Protein AF-0000000086016005 (afdb_homodimer)

pLDDT: mean 95.95, std 3.67, range [71.81, 98.94]

InterPro domains:
  IPR011032 GroES-like superfamily [SSF50129] (2-147)
  IPR013149 Alcohol dehydrogenase-like, C-terminal [PF00107] (153-270)
  IPR013154 Alcohol dehydrogenase-like, N-terminal [PF08240] (29-112)
  IPR020843 Enoylreductase domain [SM00829] (11-322)
  IPR036291 NAD(P)-binding domain superfamily [SSF51735] (113-269)
  IPR047618 Quinone oxidoreductase-like [cd05286] (3-324)

Nearest PDB structures (foldseek):
  1qor-assembly1_B  TM=9.643E-01  e=1.780E-36  Escherichia coli
  2j8z-assembly1_A-2  TM=9.108E-01  e=7.792E-29  Homo sapiens
  5k1s-assembly2_C  TM=8.633E-01  e=8.639E-30  Myxococcus xanthus DK 1622
  2oby-assembly1_A  TM=9.110E-01  e=1.590E-28  Homo sapiens
  3gms-assembly1_A  TM=9.211E-01  e=1.615E-27  Bacillus thuringiensis

Sequence (650 aa):
MVRAIQIKKTGGAEVLEFVDKSIGEPKGEEILVRNTTIGLNRYDLEHRKGMRKIKDLPSVLGVEAVGVIEKLGKKISDGFKIGDRVGYCTAPPGAYCEKRIIHQKYLIKIPDDISDEVAAAVLFKGMTAHYLVNQSYKVRPGAFVLVHGANGGLGQIICQWAKDKKGVVIGSVSSDEKMKIALQSGCTYAINYNDKDFVSKVMEITQNRGVGAVYDPIGYATSKLSFESLGRFGIYVSYGQISGNAPISFSLLSSRSLFATGTSIYHYKHDRFTLVLTTMEIFEMIRKKLLTVRINKKYKFDEIIQAHRDMENRKASGLNIIKISMVRAIQIKKTGGAEVLEFVDKSIGEPKGEEILVRNTTIGLNRYDLEHRKGMRKIKDLPSVLGVEAVGVIEKLGKKISDGFKIGDRVGYCTAPPGAYCEKRIIHQKYLIKIPDDISDEVAAAVLFKGMTAHYLVNQSYKVRPGAFVLVHGANGGLGQIICQWAKDKKGVVIGSVSSDEKMKIALQSGCTYAINYNDKDFVSKVMEITQNRGVGAVYDPIGYATSKLSFESLGRFGIYVSYGQ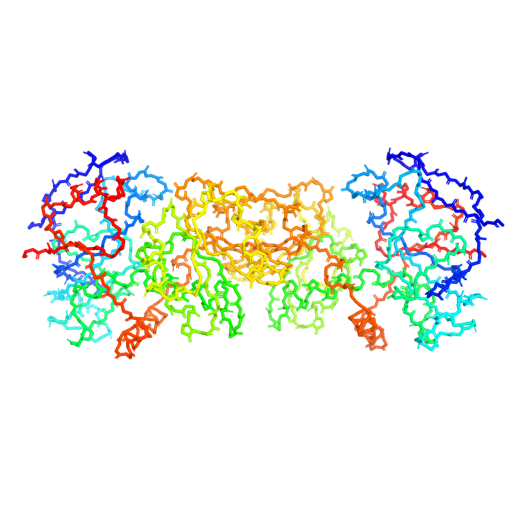ISGNAPISFSLLSSRSLFATGTSIYHYKHDRFTLVLTTMEIFEMIRKKLLTVRINKKYKFDEIIQAHRDMENRKASGLNIIKIS

Radius of gyration: 29.14 Å; Cα contacts (8 Å, |Δi|>4): 1592; chains: 2; bounding box: 52×91×62 Å

Solvent-accessible surface area (backbone atoms only — not comparable to full-atom values): 32401 Å² total; per-residue (Å²): 113,34,54,29,35,30,27,71,54,64,42,64,57,82,40,58,39,81,41,78,38,80,70,80,77,43,53,48,46,18,26,25,29,37,40,42,21,27,23,62,53,71,68,42,53,33,41,39,53,52,78,36,87,69,94,60,72,66,33,40,40,29,42,21,28,16,24,29,31,69,42,71,20,84,54,71,82,86,80,80,49,75,68,39,42,33,29,38,43,75,46,76,61,43,37,38,31,45,55,41,73,40,56,52,70,45,56,37,76,52,57,89,91,52,52,53,65,57,49,18,44,35,52,52,43,46,55,44,34,48,43,47,44,60,62,78,45,63,58,40,69,70,39,35,33,35,31,46,48,14,51,31,37,47,27,25,50,36,28,23,50,39,33,74,43,41,24,42,29,35,18,24,27,87,39,74,79,42,32,58,51,13,44,73,24,39,19,75,39,57,44,38,68,76,42,92,52,40,47,60,52,50,24,58,76,44,71,67,48,31,21,50,31,33,42,31,44,40,19,34,85,46,34,66,58,48,64,70,28,40,17,72,59,8,32,43,38,33,72,39,46,75,64,32,74,39,85,62,49,55,70,64,21,27,73,42,29,21,35,36,34,11,50,42,61,63,73,77,44,67,45,50,68,53,44,49,53,50,48,52,49,52,53,49,32,40,74,70,60,58,41,79,86,64,75,63,46,79,36,47,59,90,37,48,54,56,49,49,46,30,44,75,67,69,69,54,61,37,22,28,34,28,37,43,129,112,36,52,29,34,30,28,72,53,65,41,64,59,82,40,58,39,82,41,78,40,79,69,80,78,43,52,47,48,18,26,26,28,38,40,43,21,27,23,60,54,72,67,42,54,34,40,39,52,52,79,36,86,68,96,59,73,65,34,41,39,32,41,22,27,16,25,31,30,68,44,70,19,84,56,71,81,85,79,79,49,75,67,39,40,33,32,37,43,75,48,76,60,42,39,39,33,46,55,42,72,40,56,52,69,44,57,36,79,51,57,89,90,52,53,54,65,59,47,19,45,35,53,51,44,47,53,43,33,48,43,46,46,58,64,76,43,62,57,39,70,69,39,36,33,35,32,45,48,15,52,31,37,48,28,24,50,38,28,22,51,36,32,73,41,41,24,43,29,37,18,25,26,89,38,72,79,40,32,58,52,14,44,74,26,40,18,75,38,57,44,38,67,77,43,92,52,40,48,60,52,48,24,58,76,43,72,68,48,32,22,52,31,33,43,32,43,41,19,35,84,46,34,66,57,48,62,70,30,40,17,72,60,8,32,43,39,33,71,40,45,75,62,33,74,40,86,63,48,53,69,65,20,28,74,43,30,20,34,36,32,11,51,41,62,62,73,75,45,66,45,50,66,55,43,50,55,50,49,51,50,53,52,49,31,39,74,69,61,58,42,80,86,66,75,62,46,80,36,46,57,91,37,49,55,56,50,49,47,30,44,76,66,68,67,53,59,38,21,28,34,28,37,44,128

Structure (mmCIF, N/CA/C/O backbone):
data_AF-0000000086016005-model_v1
#
loop_
_entity.id
_entity.type
_entity.pdbx_description
1 polymer '2-haloacrylate reductase'
#
loop_
_atom_site.group_PDB
_atom_site.id
_atom_site.type_symbol
_atom_site.label_atom_id
_atom_site.label_alt_id
_atom_site.label_comp_id
_atom_site.label_asym_id
_atom_site.label_entity_id
_atom_site.label_seq_id
_atom_site.pdbx_PDB_ins_code
_atom_site.Cartn_x
_atom_site.Cartn_y
_atom_site.Cartn_z
_atom_site.occupancy
_atom_site.B_iso_or_equiv
_atom_site.auth_seq_id
_atom_site.auth_comp_id
_atom_site.auth_asym_id
_atom_site.auth_atom_id
_atom_site.pdbx_PDB_model_num
ATOM 1 N N . MET A 1 1 ? 13.469 41.969 19.453 1 89.38 1 MET A N 1
ATOM 2 C CA . MET A 1 1 ? 13.195 40.719 20.156 1 89.38 1 MET A CA 1
ATOM 3 C C . MET A 1 1 ? 11.711 40.344 20.062 1 89.38 1 MET A C 1
ATOM 5 O O . MET A 1 1 ? 10.852 41.25 20.047 1 89.38 1 MET A O 1
ATOM 9 N N . VAL A 1 2 ? 11.484 39.062 19.844 1 94.12 2 VAL A N 1
ATOM 10 C CA . VAL A 1 2 ? 10.102 38.625 19.766 1 94.12 2 VAL A CA 1
ATOM 11 C C . VAL A 1 2 ? 9.883 37.438 20.688 1 94.12 2 VAL A C 1
ATOM 13 O O . VAL A 1 2 ? 10.812 36.656 20.969 1 94.12 2 VAL A O 1
ATOM 16 N N . ARG A 1 3 ? 8.672 37.281 21.141 1 96.25 3 ARG A N 1
ATOM 17 C CA . ARG A 1 3 ? 8.336 36.156 22 1 96.25 3 ARG A CA 1
ATOM 18 C C . ARG A 1 3 ? 8.156 34.875 21.188 1 96.25 3 ARG A C 1
ATOM 20 O O . ARG A 1 3 ? 7.59 34.906 20.094 1 96.25 3 ARG A O 1
ATOM 27 N N . ALA A 1 4 ? 8.703 33.875 21.703 1 97.25 4 ALA A N 1
ATOM 28 C CA . ALA A 1 4 ? 8.578 32.562 21.094 1 97.25 4 ALA A CA 1
ATOM 29 C C . ALA A 1 4 ? 8.477 31.469 22.156 1 97.25 4 ALA A C 1
ATOM 31 O O . ALA A 1 4 ? 8.773 31.703 23.328 1 97.25 4 ALA A O 1
ATOM 32 N N . ILE A 1 5 ? 7.984 30.359 21.797 1 97.31 5 ILE A N 1
ATOM 33 C CA . ILE A 1 5 ? 7.949 29.188 22.672 1 97.31 5 ILE A CA 1
ATOM 34 C C . ILE A 1 5 ? 8.898 28.109 22.125 1 97.31 5 ILE A C 1
ATOM 36 O O . ILE A 1 5 ? 8.758 27.656 21 1 97.31 5 ILE A O 1
ATOM 40 N N . GLN A 1 6 ? 9.836 27.703 22.859 1 96.94 6 GLN A N 1
ATOM 41 C CA . GLN A 1 6 ? 10.805 26.688 22.438 1 96.94 6 GLN A CA 1
ATOM 42 C C . GLN A 1 6 ? 10.93 25.578 23.469 1 96.94 6 GLN A C 1
ATOM 44 O O . GLN A 1 6 ? 10.422 25.703 24.594 1 96.94 6 GLN A O 1
ATOM 49 N N . ILE A 1 7 ? 11.484 24.516 23.047 1 97.44 7 ILE A N 1
ATOM 50 C CA . ILE A 1 7 ? 11.859 23.438 23.969 1 97.44 7 ILE A CA 1
ATOM 51 C C . ILE A 1 7 ? 13.367 23.219 23.922 1 97.44 7 ILE A C 1
ATOM 53 O O . ILE A 1 7 ? 13.984 23.375 22.859 1 97.44 7 ILE A O 1
ATOM 57 N N . LYS A 1 8 ? 13.945 22.844 25.016 1 97.06 8 LYS A N 1
ATOM 58 C CA . LYS A 1 8 ? 15.359 22.5 25.109 1 97.06 8 LYS A CA 1
ATOM 59 C C . LYS A 1 8 ? 15.547 20.984 25.172 1 97.06 8 LYS A C 1
ATOM 61 O O . LYS A 1 8 ? 16.656 20.484 24.953 1 97.06 8 LYS A O 1
ATOM 66 N N . LYS A 1 9 ? 14.547 20.359 25.547 1 96.88 9 LYS A N 1
ATOM 67 C CA . LYS A 1 9 ? 14.461 18.891 25.594 1 96.88 9 LYS A CA 1
ATOM 68 C C . LYS A 1 9 ? 13.031 18.422 25.375 1 96.88 9 LYS A C 1
ATOM 70 O O . LYS A 1 9 ? 12.086 19.203 25.516 1 96.88 9 LYS A O 1
ATOM 75 N N . THR A 1 10 ? 12.969 17.203 24.969 1 96.38 10 THR A N 1
ATOM 76 C CA . THR A 1 10 ? 11.633 16.656 24.75 1 96.38 10 THR A CA 1
ATOM 77 C C . THR A 1 10 ? 10.977 16.297 26.094 1 96.38 10 THR A C 1
ATOM 79 O O . THR A 1 10 ? 11.664 16.125 27.094 1 96.38 10 THR A O 1
ATOM 82 N N . GLY A 1 11 ? 9.68 16.312 26.109 1 95.62 11 GLY A N 1
ATOM 83 C CA . GLY A 1 11 ? 8.945 16 27.328 1 95.62 11 GLY A CA 1
ATOM 84 C C . GLY A 1 11 ? 7.496 16.438 27.281 1 95.62 11 GLY A C 1
ATOM 85 O O . GLY A 1 11 ? 6.918 16.547 26.188 1 95.62 11 GLY A O 1
ATOM 86 N N . GLY A 1 12 ? 6.863 16.531 28.484 1 95.38 12 GLY A N 1
ATOM 87 C CA . GLY A 1 12 ? 5.496 17.016 28.594 1 95.38 12 GLY A CA 1
ATOM 88 C C . GLY A 1 12 ? 5.379 18.516 28.391 1 95.38 12 GLY A C 1
ATOM 89 O O . GLY A 1 12 ? 6.309 19.156 27.891 1 95.38 12 GLY A O 1
ATOM 90 N N . ALA A 1 13 ? 4.215 19.047 28.672 1 95.94 13 ALA A N 1
ATOM 91 C CA . ALA A 1 13 ? 3.953 20.469 28.453 1 95.94 13 ALA A CA 1
ATOM 92 C C . ALA A 1 13 ? 4.906 21.344 29.266 1 95.94 13 ALA A C 1
ATOM 94 O O . ALA A 1 13 ? 5.102 22.516 28.969 1 95.94 13 ALA A O 1
ATOM 95 N N . GLU A 1 14 ? 5.48 20.797 30.266 1 95.62 14 GLU A N 1
ATOM 96 C CA . GLU A 1 14 ? 6.352 21.531 31.188 1 95.62 14 GLU A CA 1
ATOM 97 C C . GLU A 1 14 ? 7.637 21.969 30.484 1 95.62 14 GLU A C 1
ATOM 99 O O . GLU A 1 14 ? 8.344 22.859 30.969 1 95.62 14 GLU A O 1
ATOM 104 N N . VAL A 1 15 ? 7.969 21.328 29.344 1 97.44 15 VAL A N 1
ATOM 105 C CA . VAL A 1 15 ? 9.242 21.641 28.688 1 97.44 15 VAL A CA 1
ATOM 106 C C . VAL A 1 15 ? 9.086 22.875 27.812 1 97.44 15 VAL A C 1
ATOM 108 O O . VAL A 1 15 ? 10.07 23.422 27.297 1 97.44 15 VAL A O 1
ATOM 111 N N . LEU A 1 16 ? 7.84 23.297 27.609 1 97.75 16 LEU A N 1
ATOM 112 C CA . LEU A 1 16 ? 7.598 24.5 26.828 1 97.75 16 LEU A CA 1
ATOM 113 C C . LEU A 1 16 ? 8.008 25.75 27.609 1 97.75 16 LEU A C 1
ATOM 115 O O . LEU A 1 16 ? 7.609 25.922 28.766 1 97.75 16 LEU A O 1
ATOM 119 N N . GLU A 1 17 ? 8.758 26.594 26.953 1 97.31 17 GLU A N 1
ATOM 120 C CA . GLU A 1 17 ? 9.227 27.797 27.625 1 97.31 17 GLU A CA 1
ATOM 121 C C . GLU A 1 17 ? 9.109 29.016 26.719 1 97.31 17 GLU A C 1
ATOM 123 O O . GLU A 1 17 ? 9.492 28.969 25.547 1 97.31 17 GLU A O 1
ATOM 128 N N . PHE A 1 18 ? 8.633 30.094 27.312 1 97 18 PHE A N 1
ATOM 129 C CA . PHE A 1 18 ? 8.664 31.375 26.625 1 97 18 PHE A CA 1
ATOM 130 C C . PHE A 1 18 ? 10.078 31.953 26.609 1 97 18 PHE A C 1
ATOM 132 O O . PHE A 1 18 ? 10.766 31.938 27.625 1 97 18 PHE A O 1
ATOM 139 N N . VAL A 1 19 ? 10.414 32.375 25.453 1 96.88 19 VAL A N 1
ATOM 140 C CA . VAL A 1 19 ? 11.719 33.031 25.344 1 96.88 19 VAL A CA 1
ATOM 141 C C . VAL A 1 19 ? 11.594 34.312 24.5 1 96.88 19 VAL A C 1
ATOM 143 O O . VAL A 1 19 ? 10.641 34.438 23.719 1 96.88 19 VAL A O 1
ATOM 146 N N . ASP A 1 20 ? 12.57 35.156 24.734 1 96.12 20 ASP A N 1
ATOM 147 C CA . ASP A 1 20 ? 12.75 36.281 23.828 1 96.12 20 ASP A CA 1
ATOM 148 C C . ASP A 1 20 ? 13.82 36 22.781 1 96.12 20 ASP A C 1
ATOM 150 O O . ASP A 1 20 ? 14.984 35.781 23.109 1 96.12 20 ASP A O 1
ATOM 154 N N . LYS A 1 21 ? 13.352 35.969 21.609 1 94.06 21 LYS A N 1
ATOM 155 C CA . LYS A 1 21 ? 14.266 35.594 20.531 1 94.06 21 LYS A CA 1
ATOM 156 C C . LYS A 1 21 ? 14.578 36.812 19.641 1 94.06 21 LYS A C 1
ATOM 158 O O . LYS A 1 21 ? 13.688 37.594 19.344 1 94.06 21 LYS A O 1
ATOM 163 N N . SER A 1 22 ? 15.836 36.969 19.359 1 92.88 22 SER A N 1
ATOM 164 C CA . SER A 1 22 ? 16.234 38 18.375 1 92.88 22 SER A CA 1
ATOM 165 C C . SER A 1 22 ? 15.906 37.531 16.953 1 92.88 22 SER A C 1
ATOM 167 O O . SER A 1 22 ? 16.266 36.438 16.547 1 92.88 22 SER A O 1
ATOM 169 N N . ILE A 1 23 ? 15.18 38.438 16.344 1 90.88 23 ILE A N 1
ATOM 170 C CA . ILE A 1 23 ? 14.828 38.125 14.969 1 90.88 23 ILE A CA 1
ATOM 171 C C . ILE A 1 23 ? 15.656 38.969 14.023 1 90.88 23 ILE A C 1
ATOM 173 O O . ILE A 1 23 ? 15.844 40.188 14.266 1 90.88 23 ILE A O 1
ATOM 177 N N . GLY A 1 24 ? 16.5 38.562 13.273 1 91.44 24 GLY A N 1
ATOM 178 C CA . GLY A 1 24 ? 17.297 39.281 12.289 1 91.44 24 GLY A CA 1
ATOM 179 C C . GLY A 1 24 ? 16.484 39.781 11.125 1 91.44 24 GLY A C 1
ATOM 180 O O . GLY A 1 24 ? 15.281 40.062 11.266 1 91.44 24 GLY A O 1
ATOM 181 N N . GLU A 1 25 ? 17.203 40.25 10.188 1 95.81 25 GLU A N 1
ATOM 182 C CA . GLU A 1 25 ? 16.609 40.688 8.93 1 95.81 25 GLU A CA 1
ATOM 183 C C . GLU A 1 25 ? 16.562 39.531 7.922 1 95.81 25 GLU A C 1
ATOM 185 O O . GLU A 1 25 ? 17.484 38.719 7.848 1 95.81 25 GLU A O 1
ATOM 190 N N . PRO A 1 26 ? 15.398 39.438 7.184 1 97.62 26 PRO A N 1
ATOM 191 C CA . PRO A 1 26 ? 15.352 38.375 6.164 1 97.62 26 PRO A CA 1
ATOM 192 C C . PRO A 1 26 ? 16.406 38.562 5.074 1 97.62 26 PRO A C 1
ATOM 194 O O . PRO A 1 26 ? 16.672 39.688 4.648 1 97.62 26 PRO A O 1
ATOM 197 N N . LYS A 1 27 ? 16.984 37.5 4.684 1 96.69 27 LYS A N 1
ATOM 198 C CA . LYS A 1 27 ? 18.016 37.531 3.646 1 96.69 27 LYS A CA 1
ATOM 199 C C . LYS A 1 27 ? 17.562 36.75 2.408 1 96.69 27 LYS A C 1
ATOM 201 O O . LYS A 1 27 ? 16.766 35.812 2.51 1 96.69 27 LYS A O 1
ATOM 206 N N . GLY A 1 28 ? 18.156 37.219 1.264 1 96.44 28 GLY A N 1
ATOM 207 C CA . GLY A 1 28 ? 17.938 36.469 0.032 1 96.44 28 GLY A CA 1
ATOM 208 C C . GLY A 1 28 ? 16.469 36.219 -0.25 1 96.44 28 GLY A C 1
ATOM 209 O O . GLY A 1 28 ? 15.688 37.156 -0.439 1 96.44 28 GLY A O 1
ATOM 210 N N . GLU A 1 29 ? 16.078 34.969 -0.15 1 97.5 29 GLU A N 1
ATOM 211 C CA . GLU A 1 29 ? 14.727 34.562 -0.484 1 97.5 29 GLU A CA 1
ATOM 212 C C . GLU A 1 29 ? 13.867 34.406 0.771 1 97.5 29 GLU A C 1
ATOM 214 O O . GLU A 1 29 ? 12.805 33.781 0.73 1 97.5 29 GLU A O 1
ATOM 219 N N . GLU A 1 30 ? 14.297 35.031 1.823 1 97.88 30 GLU A N 1
ATOM 220 C CA . GLU A 1 30 ? 13.586 34.938 3.098 1 97.88 30 GLU A CA 1
ATOM 221 C C . GLU A 1 30 ? 12.594 36.062 3.264 1 97.88 30 GLU A C 1
ATOM 223 O O . GLU A 1 30 ? 12.75 37.125 2.643 1 97.88 30 GLU A O 1
ATOM 228 N N . ILE A 1 31 ? 11.602 35.875 4.078 1 98.19 31 ILE A N 1
ATOM 229 C CA . ILE A 1 31 ? 10.562 36.844 4.371 1 98.19 31 ILE A CA 1
ATOM 230 C C . ILE A 1 31 ? 10.281 36.875 5.871 1 98.19 31 ILE A C 1
ATOM 232 O O . ILE A 1 31 ? 10.203 35.812 6.508 1 98.19 31 ILE A O 1
ATOM 236 N N . LEU A 1 32 ? 10.188 38.062 6.352 1 98.44 32 LEU A N 1
ATOM 237 C CA . LEU A 1 32 ? 9.758 38.219 7.738 1 98.44 32 LEU A CA 1
ATOM 238 C C . LEU A 1 32 ? 8.234 38.312 7.824 1 98.44 32 LEU A C 1
ATOM 240 O O . LEU A 1 32 ? 7.625 39.188 7.219 1 98.44 32 LEU A O 1
ATOM 244 N N . VAL A 1 33 ? 7.684 37.406 8.523 1 98.44 33 VAL A N 1
ATOM 245 C CA . VAL A 1 33 ? 6.234 37.344 8.688 1 98.44 33 VAL A CA 1
ATOM 246 C C . VAL A 1 33 ? 5.875 37.625 10.148 1 98.44 33 VAL A C 1
ATOM 248 O O . VAL A 1 33 ? 6.453 37.031 11.062 1 98.44 33 VAL A O 1
ATOM 251 N N . ARG A 1 34 ? 4.969 38.5 10.359 1 98.5 34 ARG A N 1
ATOM 252 C CA . ARG A 1 34 ? 4.348 38.688 11.664 1 98.5 34 ARG A CA 1
ATOM 253 C C . ARG A 1 34 ? 3.125 37.781 11.82 1 98.5 34 ARG A C 1
ATOM 255 O O . ARG A 1 34 ? 2.092 38.031 11.188 1 98.5 34 ARG A O 1
ATOM 262 N N . ASN A 1 35 ? 3.271 36.812 12.648 1 98.5 35 ASN A N 1
ATOM 263 C CA . ASN A 1 35 ? 2.178 35.844 12.812 1 98.5 35 ASN A CA 1
ATOM 264 C C . ASN A 1 35 ? 0.967 36.5 13.477 1 98.5 35 ASN A C 1
ATOM 266 O O . ASN A 1 35 ? 1.115 37.281 14.422 1 98.5 35 ASN A O 1
ATOM 270 N N . THR A 1 36 ? -0.184 36.219 12.953 1 98.5 36 THR A N 1
ATOM 271 C CA . THR A 1 36 ? -1.419 36.688 13.562 1 98.5 36 THR A CA 1
ATOM 272 C C . THR A 1 36 ? -2.15 35.562 14.266 1 98.5 36 THR A C 1
ATOM 274 O O . THR A 1 36 ? -2.764 35.75 15.312 1 98.5 36 THR A O 1
ATOM 277 N N . THR A 1 37 ? -2.135 34.406 13.68 1 98.69 37 THR A N 1
ATOM 278 C CA . THR A 1 37 ? -2.826 33.219 14.195 1 98.69 37 THR A CA 1
ATOM 279 C C . THR A 1 37 ? -2.004 31.969 13.945 1 98.69 37 THR A C 1
ATOM 281 O O . THR A 1 37 ? -1.423 31.797 12.867 1 98.69 37 THR A O 1
ATOM 284 N N . ILE A 1 38 ? -1.896 31.094 14.961 1 98.5 38 ILE A N 1
ATOM 285 C CA . ILE A 1 38 ? -1.155 29.844 14.875 1 98.5 38 ILE A CA 1
ATOM 286 C C . ILE A 1 38 ? -2.127 28.656 14.93 1 98.5 38 ILE A C 1
ATOM 288 O O . ILE A 1 38 ? -3.062 28.656 15.734 1 98.5 38 ILE A O 1
ATOM 292 N N . GLY A 1 39 ? -1.949 27.75 13.984 1 97.94 39 GLY A N 1
ATOM 293 C CA . GLY A 1 39 ? -2.719 26.516 14.062 1 97.94 39 GLY A CA 1
ATOM 294 C C . GLY A 1 39 ? -2.164 25.531 15.078 1 97.94 39 GLY A C 1
ATOM 295 O O . GLY A 1 39 ? -0.95 25.344 15.172 1 97.94 39 GLY A O 1
ATOM 296 N N . LEU A 1 40 ? -3.066 25 15.891 1 96.69 40 LEU A N 1
ATOM 297 C CA . LEU A 1 40 ? -2.67 24 16.875 1 96.69 40 LEU A CA 1
ATOM 298 C C . LEU A 1 40 ? -2.877 22.594 16.312 1 96.69 40 LEU A C 1
ATOM 300 O O . LEU A 1 40 ? -3.984 22.234 15.906 1 96.69 40 LEU A O 1
ATOM 304 N N . ASN A 1 41 ? -1.811 21.781 16.328 1 95.06 41 ASN A N 1
ATOM 305 C CA . ASN A 1 41 ? -1.87 20.438 15.758 1 95.06 41 ASN A CA 1
ATOM 306 C C . ASN A 1 41 ? -1.296 19.406 16.719 1 95.06 41 ASN A C 1
ATOM 308 O O . ASN A 1 41 ? -0.329 19.672 17.438 1 95.06 41 ASN A O 1
ATOM 312 N N . ARG A 1 42 ? -1.882 18.25 16.703 1 91.69 42 ARG A N 1
ATOM 313 C CA . ARG A 1 42 ? -1.31 17.156 17.469 1 91.69 42 ARG A CA 1
ATOM 314 C C . ARG A 1 42 ? 0.131 16.875 17.047 1 91.69 42 ARG A C 1
ATOM 316 O O . ARG A 1 42 ? 0.958 16.484 17.875 1 91.69 42 ARG A O 1
ATOM 323 N N . TYR A 1 43 ? 0.38 17.141 15.883 1 92.88 43 TYR A N 1
ATOM 324 C CA . TYR A 1 43 ? 1.723 17.016 15.32 1 92.88 43 TYR A CA 1
ATOM 325 C C . TYR A 1 43 ? 2.734 17.797 16.156 1 92.88 43 TYR A C 1
ATOM 327 O O . TYR A 1 43 ? 3.879 17.359 16.328 1 92.88 43 TYR A O 1
ATOM 335 N N . ASP A 1 44 ? 2.373 18.906 16.734 1 95.44 44 ASP A N 1
ATOM 336 C CA . ASP A 1 44 ? 3.23 19.719 17.594 1 95.44 44 ASP A CA 1
ATOM 337 C C . ASP A 1 44 ? 3.555 18.969 18.891 1 95.44 44 ASP A C 1
ATOM 339 O O . ASP A 1 44 ? 4.684 19.031 19.375 1 95.44 44 ASP A O 1
ATOM 343 N N . LEU A 1 45 ? 2.539 18.297 19.391 1 93.25 45 LEU A N 1
ATOM 344 C CA . LEU A 1 45 ? 2.742 17.516 20.594 1 93.25 45 LEU A CA 1
ATOM 345 C C . LEU A 1 45 ? 3.738 16.391 20.344 1 93.25 45 LEU A C 1
ATOM 347 O O . LEU A 1 45 ? 4.543 16.062 21.219 1 93.25 45 LEU A O 1
ATOM 351 N N . GLU A 1 46 ? 3.602 15.828 19.172 1 90.94 46 GLU A N 1
ATOM 352 C CA . GLU A 1 46 ? 4.508 14.734 18.828 1 90.94 46 GLU A CA 1
ATOM 353 C C . GLU A 1 46 ? 5.949 15.227 18.734 1 90.94 46 GLU A C 1
ATOM 355 O O . GLU A 1 46 ? 6.879 14.508 19.109 1 90.94 46 GLU A O 1
ATOM 360 N N . HIS A 1 47 ? 6.152 16.375 18.266 1 93.31 47 HIS A N 1
ATOM 361 C CA . HIS A 1 47 ? 7.48 16.984 18.297 1 93.31 47 HIS A CA 1
ATOM 362 C C . HIS A 1 47 ? 7.961 17.203 19.719 1 93.31 47 HIS A C 1
ATOM 364 O O . HIS A 1 47 ? 9.094 16.859 20.062 1 93.31 47 HIS A O 1
ATOM 370 N N . ARG A 1 48 ? 7.113 17.734 20.469 1 95.44 48 ARG A N 1
ATOM 371 C CA . ARG A 1 48 ? 7.461 18.062 21.844 1 95.44 48 ARG A CA 1
ATOM 372 C C . ARG A 1 48 ? 7.879 16.797 22.609 1 95.44 48 ARG A C 1
ATOM 374 O O . ARG A 1 48 ? 8.852 16.828 23.359 1 95.44 48 ARG A O 1
ATOM 381 N N . LYS A 1 49 ? 7.191 15.727 22.312 1 93.12 49 LYS A N 1
ATOM 382 C CA . LYS A 1 49 ? 7.402 14.484 23.047 1 93.12 49 LYS A CA 1
ATOM 383 C C . LYS A 1 49 ? 8.562 13.688 22.469 1 93.12 49 LYS A C 1
ATOM 385 O O . LYS A 1 49 ? 8.992 12.695 23.047 1 93.12 49 LYS A O 1
ATOM 390 N N . GLY A 1 50 ? 9.008 14.031 21.312 1 89.06 50 GLY A N 1
ATOM 391 C CA . GLY A 1 50 ? 10.141 13.352 20.703 1 89.06 50 GLY A CA 1
ATOM 392 C C . GLY A 1 50 ? 9.734 12.227 19.766 1 89.06 50 GLY A C 1
ATOM 393 O O . GLY A 1 50 ? 10.586 11.492 19.266 1 89.06 50 GLY A O 1
ATOM 394 N N . MET A 1 51 ? 8.453 12.102 19.531 1 84.69 51 MET A N 1
ATOM 395 C CA . MET A 1 51 ? 7.988 11.094 18.578 1 84.69 51 MET A CA 1
ATOM 396 C C . MET A 1 51 ? 8.391 11.461 17.156 1 84.69 51 MET A C 1
ATOM 398 O O . MET A 1 51 ? 8.609 10.578 16.328 1 84.69 51 MET A O 1
ATOM 402 N N . ARG A 1 52 ? 8.344 12.719 16.906 1 86.06 52 ARG A N 1
ATOM 403 C CA . ARG A 1 52 ? 8.859 13.266 15.656 1 86.06 52 ARG A CA 1
ATOM 404 C C . ARG A 1 52 ? 10.211 13.938 15.859 1 86.06 52 ARG A C 1
ATOM 406 O O . ARG A 1 52 ? 10.391 14.703 16.812 1 86.06 52 ARG A O 1
ATOM 413 N N . LYS A 1 53 ? 11.062 13.633 15.039 1 81.19 53 LYS A N 1
ATOM 414 C CA . LYS A 1 53 ? 12.438 14.094 15.219 1 81.19 53 LYS A CA 1
ATOM 415 C C . LYS A 1 53 ? 12.555 15.594 14.969 1 81.19 53 LYS A C 1
ATOM 417 O O . LYS A 1 53 ? 11.945 16.125 14.031 1 81.19 53 LYS A O 1
ATOM 422 N N . ILE A 1 54 ? 13.195 16.203 15.867 1 85.69 54 ILE A N 1
ATOM 423 C CA . ILE A 1 54 ? 13.609 17.594 15.695 1 85.69 54 ILE A CA 1
ATOM 424 C C . ILE A 1 54 ? 15.117 17.656 15.469 1 85.69 54 ILE A C 1
ATOM 426 O O . ILE A 1 54 ? 15.891 17.047 16.219 1 85.69 54 ILE A O 1
ATOM 430 N N . LYS A 1 55 ? 15.547 18.281 14.469 1 81.44 55 LYS A N 1
ATOM 431 C CA . LYS A 1 55 ? 16.938 18.281 14.055 1 81.44 55 LYS A CA 1
ATOM 432 C C . LYS A 1 55 ? 17.844 18.828 15.156 1 81.44 55 LYS A C 1
ATOM 434 O O . LYS A 1 55 ? 18.859 18.219 15.508 1 81.44 55 LYS A O 1
ATOM 439 N N . ASP A 1 56 ? 17.422 20.031 15.703 1 89.38 56 ASP A N 1
ATOM 440 C CA . ASP A 1 56 ? 18.281 20.688 16.688 1 89.38 56 ASP A CA 1
ATOM 441 C C . ASP A 1 56 ? 17.453 21.281 17.828 1 89.38 56 ASP A C 1
ATOM 443 O O . ASP A 1 56 ? 16.375 21.828 17.594 1 89.38 56 ASP A O 1
ATOM 447 N N . LEU A 1 57 ? 17.984 21.062 18.984 1 93.12 57 LEU A N 1
ATOM 448 C CA . LEU A 1 57 ? 17.422 21.703 20.172 1 93.12 57 LEU A CA 1
ATOM 449 C C . LEU A 1 57 ? 18.391 22.75 20.734 1 93.12 57 LEU A C 1
ATOM 451 O O . LEU A 1 57 ? 19.609 22.562 20.672 1 93.12 57 LEU A O 1
ATOM 455 N N . PRO A 1 58 ? 18 23.859 21.312 1 95.56 58 PRO A N 1
ATOM 456 C CA . PRO A 1 58 ? 16.609 24.234 21.5 1 95.56 58 PRO A CA 1
ATOM 457 C C . PRO A 1 58 ? 15.898 24.578 20.188 1 95.56 58 PRO A C 1
ATOM 459 O O . PRO A 1 58 ? 16.547 25.016 19.234 1 95.56 58 PRO A O 1
ATOM 462 N N . SER A 1 59 ? 14.594 24.312 20.094 1 95.69 59 SER A N 1
ATOM 463 C CA . SER A 1 59 ? 13.82 24.531 18.891 1 95.69 59 SER A CA 1
ATOM 464 C C . SER A 1 59 ? 12.461 25.156 19.203 1 95.69 59 SER A C 1
ATOM 466 O O . SER A 1 59 ? 11.812 24.766 20.172 1 95.69 59 SER A O 1
ATOM 468 N N . VAL A 1 60 ? 12.117 26.188 18.391 1 96.62 60 VAL A N 1
ATOM 469 C CA . VAL A 1 60 ? 10.758 26.719 18.438 1 96.62 60 VAL A CA 1
ATOM 470 C C . VAL A 1 60 ? 9.805 25.734 17.766 1 96.62 60 VAL A C 1
ATOM 472 O O . VAL A 1 60 ? 10.086 25.234 16.672 1 96.62 60 VAL A O 1
ATOM 475 N N . LEU A 1 61 ? 8.648 25.453 18.375 1 96.62 61 LEU A N 1
ATOM 476 C CA . LEU A 1 61 ? 7.715 24.438 17.875 1 96.62 61 LEU A CA 1
ATOM 477 C C . LEU A 1 61 ? 6.641 25.078 17 1 96.62 61 LEU A C 1
ATOM 479 O O . LEU A 1 61 ? 6.711 26.266 16.688 1 96.62 61 LEU A O 1
ATOM 483 N N . GLY A 1 62 ? 5.785 24.219 16.562 1 97.12 62 GLY A N 1
ATOM 484 C CA . GLY A 1 62 ? 4.676 24.672 15.734 1 97.12 62 GLY A CA 1
ATOM 485 C C . GLY A 1 62 ? 4.957 24.547 14.242 1 97.12 62 GLY A C 1
ATOM 486 O O . GLY A 1 62 ? 6.039 24.922 13.781 1 97.12 62 GLY A O 1
ATOM 487 N N . VAL A 1 63 ? 3.918 24.109 13.469 1 96.94 63 VAL A N 1
ATOM 488 C CA . VAL A 1 63 ? 4.191 23.859 12.062 1 96.94 63 VAL A CA 1
ATOM 489 C C . VAL A 1 63 ? 3.232 24.672 11.195 1 96.94 63 VAL A C 1
ATOM 491 O O . VAL A 1 63 ? 3.336 24.656 9.969 1 96.94 63 VAL A O 1
ATOM 494 N N . GLU A 1 64 ? 2.369 25.406 11.805 1 98.38 64 GLU A N 1
ATOM 495 C CA . GLU A 1 64 ? 1.323 26.078 11.039 1 98.38 64 GLU A CA 1
ATOM 496 C C . GLU A 1 64 ? 1.027 27.453 11.609 1 98.38 64 GLU A C 1
ATOM 498 O O . GLU A 1 64 ? 0.833 27.609 12.82 1 98.38 64 GLU A O 1
ATOM 503 N N . ALA A 1 65 ? 0.97 28.438 10.688 1 98.69 65 ALA A N 1
ATOM 504 C CA . ALA A 1 65 ? 0.573 29.781 11.102 1 98.69 65 ALA A CA 1
ATOM 505 C C . ALA A 1 65 ? 0.153 30.609 9.891 1 98.69 65 ALA A C 1
ATOM 507 O O . ALA A 1 65 ? 0.397 30.234 8.75 1 98.69 65 ALA A O 1
ATOM 508 N N . VAL A 1 66 ? -0.563 31.641 10.195 1 98.62 66 VAL A N 1
ATOM 509 C CA . VAL A 1 66 ? -0.923 32.688 9.258 1 98.62 66 VAL A CA 1
ATOM 510 C C . VAL A 1 66 ? -0.461 34.062 9.805 1 98.62 66 VAL A C 1
ATOM 512 O O . VAL A 1 66 ? -0.475 34.281 11.016 1 98.62 66 VAL A O 1
ATOM 515 N N . GLY A 1 67 ? -0.053 34.906 8.922 1 98.56 67 GLY A N 1
ATOM 516 C CA . GLY A 1 67 ? 0.413 36.219 9.336 1 98.56 67 GLY A CA 1
ATOM 517 C C . GLY A 1 67 ? 0.488 37.219 8.188 1 98.56 67 GLY A C 1
ATOM 518 O O . GLY A 1 67 ? -0.168 37.031 7.16 1 98.56 67 GLY A O 1
ATOM 519 N N . VAL A 1 68 ? 1.249 38.281 8.508 1 98.56 68 VAL A N 1
ATOM 520 C CA . VAL A 1 68 ? 1.392 39.375 7.547 1 98.56 68 VAL A CA 1
ATOM 521 C C . VAL A 1 68 ? 2.871 39.625 7.258 1 98.56 68 VAL A C 1
ATOM 523 O O . VAL A 1 68 ? 3.695 39.625 8.18 1 98.56 68 VAL A O 1
ATOM 526 N N . ILE A 1 69 ? 3.152 39.781 5.988 1 98.44 69 ILE A N 1
ATOM 527 C CA . ILE A 1 69 ? 4.531 40.062 5.598 1 98.44 69 ILE A CA 1
ATOM 528 C C . ILE A 1 69 ? 4.949 41.438 6.117 1 98.44 69 ILE A C 1
ATOM 530 O O . ILE A 1 69 ? 4.281 42.438 5.848 1 98.44 69 ILE A O 1
ATOM 534 N N . GLU A 1 70 ? 6.031 41.469 6.785 1 98.19 70 GLU A N 1
ATOM 535 C CA . GLU A 1 70 ? 6.543 42.719 7.328 1 98.19 70 GLU A CA 1
ATOM 536 C C . GLU A 1 70 ? 7.77 43.188 6.555 1 98.19 70 GLU A C 1
ATOM 538 O O . GLU A 1 70 ? 7.992 44.406 6.41 1 98.19 70 GLU A O 1
ATOM 543 N N . LYS A 1 71 ? 8.609 42.25 6.172 1 98.12 71 LYS A N 1
ATOM 544 C CA . LYS A 1 71 ? 9.828 42.562 5.438 1 98.12 71 LYS A CA 1
ATOM 545 C C . LYS A 1 71 ? 10.148 41.5 4.398 1 98.12 71 LYS A C 1
ATOM 547 O O . LYS A 1 71 ? 9.773 40.344 4.57 1 98.12 71 LYS A O 1
ATOM 552 N N . LEU A 1 72 ? 10.828 41.969 3.359 1 97.81 72 LEU A N 1
ATOM 553 C CA . LEU A 1 72 ? 11.234 41.062 2.283 1 97.81 72 LEU A CA 1
ATOM 554 C C . LEU A 1 72 ? 12.758 41 2.174 1 97.81 72 LEU A C 1
ATOM 556 O O . LEU A 1 72 ? 13.438 42 2.373 1 97.81 72 LEU A O 1
ATOM 560 N N . GLY A 1 73 ? 13.203 39.812 1.897 1 97 73 GLY A N 1
ATOM 561 C CA . GLY A 1 73 ? 14.594 39.719 1.477 1 97 73 GLY A CA 1
ATOM 562 C C . GLY A 1 73 ? 14.836 40.312 0.09 1 97 73 GLY A C 1
ATOM 563 O O . GLY A 1 73 ? 13.898 40.75 -0.578 1 97 73 GLY A O 1
ATOM 564 N N . LYS A 1 74 ? 16.094 40.188 -0.403 1 95.25 74 LYS A N 1
ATOM 565 C CA . LYS A 1 74 ? 16.5 40.875 -1.621 1 95.25 74 LYS A CA 1
ATOM 566 C C . LYS A 1 74 ? 16.141 40.062 -2.861 1 95.25 74 LYS A C 1
ATOM 568 O O . LYS A 1 74 ? 16.141 40.594 -3.977 1 95.25 74 LYS A O 1
ATOM 573 N N . LYS A 1 75 ? 15.883 38.781 -2.736 1 96.25 75 LYS A N 1
ATOM 574 C CA . LYS A 1 75 ? 15.633 37.906 -3.891 1 96.25 75 LYS A CA 1
ATOM 575 C C . LYS A 1 75 ? 14.25 37.281 -3.809 1 96.25 75 LYS A C 1
ATOM 577 O O . LYS A 1 75 ? 14.125 36.062 -3.898 1 96.25 75 LYS A O 1
ATOM 582 N N . ILE A 1 76 ? 13.273 38.156 -3.781 1 93.81 76 ILE A N 1
ATOM 583 C CA . ILE A 1 76 ? 11.898 37.656 -3.691 1 93.81 76 ILE A CA 1
ATOM 584 C C . ILE A 1 76 ? 11.281 37.594 -5.086 1 93.81 76 ILE A C 1
ATOM 586 O O . ILE A 1 76 ? 11.414 38.562 -5.867 1 93.81 76 ILE A O 1
ATOM 590 N N . SER A 1 77 ? 10.703 36.562 -5.668 1 84.12 77 SER A N 1
ATOM 591 C CA . SER A 1 77 ? 10.219 36.406 -7.031 1 84.12 77 SER A CA 1
ATOM 592 C C . SER A 1 77 ? 8.727 36.062 -7.051 1 84.12 77 SER A C 1
ATOM 594 O O . SER A 1 77 ? 8.07 36.188 -8.086 1 84.12 77 SER A O 1
ATOM 596 N N . ASP A 1 78 ? 7.969 35.75 -6.105 1 77.38 78 ASP A N 1
ATOM 597 C CA . ASP A 1 78 ? 6.641 35.156 -6.16 1 77.38 78 ASP A CA 1
ATOM 598 C C . ASP A 1 78 ? 5.559 36.188 -5.887 1 77.38 78 ASP A C 1
ATOM 600 O O . ASP A 1 78 ? 4.445 35.844 -5.477 1 77.38 78 ASP A O 1
ATOM 604 N N . GLY A 1 79 ? 5.84 37.469 -6.121 1 88.56 79 GLY A N 1
ATOM 605 C CA . GLY A 1 79 ? 4.84 38.5 -6.012 1 88.56 79 GLY A CA 1
ATOM 606 C C . GLY A 1 79 ? 4.461 38.844 -4.578 1 88.56 79 GLY A C 1
ATOM 607 O O . GLY A 1 79 ? 3.383 39.375 -4.32 1 88.56 79 GLY A O 1
ATOM 608 N N . PHE A 1 80 ? 5.246 38.438 -3.68 1 96.25 80 PHE A N 1
ATOM 609 C CA . PHE A 1 80 ? 5.008 38.812 -2.287 1 96.25 80 PHE A CA 1
ATOM 610 C C . PHE A 1 80 ? 5.301 40.281 -2.047 1 96.25 80 PHE A C 1
ATOM 612 O O . PHE A 1 80 ? 6.273 40.812 -2.582 1 96.25 80 PHE A O 1
ATOM 619 N N . LYS A 1 81 ? 4.391 40.875 -1.272 1 97.06 81 LYS A N 1
ATOM 620 C CA . LYS A 1 81 ? 4.57 42.281 -0.889 1 97.06 81 LYS A CA 1
ATOM 621 C C . LYS A 1 81 ? 4.344 42.469 0.608 1 97.06 81 LYS A C 1
ATOM 623 O O . LYS A 1 81 ? 3.639 41.688 1.241 1 97.06 81 LYS A O 1
ATOM 6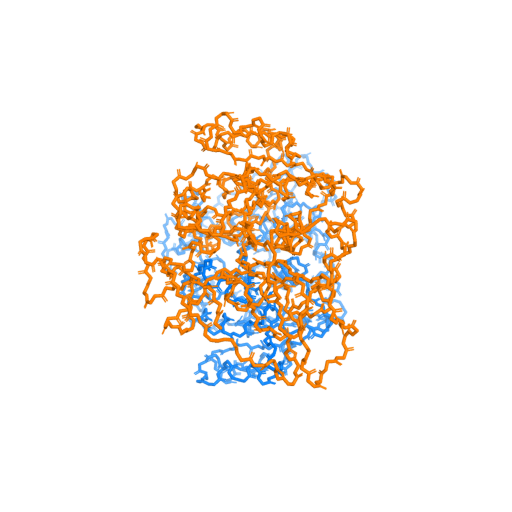28 N N . ILE A 1 82 ? 4.957 43.5 1.011 1 97.81 82 ILE A N 1
ATOM 629 C CA . ILE A 1 82 ? 4.711 43.875 2.396 1 97.81 82 ILE A CA 1
ATOM 630 C C . ILE A 1 82 ? 3.215 44.125 2.607 1 97.81 82 ILE A C 1
ATOM 632 O O . ILE A 1 82 ? 2.561 44.75 1.782 1 97.81 82 ILE A O 1
ATOM 636 N N . GLY A 1 83 ? 2.693 43.531 3.609 1 98 83 GLY A N 1
ATOM 637 C CA . GLY A 1 83 ? 1.276 43.688 3.895 1 98 83 GLY A CA 1
ATOM 638 C C . GLY A 1 83 ? 0.444 42.5 3.445 1 98 83 GLY A C 1
ATOM 639 O O . GLY A 1 83 ? -0.703 42.344 3.871 1 98 83 GLY A O 1
ATOM 640 N N . ASP A 1 84 ? 1.015 41.625 2.604 1 97.94 84 ASP A N 1
ATOM 641 C CA . ASP A 1 84 ? 0.299 40.438 2.176 1 97.94 84 ASP A CA 1
ATOM 642 C C . ASP A 1 84 ? 0.006 39.531 3.361 1 97.94 84 ASP A C 1
ATOM 644 O O . ASP A 1 84 ? 0.855 39.344 4.234 1 97.94 84 ASP A O 1
ATOM 648 N N . ARG A 1 85 ? -1.189 38.938 3.396 1 98.38 85 ARG A N 1
ATOM 649 C CA . ARG A 1 85 ? -1.48 37.844 4.312 1 98.38 85 ARG A CA 1
ATOM 650 C C . ARG A 1 85 ? -0.965 36.531 3.762 1 98.38 85 ARG A C 1
ATOM 652 O O . ARG A 1 85 ? -1.251 36.156 2.615 1 98.38 85 ARG A O 1
ATOM 659 N N . VAL A 1 86 ? -0.188 35.812 4.57 1 98.31 86 VAL A N 1
ATOM 660 C CA . VAL A 1 86 ? 0.418 34.562 4.109 1 98.31 86 VAL A CA 1
ATOM 661 C C . VAL A 1 86 ? 0.294 33.5 5.195 1 98.31 86 VAL A C 1
ATOM 663 O O . VAL A 1 86 ? 0.172 33.844 6.379 1 98.31 86 VAL A O 1
ATOM 666 N N . GLY A 1 87 ? 0.193 32.281 4.777 1 98.06 87 GLY A N 1
ATOM 667 C CA . GLY A 1 87 ? 0.214 31.141 5.664 1 98.06 87 GLY A CA 1
ATOM 668 C C . GLY A 1 87 ? 1.284 30.125 5.305 1 98.06 87 GLY A C 1
ATOM 669 O O . GLY A 1 87 ? 1.852 30.172 4.211 1 98.06 87 GLY A O 1
ATOM 670 N N . TYR A 1 88 ? 1.673 29.281 6.25 1 98.06 88 TYR A N 1
ATOM 671 C CA . TYR A 1 88 ? 2.604 28.188 6.004 1 98.06 88 TYR A CA 1
ATOM 672 C C . TYR A 1 88 ? 2.291 27 6.898 1 98.06 88 TYR A C 1
ATOM 674 O O . TYR A 1 88 ? 1.746 27.156 7.992 1 98.06 88 TYR A O 1
ATOM 682 N N . CYS A 1 89 ? 2.602 25.812 6.41 1 97.69 89 CYS A N 1
ATOM 683 C CA . CYS A 1 89 ? 2.32 24.625 7.203 1 97.69 89 CYS A CA 1
ATOM 684 C C . CYS A 1 89 ? 3.279 23.484 6.855 1 97.69 89 CYS A C 1
ATOM 686 O O . CYS A 1 89 ? 3.172 22.391 7.398 1 97.69 89 CYS A O 1
ATOM 688 N N . THR A 1 90 ? 4.184 23.625 5.941 1 96.88 90 THR A N 1
ATOM 689 C CA . THR A 1 90 ? 5.102 22.562 5.551 1 96.88 90 THR A CA 1
ATOM 690 C C . THR A 1 90 ? 6.551 22.984 5.801 1 96.88 90 THR A C 1
ATOM 692 O O . THR A 1 90 ? 7.48 22.297 5.371 1 96.88 90 THR A O 1
ATOM 695 N N . ALA A 1 91 ? 6.777 24.172 6.387 1 95.12 91 ALA A N 1
ATOM 696 C CA . ALA A 1 91 ? 8.109 24.594 6.812 1 95.12 91 ALA A CA 1
ATOM 697 C C . ALA A 1 91 ? 8.562 23.828 8.047 1 95.12 91 ALA A C 1
ATOM 699 O O . ALA A 1 91 ? 7.746 23.203 8.727 1 95.12 91 ALA A O 1
ATOM 700 N N . PRO A 1 92 ? 9.906 23.812 8.266 1 93.38 92 PRO A N 1
ATOM 701 C CA . PRO A 1 92 ? 10.352 23.25 9.547 1 93.38 92 PRO A CA 1
ATOM 702 C C . PRO A 1 92 ? 9.68 23.922 10.742 1 93.38 92 PRO A C 1
ATOM 704 O O . PRO A 1 92 ? 9.211 25.047 10.648 1 93.38 92 PRO A O 1
ATOM 707 N N . PRO A 1 93 ? 9.648 23.219 11.844 1 94.94 93 PRO A N 1
ATOM 708 C CA . PRO A 1 93 ? 8.992 23.781 13.023 1 94.94 93 PRO A CA 1
ATOM 709 C C . PRO A 1 93 ? 9.5 25.172 13.383 1 94.94 93 PRO A C 1
ATOM 711 O O . PRO A 1 93 ? 10.688 25.469 13.211 1 94.94 93 PRO A O 1
ATOM 714 N N . GLY A 1 94 ? 8.609 26.078 13.867 1 95.94 94 GLY A N 1
ATOM 715 C CA . GLY A 1 94 ? 9.008 27.422 14.234 1 95.94 94 GLY A CA 1
ATOM 716 C C . GLY A 1 94 ? 7.84 28.391 14.305 1 95.94 94 GLY A C 1
ATOM 717 O O . GLY A 1 94 ? 8.031 29.594 14.477 1 95.94 94 GLY A O 1
ATOM 718 N N . ALA A 1 95 ? 6.664 27.906 14.258 1 97.75 95 ALA A N 1
ATOM 719 C CA . ALA A 1 95 ? 5.488 28.766 14.133 1 97.75 95 ALA A CA 1
ATOM 720 C C . ALA A 1 95 ? 5.125 29.406 15.477 1 97.75 95 ALA A C 1
ATOM 722 O O . ALA A 1 95 ? 4.441 30.422 15.523 1 97.75 95 ALA A O 1
ATOM 723 N N . TYR A 1 96 ? 5.559 28.828 16.578 1 97.94 96 TYR A N 1
ATOM 724 C CA . TYR A 1 96 ? 5.223 29.328 17.906 1 97.94 96 TYR A CA 1
ATOM 725 C C . TYR A 1 96 ? 6.027 30.578 18.234 1 97.94 96 TYR A C 1
ATOM 727 O O . TYR A 1 96 ? 6.789 30.594 19.203 1 97.94 96 TYR A O 1
ATOM 735 N N . CYS A 1 97 ? 5.824 31.672 17.516 1 97.5 97 CYS A N 1
ATOM 736 C CA . CYS A 1 97 ? 6.492 32.938 17.734 1 97.5 97 CYS A CA 1
ATOM 737 C C . CYS A 1 97 ? 5.664 34.094 17.172 1 97.5 97 CYS A C 1
ATOM 739 O O . CYS A 1 97 ? 4.766 33.875 16.359 1 97.5 97 CYS A O 1
ATOM 741 N N . GLU A 1 98 ? 5.973 35.25 17.625 1 97.81 98 GLU A N 1
ATOM 742 C CA . GLU A 1 98 ? 5.258 36.438 17.172 1 97.81 98 GLU A CA 1
ATOM 743 C C . GLU A 1 98 ? 5.641 36.781 15.734 1 97.81 98 GLU A C 1
ATOM 745 O O . GLU A 1 98 ? 4.801 37.219 14.953 1 97.81 98 GLU A O 1
ATOM 750 N N . LYS A 1 99 ? 6.906 36.594 15.453 1 97.81 99 LYS A N 1
ATOM 751 C CA . LYS A 1 99 ? 7.441 36.844 14.117 1 97.81 99 LYS A CA 1
ATOM 752 C C . LYS A 1 99 ? 8.414 35.75 13.703 1 97.81 99 LYS A C 1
ATOM 754 O O . LYS A 1 99 ? 9.094 35.156 14.547 1 97.81 99 LYS A O 1
ATOM 759 N N . ARG A 1 100 ? 8.492 35.5 12.391 1 96.81 100 ARG A N 1
ATOM 760 C CA . ARG A 1 100 ? 9.336 34.438 11.891 1 96.81 100 ARG A CA 1
ATOM 761 C C . ARG A 1 100 ? 9.914 34.781 10.516 1 96.81 100 ARG A C 1
ATOM 763 O O . ARG A 1 100 ? 9.211 35.312 9.664 1 96.81 100 ARG A O 1
ATOM 770 N N . ILE A 1 101 ? 11.195 34.5 10.414 1 97.88 101 ILE A N 1
ATOM 771 C CA . ILE A 1 101 ? 11.797 34.562 9.078 1 97.88 101 ILE A CA 1
ATOM 772 C C . ILE A 1 101 ? 11.648 33.188 8.414 1 97.88 101 ILE A C 1
ATOM 774 O O . ILE A 1 101 ? 12.031 32.156 8.984 1 97.88 101 ILE A O 1
ATOM 778 N N . ILE A 1 102 ? 11.078 33.188 7.258 1 97.06 102 ILE A N 1
ATOM 779 C CA . ILE A 1 102 ? 10.75 31.938 6.582 1 97.06 102 ILE A CA 1
ATOM 780 C C . ILE A 1 102 ? 11.109 32.062 5.102 1 97.06 102 ILE A C 1
ATOM 782 O O . ILE A 1 102 ? 10.953 33.125 4.496 1 97.06 102 ILE A O 1
ATOM 786 N N . HIS A 1 103 ? 11.68 31 4.559 1 96.81 103 HIS A N 1
ATOM 787 C CA . HIS A 1 103 ? 11.938 30.984 3.125 1 96.81 103 HIS A CA 1
ATOM 788 C C . HIS A 1 103 ? 10.641 31.094 2.33 1 96.81 103 HIS A C 1
ATOM 790 O O . HIS A 1 103 ? 9.648 30.453 2.66 1 96.81 103 HIS A O 1
ATOM 796 N N . GLN A 1 104 ? 10.602 31.844 1.295 1 96.44 104 GLN A N 1
ATOM 797 C CA . GLN A 1 104 ? 9.398 32.188 0.533 1 96.44 104 GLN A CA 1
ATOM 798 C C . GLN A 1 104 ? 8.766 30.922 -0.06 1 96.44 104 GLN A C 1
ATOM 800 O O . GLN A 1 104 ? 7.555 30.891 -0.282 1 96.44 104 GLN A O 1
ATOM 805 N N . LYS A 1 105 ? 9.5 29.844 -0.202 1 95.81 105 LYS A N 1
ATOM 806 C CA . LYS A 1 105 ? 8.992 28.641 -0.854 1 95.81 105 LYS A CA 1
ATOM 807 C C . LYS A 1 105 ? 7.906 27.969 -0.016 1 95.81 105 LYS A C 1
ATOM 809 O O . LYS A 1 105 ? 7.109 27.188 -0.533 1 95.81 105 LYS A O 1
ATOM 814 N N . TYR A 1 106 ? 7.828 28.312 1.262 1 96.62 106 TYR A N 1
ATOM 815 C CA . TYR A 1 106 ? 6.863 27.672 2.152 1 96.62 106 TYR A CA 1
ATOM 816 C C . TYR A 1 106 ? 5.598 28.516 2.275 1 96.62 106 TYR A C 1
ATOM 818 O O . TYR A 1 106 ? 4.602 28.078 2.85 1 96.62 106 TYR A O 1
ATOM 826 N N . LEU A 1 107 ? 5.594 29.719 1.739 1 96.88 107 LEU A N 1
ATOM 827 C CA . LEU A 1 107 ? 4.523 30.672 2.008 1 96.88 107 LEU A CA 1
ATOM 828 C C . LEU A 1 107 ? 3.436 30.578 0.943 1 96.88 107 LEU A C 1
ATOM 830 O O . LEU A 1 107 ? 3.732 30.406 -0.241 1 96.88 107 LEU A O 1
ATOM 834 N N . ILE A 1 108 ? 2.229 30.75 1.423 1 96.44 108 ILE A N 1
ATOM 835 C CA . ILE A 1 108 ? 1.057 30.812 0.556 1 96.44 108 ILE A CA 1
ATOM 836 C C . ILE A 1 108 ? 0.253 32.062 0.859 1 96.44 108 ILE A C 1
ATOM 838 O O . ILE A 1 108 ? 0.07 32.438 2.023 1 96.44 108 ILE A O 1
ATOM 842 N N . LYS A 1 109 ? -0.21 32.688 -0.15 1 96.69 109 LYS A N 1
ATOM 843 C CA . LYS A 1 109 ? -1.046 33.875 0.048 1 96.69 109 LYS A CA 1
ATOM 844 C C . LYS A 1 109 ? -2.447 33.5 0.512 1 96.69 109 LYS A C 1
ATOM 846 O O . LYS A 1 109 ? -3.025 32.531 0.013 1 96.69 109 LYS A O 1
ATOM 851 N N . ILE A 1 110 ? -2.941 34.188 1.398 1 97.88 110 ILE A N 1
ATOM 852 C CA . ILE A 1 110 ? -4.293 33.969 1.907 1 97.88 110 ILE A CA 1
ATOM 853 C C . ILE A 1 110 ? -5.242 35 1.288 1 97.88 110 ILE A C 1
ATOM 855 O O . ILE A 1 110 ? -5.035 36.188 1.414 1 97.88 110 ILE A O 1
ATOM 859 N N . PRO A 1 111 ? -6.234 34.531 0.63 1 97.25 111 PRO A N 1
ATOM 860 C CA . PRO A 1 111 ? -7.184 35.469 0.026 1 97.25 111 PRO A CA 1
ATOM 861 C C . PRO A 1 111 ? -7.957 36.281 1.065 1 97.25 111 PRO A C 1
ATOM 863 O O . PRO A 1 111 ? -8.102 35.844 2.211 1 97.25 111 PRO A O 1
ATOM 866 N N . ASP A 1 112 ? -8.539 37.344 0.629 1 96.62 112 ASP A N 1
ATOM 867 C CA . ASP A 1 112 ? -9.203 38.281 1.521 1 96.62 112 ASP A CA 1
ATOM 868 C C . ASP A 1 112 ? -10.469 37.688 2.121 1 96.62 112 ASP A C 1
ATOM 870 O O . ASP A 1 112 ? -10.875 38.031 3.23 1 96.62 112 ASP A O 1
ATOM 874 N N . ASP A 1 113 ? -11.039 36.781 1.421 1 97 113 ASP A N 1
ATOM 875 C CA . ASP A 1 113 ? -12.328 36.25 1.852 1 97 113 ASP A CA 1
ATOM 876 C C . ASP A 1 113 ? -12.141 35.094 2.834 1 97 113 ASP A C 1
ATOM 878 O O . ASP A 1 113 ? -13.125 34.5 3.311 1 97 113 ASP A O 1
ATOM 882 N N . ILE A 1 114 ? -10.93 34.75 3.164 1 97.56 114 ILE A N 1
ATOM 883 C CA . ILE A 1 114 ? -10.625 33.719 4.156 1 97.56 114 ILE A CA 1
ATOM 884 C C . ILE A 1 114 ? -9.984 34.375 5.383 1 97.56 114 ILE A C 1
ATOM 886 O O . ILE A 1 114 ? -8.93 35 5.281 1 97.56 114 ILE A O 1
ATOM 890 N N . SER A 1 115 ? -10.57 34.25 6.488 1 97.75 115 SER A N 1
ATOM 891 C CA . SER A 1 115 ? -10.016 34.844 7.699 1 97.75 115 SER A CA 1
ATOM 892 C C . SER A 1 115 ? -8.734 34.125 8.125 1 97.75 115 SER A C 1
ATOM 894 O O . SER A 1 115 ? -8.516 32.969 7.785 1 97.75 115 SER A O 1
ATOM 896 N N . ASP A 1 116 ? -7.91 34.781 8.867 1 98.12 116 ASP A N 1
ATOM 897 C CA . ASP A 1 116 ? -6.684 34.188 9.391 1 98.12 116 ASP A CA 1
ATOM 898 C C . ASP A 1 116 ? -6.992 33 10.273 1 98.12 116 ASP A C 1
ATOM 900 O O . ASP A 1 116 ? -6.27 31.984 10.258 1 98.12 116 ASP A O 1
ATOM 904 N N . GLU A 1 117 ? -8.055 33.094 11 1 97.94 117 GLU A N 1
ATOM 905 C CA . GLU A 1 117 ? -8.445 32.031 11.906 1 97.94 117 GLU A CA 1
ATOM 906 C C . GLU A 1 117 ? -8.789 30.75 11.141 1 97.94 117 GLU A C 1
ATOM 908 O O . GLU A 1 117 ? -8.305 29.672 11.469 1 97.94 117 GLU A O 1
ATOM 913 N N . VAL A 1 118 ? -9.547 30.906 10.094 1 97.88 118 VAL A N 1
ATOM 914 C CA . VAL A 1 118 ? -9.938 29.766 9.281 1 97.88 118 VAL A CA 1
ATOM 915 C C . VAL A 1 118 ? -8.711 29.172 8.594 1 97.88 118 VAL A C 1
ATOM 917 O O . VAL A 1 118 ? -8.508 27.953 8.617 1 97.88 118 VAL A O 1
ATOM 920 N N . ALA A 1 119 ? -7.898 30.016 8.047 1 98.19 119 ALA A N 1
ATOM 921 C CA . ALA A 1 119 ? -6.703 29.562 7.34 1 98.19 119 ALA A CA 1
ATOM 922 C C . ALA A 1 119 ? -5.773 28.812 8.281 1 98.19 119 ALA A C 1
ATOM 924 O O . ALA A 1 119 ? -5.32 27.703 7.961 1 98.19 119 ALA A O 1
ATOM 925 N N . ALA A 1 120 ? -5.562 29.344 9.477 1 98.12 120 ALA A N 1
ATOM 926 C CA . ALA A 1 120 ? -4.629 28.75 10.438 1 98.12 120 ALA A CA 1
ATOM 927 C C . ALA A 1 120 ? -5.18 27.453 11 1 98.12 120 ALA A C 1
ATOM 929 O O . ALA A 1 120 ? -4.43 26.641 11.547 1 98.12 120 ALA A O 1
ATOM 930 N N . ALA A 1 121 ? -6.48 27.312 10.906 1 97.44 121 ALA A N 1
ATOM 931 C CA . ALA A 1 121 ? -7.109 26.094 11.43 1 97.44 121 ALA A CA 1
ATOM 932 C C . ALA A 1 121 ? -7.066 24.969 10.406 1 97.44 121 ALA A C 1
ATOM 934 O O . ALA A 1 121 ? -7.09 23.797 10.773 1 97.44 121 ALA A O 1
ATOM 935 N N . VAL A 1 122 ? -6.898 25.312 9.086 1 97.62 122 VAL A N 1
ATOM 936 C CA . VAL A 1 122 ? -7.273 24.266 8.125 1 97.62 122 VAL A CA 1
ATOM 937 C C . VAL A 1 122 ? -6.082 23.953 7.227 1 97.62 122 VAL A C 1
ATOM 939 O O . VAL A 1 122 ? -6.027 22.875 6.621 1 97.62 122 VAL A O 1
ATOM 942 N N . LEU A 1 123 ? -5.059 24.766 7.113 1 97.88 123 LEU A N 1
ATOM 943 C CA . LEU A 1 123 ? -4.035 24.594 6.09 1 97.88 123 LEU A CA 1
ATOM 944 C C . LEU A 1 123 ? -3.336 23.234 6.25 1 97.88 123 LEU A C 1
ATOM 946 O O . LEU A 1 123 ? -3.346 22.422 5.328 1 97.88 123 LEU A O 1
ATOM 950 N N . PHE A 1 124 ? -2.832 23 7.434 1 97.81 124 PHE A N 1
ATOM 951 C CA . PHE A 1 124 ? -2.094 21.766 7.676 1 97.81 124 PHE A CA 1
ATOM 952 C C . PHE A 1 124 ? -3.004 20.547 7.535 1 97.81 124 PHE A C 1
ATOM 954 O O . PHE A 1 124 ? -2.691 19.609 6.793 1 97.81 124 PHE A O 1
ATOM 961 N N . LYS A 1 125 ? -4.113 20.547 8.211 1 97.69 125 LYS A N 1
ATOM 962 C CA . LYS A 1 125 ? -5.055 19.438 8.203 1 97.69 125 LYS A CA 1
ATOM 963 C C . LYS A 1 125 ? -5.711 19.266 6.836 1 97.69 125 LYS A C 1
ATOM 965 O O . LYS A 1 125 ? -5.965 18.156 6.391 1 97.69 125 LYS A O 1
ATOM 970 N N . GLY A 1 126 ? -6.008 20.406 6.227 1 97.75 126 GLY A N 1
ATOM 971 C CA . GLY A 1 126 ? -6.562 20.344 4.887 1 97.75 126 GLY A CA 1
ATOM 972 C C . GLY A 1 126 ? -5.621 19.719 3.879 1 97.75 126 GLY A C 1
ATOM 973 O O . GLY A 1 126 ? -6.035 18.875 3.068 1 97.75 126 GLY A O 1
ATOM 974 N N . MET A 1 127 ? -4.375 20.125 3.963 1 97.94 127 MET A N 1
ATOM 975 C CA . MET A 1 127 ? -3.369 19.547 3.078 1 97.94 127 MET A CA 1
ATOM 976 C C . MET A 1 127 ? -3.242 18.047 3.307 1 97.94 127 MET A C 1
ATOM 978 O O . MET A 1 127 ? -3.139 17.281 2.352 1 97.94 127 MET A O 1
ATOM 982 N N . THR A 1 128 ? -3.26 17.672 4.539 1 98.12 128 THR A N 1
ATOM 983 C CA . THR A 1 128 ? -3.162 16.266 4.898 1 98.12 128 THR A CA 1
ATOM 984 C C . THR A 1 128 ? -4.371 15.492 4.387 1 98.12 128 THR A C 1
ATOM 986 O O . THR A 1 128 ? -4.223 14.461 3.723 1 98.12 128 THR A O 1
ATOM 989 N N . ALA A 1 129 ? -5.535 16.016 4.641 1 98.31 129 ALA A N 1
ATOM 990 C CA . ALA A 1 129 ? -6.75 15.359 4.168 1 98.31 129 ALA A CA 1
ATOM 991 C C . ALA A 1 129 ? -6.75 15.219 2.65 1 98.31 129 ALA A C 1
ATOM 993 O O . ALA A 1 129 ? -7.164 14.188 2.113 1 98.31 129 ALA A O 1
ATOM 994 N N . HIS A 1 130 ? -6.281 16.25 2.033 1 98.38 130 HIS A N 1
ATOM 995 C CA . HIS A 1 130 ? -6.25 16.281 0.575 1 98.38 130 HIS A CA 1
ATOM 996 C C . HIS A 1 130 ? -5.492 15.078 0.021 1 98.38 130 HIS A C 1
ATOM 998 O O . HIS A 1 130 ? -6.008 14.344 -0.831 1 98.38 130 HIS A O 1
ATOM 1004 N N . TYR A 1 131 ? -4.238 14.883 0.523 1 98.31 131 TYR A N 1
ATOM 1005 C CA . TYR A 1 131 ? -3.492 13.789 -0.096 1 98.31 131 TYR A CA 1
ATOM 1006 C C . TYR A 1 131 ? -4.004 12.438 0.383 1 98.31 131 TYR A C 1
ATOM 1008 O O . TYR A 1 131 ? -3.891 11.438 -0.329 1 98.31 131 TYR A O 1
ATOM 1016 N N . LEU A 1 132 ? -4.621 12.336 1.535 1 98.75 132 LEU A N 1
ATOM 1017 C CA . LEU A 1 132 ? -5.152 11.078 2.037 1 98.75 132 LEU A CA 1
ATOM 1018 C C . LEU A 1 132 ? -6.301 10.586 1.16 1 98.75 132 LEU A C 1
ATOM 1020 O O . LEU A 1 132 ? -6.332 9.414 0.772 1 98.75 132 LEU A O 1
ATOM 1024 N N . VAL A 1 133 ? -7.238 11.484 0.725 1 98.31 133 VAL A N 1
ATOM 1025 C CA . VAL A 1 133 ? -8.461 11.039 0.063 1 98.31 133 VAL A CA 1
ATOM 1026 C C . VAL A 1 133 ? -8.266 11.078 -1.452 1 98.31 133 VAL A C 1
ATOM 1028 O O . VAL A 1 133 ? -9.094 10.539 -2.199 1 98.31 133 VAL A O 1
ATOM 1031 N N . ASN A 1 134 ? -7.09 11.711 -1.912 1 97.81 134 ASN A N 1
ATOM 1032 C CA . ASN A 1 134 ? -6.91 11.836 -3.355 1 97.81 134 ASN A CA 1
ATOM 1033 C C . ASN A 1 134 ? -5.707 11.031 -3.84 1 97.81 134 ASN A C 1
ATOM 1035 O O . ASN A 1 134 ? -5.629 10.672 -5.016 1 97.81 134 ASN A O 1
ATOM 1039 N N . GLN A 1 135 ? -4.727 10.812 -2.93 1 97.31 135 GLN A N 1
ATOM 1040 C CA . GLN A 1 135 ? -3.471 10.242 -3.414 1 97.31 135 GLN A CA 1
ATOM 1041 C C . GLN A 1 135 ? -3.143 8.945 -2.691 1 97.31 135 GLN A C 1
ATOM 1043 O O . GLN A 1 135 ? -2.854 7.93 -3.328 1 97.31 135 GLN A O 1
ATOM 1048 N N . SER A 1 136 ? -3.238 8.922 -1.339 1 98 136 SER A N 1
ATOM 1049 C CA . SER A 1 136 ? -3.01 7.676 -0.618 1 98 136 SER A CA 1
ATOM 1050 C C . SER A 1 136 ? -4.051 6.625 -0.985 1 98 136 SER A C 1
ATOM 1052 O O . SER A 1 136 ? -3.707 5.477 -1.274 1 98 136 SER A O 1
ATOM 1054 N N . TYR A 1 137 ? -5.254 7.027 -0.933 1 98.44 137 TYR A N 1
ATOM 1055 C CA . TYR A 1 137 ? -6.395 6.273 -1.446 1 98.44 137 TYR A CA 1
ATOM 1056 C C . TYR A 1 137 ? -7.398 7.199 -2.121 1 98.44 137 TYR A C 1
ATOM 1058 O O . TYR A 1 137 ? -8.055 8 -1.457 1 98.44 137 TYR A O 1
ATOM 1066 N N . LYS A 1 138 ? -7.52 7.105 -3.461 1 98.19 138 LYS A N 1
ATOM 1067 C CA . LYS A 1 138 ? -8.477 7.934 -4.195 1 98.19 138 LYS A CA 1
ATOM 1068 C C . LYS A 1 138 ? -9.906 7.473 -3.945 1 98.19 138 LYS A C 1
ATOM 1070 O O . LYS A 1 138 ? -10.352 6.469 -4.508 1 98.19 138 LYS A O 1
ATOM 1075 N N . VAL A 1 139 ? -10.586 8.211 -3.082 1 98.56 139 VAL A N 1
ATOM 1076 C CA . VAL A 1 139 ? -11.977 7.871 -2.773 1 98.56 139 VAL A CA 1
ATOM 1077 C C . VAL A 1 139 ? -12.844 8.047 -4.016 1 98.56 139 VAL A C 1
ATOM 1079 O O . VAL A 1 139 ? -12.828 9.117 -4.641 1 98.56 139 VAL A O 1
ATOM 1082 N N . ARG A 1 140 ? -13.539 7.059 -4.395 1 98.12 140 ARG A N 1
ATOM 1083 C CA . ARG A 1 140 ? -14.461 7.062 -5.523 1 98.12 140 ARG A CA 1
ATOM 1084 C C . ARG A 1 140 ? -15.906 6.988 -5.051 1 98.12 140 ARG A C 1
ATOM 1086 O O . ARG A 1 140 ? -16.172 6.594 -3.912 1 98.12 140 ARG A O 1
ATOM 1093 N N . PRO A 1 141 ? -16.812 7.43 -5.949 1 98.31 141 PRO A N 1
ATOM 1094 C CA . PRO A 1 141 ? -18.219 7.316 -5.555 1 98.31 141 PRO A CA 1
ATOM 1095 C C . PRO A 1 141 ? -18.609 5.898 -5.148 1 98.31 141 PRO A C 1
ATOM 1097 O O . PRO A 1 141 ? -18.266 4.938 -5.84 1 98.31 141 PRO A O 1
ATOM 1100 N N . GLY A 1 142 ? -19.203 5.805 -4.012 1 98.06 142 GLY A N 1
ATOM 1101 C CA . GLY A 1 142 ? -19.703 4.523 -3.537 1 98.06 142 GLY A CA 1
ATOM 1102 C C . GLY A 1 142 ? -18.688 3.768 -2.701 1 98.06 142 GLY A C 1
ATOM 1103 O O . GLY A 1 142 ? -19.031 2.771 -2.057 1 98.06 142 GLY A O 1
ATOM 1104 N N . ALA A 1 143 ? -17.453 4.176 -2.674 1 98.25 143 ALA A N 1
ATOM 1105 C CA . ALA A 1 143 ? -16.422 3.498 -1.891 1 98.25 143 ALA A CA 1
ATOM 1106 C C . ALA A 1 143 ? -16.672 3.666 -0.394 1 98.25 143 ALA A C 1
ATOM 1108 O O . ALA A 1 143 ? -16.938 4.773 0.077 1 98.25 143 ALA A O 1
ATOM 1109 N N . PHE A 1 144 ? -16.641 2.592 0.354 1 98.88 144 PHE A N 1
ATOM 1110 C CA . PHE A 1 144 ? -16.719 2.639 1.811 1 98.88 144 PHE A CA 1
ATOM 1111 C C . PHE A 1 144 ? -15.344 2.928 2.412 1 98.88 144 PHE A C 1
ATOM 1113 O O . PHE A 1 144 ? -14.367 2.258 2.086 1 98.88 144 PHE A O 1
ATOM 1120 N N . VAL A 1 145 ? -15.289 3.898 3.297 1 98.88 145 VAL A N 1
ATOM 1121 C CA . VAL A 1 145 ? -14.039 4.18 4 1 98.88 145 VAL A CA 1
ATOM 1122 C C . VAL A 1 145 ? -14.305 4.289 5.5 1 98.88 145 VAL A C 1
ATOM 1124 O O . VAL A 1 145 ? -15.375 4.754 5.918 1 98.88 145 VAL A O 1
ATOM 1127 N N . LEU A 1 146 ? -13.414 3.795 6.246 1 98.94 146 LEU A N 1
ATOM 1128 C CA . LEU A 1 146 ? -13.438 3.885 7.703 1 98.94 146 LEU A CA 1
ATOM 1129 C C . LEU A 1 146 ? -12.453 4.941 8.195 1 98.94 146 LEU A C 1
ATOM 1131 O O . LEU A 1 146 ? -11.266 4.898 7.863 1 98.94 146 LEU A O 1
ATOM 1135 N N . VAL A 1 147 ? -12.961 5.887 8.938 1 98.81 147 VAL A N 1
ATOM 1136 C CA . VAL A 1 147 ? -12.125 6.973 9.445 1 98.81 147 VAL A CA 1
ATOM 1137 C C . VAL A 1 147 ? -12.086 6.926 10.977 1 98.81 147 VAL A C 1
ATOM 1139 O O . VAL A 1 147 ? -13.078 7.25 11.641 1 98.81 147 VAL A O 1
ATOM 1142 N N . HIS A 1 148 ? -10.953 6.547 11.516 1 98.31 148 HIS A N 1
ATOM 1143 C CA . HIS A 1 148 ? -10.781 6.633 12.961 1 98.31 148 HIS A CA 1
ATOM 1144 C C . HIS A 1 148 ? -10.547 8.07 13.406 1 98.31 148 HIS A C 1
ATOM 1146 O O . HIS A 1 148 ? -9.891 8.844 12.695 1 98.31 148 HIS A O 1
ATOM 1152 N N . GLY A 1 149 ? -11.031 8.406 14.609 1 95.38 149 GLY A N 1
ATOM 1153 C CA . GLY A 1 149 ? -10.906 9.773 15.094 1 95.38 149 GLY A CA 1
ATOM 1154 C C . GLY A 1 149 ? -11.719 10.766 14.281 1 95.38 149 GLY A C 1
ATOM 1155 O O . GLY A 1 149 ? -11.273 11.891 14.039 1 95.38 149 GLY A O 1
ATOM 1156 N N . ALA A 1 150 ? -12.891 10.391 13.875 1 95.81 150 ALA A N 1
ATOM 1157 C CA . ALA A 1 150 ? -13.727 11.18 12.977 1 95.81 150 ALA A CA 1
ATOM 1158 C C . ALA A 1 150 ? -14.188 12.469 13.641 1 95.81 150 ALA A C 1
ATOM 1160 O O . ALA A 1 150 ? -14.617 13.406 12.969 1 95.81 150 ALA A O 1
ATOM 1161 N N . ASN A 1 151 ? -14.102 12.5 14.914 1 91.25 151 ASN A N 1
ATOM 1162 C CA . ASN A 1 151 ? -14.523 13.68 15.656 1 91.25 151 ASN A CA 1
ATOM 1163 C C . ASN A 1 151 ? -13.414 14.727 15.742 1 91.25 151 ASN A C 1
ATOM 1165 O O . ASN A 1 151 ? -13.656 15.867 16.125 1 91.25 151 ASN A O 1
ATOM 1169 N N . GLY A 1 152 ? -12.203 14.32 15.438 1 92.25 152 GLY A N 1
ATOM 1170 C CA . GLY A 1 152 ? -11.078 15.227 15.531 1 92.25 152 GLY A CA 1
ATOM 1171 C C . GLY A 1 152 ? -11.008 16.219 14.383 1 92.25 152 GLY A C 1
ATOM 1172 O O . GLY A 1 152 ? -11.789 16.125 13.43 1 92.25 152 GLY A O 1
ATOM 1173 N N . GLY A 1 153 ? -10.125 17.219 14.508 1 93.75 153 GLY A N 1
ATOM 1174 C CA . GLY A 1 153 ? -9.992 18.234 13.492 1 93.75 153 GLY A CA 1
ATOM 1175 C C . GLY A 1 153 ? -9.727 17.672 12.102 1 93.75 153 GLY A C 1
ATOM 1176 O O . GLY A 1 153 ? -10.477 17.953 11.164 1 93.75 153 GLY A O 1
ATOM 1177 N N . LEU A 1 154 ? -8.688 16.891 12 1 96.19 154 LEU A N 1
ATOM 1178 C CA . LEU A 1 154 ? -8.352 16.297 10.711 1 96.19 154 LEU A CA 1
ATOM 1179 C C . LEU A 1 154 ? -9.398 15.281 10.297 1 96.19 154 LEU A C 1
ATOM 1181 O O . LEU A 1 154 ? -9.805 15.242 9.133 1 96.19 154 LEU A O 1
ATOM 1185 N N . GLY A 1 155 ? -9.867 14.484 11.25 1 96.75 155 GLY A N 1
ATOM 1186 C CA . GLY A 1 155 ? -10.898 13.5 10.961 1 96.75 155 GLY A CA 1
ATOM 1187 C C . GLY A 1 155 ? -12.141 14.109 10.352 1 96.75 155 GLY A C 1
ATOM 1188 O O . GLY A 1 155 ? -12.688 13.57 9.383 1 96.75 155 GLY A O 1
ATOM 1189 N N . GLN A 1 156 ? -12.531 15.195 10.875 1 96.19 156 GLN A N 1
ATOM 1190 C CA . GLN A 1 156 ? -13.727 15.875 10.367 1 96.19 156 GLN A CA 1
ATOM 1191 C C . GLN A 1 156 ? -13.523 16.328 8.922 1 96.19 156 GLN A C 1
ATOM 1193 O O . GLN A 1 156 ? -14.445 16.234 8.109 1 96.19 156 GLN A O 1
ATOM 1198 N N . ILE A 1 157 ? -12.352 16.812 8.617 1 97.38 157 ILE A N 1
ATOM 1199 C CA . ILE A 1 157 ? -12.062 17.281 7.27 1 97.38 157 ILE A CA 1
ATOM 1200 C C . ILE A 1 157 ? -12.023 16.094 6.309 1 97.38 157 ILE A C 1
ATOM 1202 O O . ILE A 1 157 ? -12.578 16.172 5.211 1 97.38 157 ILE A O 1
ATOM 1206 N N . ILE A 1 158 ? -11.398 14.969 6.719 1 98.38 158 ILE A N 1
ATOM 1207 C CA . ILE A 1 158 ? -11.367 13.758 5.902 1 98.38 158 ILE A CA 1
ATOM 1208 C C . ILE A 1 158 ? -12.789 13.312 5.59 1 98.38 158 ILE A C 1
ATOM 1210 O O . ILE A 1 158 ? -13.117 13.016 4.438 1 98.38 158 ILE A O 1
ATOM 1214 N N . CYS A 1 159 ? -13.656 13.297 6.621 1 98.25 159 CYS A N 1
ATOM 1215 C CA . CYS A 1 159 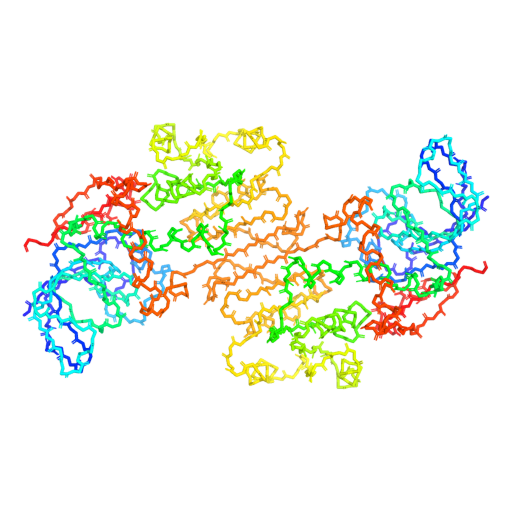? -15.023 12.828 6.461 1 98.25 159 CYS A CA 1
ATOM 1216 C C . CYS A 1 159 ? -15.789 13.695 5.473 1 98.25 159 CYS A C 1
ATOM 1218 O O . CYS A 1 159 ? -16.453 13.18 4.566 1 98.25 159 CYS A O 1
ATOM 1220 N N . GLN A 1 160 ? -15.703 14.977 5.625 1 97.94 160 GLN A N 1
ATOM 1221 C CA . GLN A 1 160 ? -16.406 15.891 4.727 1 97.94 160 GLN A CA 1
ATOM 1222 C C . GLN A 1 160 ? -15.906 15.727 3.291 1 97.94 160 GLN A C 1
ATOM 1224 O O . GLN A 1 160 ? -16.703 15.68 2.357 1 97.94 160 GLN A O 1
ATOM 1229 N N . TRP A 1 161 ? -14.617 15.664 3.146 1 98.12 161 TRP A N 1
ATOM 1230 C CA . TRP A 1 161 ? -14.039 15.578 1.811 1 98.12 161 TRP A CA 1
ATOM 1231 C C . TRP A 1 161 ? -14.383 14.242 1.153 1 98.12 161 TRP A C 1
ATOM 1233 O O . TRP A 1 161 ? -14.734 14.203 -0.028 1 98.12 161 TRP A O 1
ATOM 1243 N N . ALA A 1 162 ? -14.273 13.141 1.915 1 98.38 162 ALA A N 1
ATOM 1244 C CA . ALA A 1 162 ? -14.648 11.828 1.394 1 98.38 162 ALA A CA 1
ATOM 1245 C C . ALA A 1 162 ? -16.109 11.812 0.967 1 98.38 162 ALA A C 1
ATOM 1247 O O . ALA A 1 162 ? -16.469 11.227 -0.061 1 98.38 162 ALA A O 1
ATOM 1248 N N . LYS A 1 163 ? -16.953 12.469 1.752 1 98.12 163 LYS A N 1
ATOM 1249 C CA . LYS A 1 163 ? -18.375 12.594 1.402 1 98.12 163 LYS A CA 1
ATOM 1250 C C . LYS A 1 163 ? -18.547 13.367 0.101 1 98.12 163 LYS A C 1
ATOM 1252 O O . LYS A 1 163 ? -19.359 12.992 -0.749 1 98.12 163 LYS A O 1
ATOM 1257 N N . ASP A 1 164 ? -17.859 14.414 0.006 1 97.31 164 ASP A N 1
ATOM 1258 C CA . ASP A 1 164 ? -17.938 15.219 -1.207 1 97.31 164 ASP A CA 1
ATOM 1259 C C . ASP A 1 164 ? -17.547 14.398 -2.439 1 97.31 164 ASP A C 1
ATOM 1261 O O . ASP A 1 164 ? -18.078 14.633 -3.529 1 97.31 164 ASP A O 1
ATOM 1265 N N . LYS A 1 165 ? -16.672 13.445 -2.285 1 97.75 165 LYS A N 1
ATOM 1266 C CA . LYS A 1 165 ? -16.266 12.547 -3.363 1 97.75 165 LYS A CA 1
ATOM 1267 C C . LYS A 1 165 ? -17.281 11.414 -3.541 1 97.75 165 LYS A C 1
ATOM 1269 O O . LYS A 1 165 ? -17.031 10.477 -4.305 1 97.75 165 LYS A O 1
ATOM 1274 N N . LYS A 1 166 ? -18.359 11.508 -2.787 1 98.25 166 LYS A N 1
ATOM 1275 C CA . LYS A 1 166 ? -19.469 10.562 -2.844 1 98.25 166 LYS A CA 1
ATOM 1276 C C . LYS A 1 166 ? -19.078 9.203 -2.273 1 98.25 166 LYS A C 1
ATOM 1278 O O . LYS A 1 166 ? -19.609 8.172 -2.686 1 98.25 166 LYS A O 1
ATOM 1283 N N . GLY A 1 167 ? -18.094 9.188 -1.43 1 98.38 167 GLY A N 1
ATOM 1284 C CA . GLY A 1 167 ? -17.812 8.008 -0.633 1 98.38 167 GLY A CA 1
ATOM 1285 C C . GLY A 1 167 ? -18.812 7.793 0.493 1 98.38 167 GLY A C 1
ATOM 1286 O O . GLY A 1 167 ? -19.516 8.719 0.885 1 98.38 167 GLY A O 1
ATOM 1287 N N . VAL A 1 168 ? -18.844 6.609 0.964 1 98.75 168 VAL A N 1
ATOM 1288 C CA . VAL A 1 168 ? -19.641 6.285 2.143 1 98.75 168 VAL A CA 1
ATOM 1289 C C . VAL A 1 168 ? -18.734 6.176 3.365 1 98.75 168 VAL A C 1
ATOM 1291 O O . VAL A 1 168 ? -18.016 5.188 3.527 1 98.75 168 VAL A O 1
ATOM 1294 N N . VAL A 1 169 ? -18.844 7.145 4.223 1 98.81 169 VAL A N 1
ATOM 1295 C CA . VAL A 1 169 ? -17.875 7.281 5.312 1 98.81 169 VAL A CA 1
ATOM 1296 C C . VAL A 1 169 ? -18.438 6.66 6.586 1 98.81 169 VAL A C 1
ATOM 1298 O O . VAL A 1 169 ? -19.547 7 7.012 1 98.81 169 VAL A O 1
ATOM 1301 N N . ILE A 1 170 ? -17.734 5.773 7.125 1 98.88 170 ILE A N 1
ATOM 1302 C CA . ILE A 1 170 ? -18 5.23 8.453 1 98.88 170 ILE A CA 1
ATOM 1303 C C . ILE A 1 170 ? -17.047 5.852 9.461 1 98.88 170 ILE A C 1
ATOM 1305 O O . ILE A 1 170 ? -15.844 5.547 9.461 1 98.88 170 ILE A O 1
ATOM 1309 N N . GLY A 1 171 ? -17.578 6.715 10.336 1 98.62 171 GLY A N 1
ATOM 1310 C CA . GLY A 1 171 ? -16.766 7.34 11.359 1 98.62 171 GLY A CA 1
ATOM 1311 C C . GLY A 1 171 ? -16.625 6.492 12.609 1 98.62 171 GLY A C 1
ATOM 1312 O O . GLY A 1 171 ? -17.609 5.945 13.109 1 98.62 171 GLY A O 1
ATOM 1313 N N . SER A 1 172 ? -15.438 6.309 13.031 1 98.25 172 SER A N 1
ATOM 1314 C CA . SER A 1 172 ? -15.102 5.602 14.266 1 98.25 172 SER A CA 1
ATOM 1315 C C . SER A 1 172 ? -14.68 6.574 15.359 1 98.25 172 SER A C 1
ATOM 1317 O O . SER A 1 172 ? -13.797 7.406 15.148 1 98.25 172 SER A O 1
ATOM 1319 N N . VAL A 1 173 ? -15.352 6.531 16.484 1 96 173 VAL A N 1
ATOM 1320 C CA . VAL A 1 173 ? -15.102 7.457 17.594 1 96 173 VAL A CA 1
ATOM 1321 C C . VAL A 1 173 ? -15.023 6.684 18.906 1 96 173 VAL A C 1
ATOM 1323 O O . VAL A 1 173 ? -15.336 5.488 18.953 1 96 173 VAL A O 1
ATOM 1326 N N . SER A 1 174 ? -14.57 7.34 19.938 1 92.81 174 SER A N 1
ATOM 1327 C CA . SER A 1 174 ? -14.266 6.656 21.188 1 92.81 174 SER A CA 1
ATOM 1328 C C . SER A 1 174 ? -15.461 6.688 22.141 1 92.81 174 SER A C 1
ATOM 1330 O O . SER A 1 174 ? -15.438 6.062 23.203 1 92.81 174 SER A O 1
ATOM 1332 N N . SER A 1 175 ? -16.516 7.512 21.875 1 91.69 175 SER A N 1
ATOM 1333 C CA . SER A 1 175 ? -17.688 7.602 22.734 1 91.69 175 SER A CA 1
ATOM 1334 C C . SER A 1 175 ? -18.953 7.891 21.938 1 91.69 175 SER A C 1
ATOM 1336 O O . SER A 1 175 ? -18.875 8.359 20.797 1 91.69 175 SER A O 1
ATOM 1338 N N . ASP A 1 176 ? -20.031 7.684 22.547 1 90.5 176 ASP A N 1
ATOM 1339 C CA . ASP A 1 176 ? -21.312 7.891 21.891 1 90.5 176 ASP A CA 1
ATOM 1340 C C . ASP A 1 176 ? -21.578 9.375 21.672 1 90.5 176 ASP A C 1
ATOM 1342 O O . ASP A 1 176 ? -22.203 9.758 20.672 1 90.5 176 ASP A O 1
ATOM 1346 N N . GLU A 1 177 ? -21.125 10.164 22.594 1 89.19 177 GLU A N 1
ATOM 1347 C CA . GLU A 1 177 ? -21.297 11.609 22.484 1 89.19 177 GLU A CA 1
ATOM 1348 C C . GLU A 1 177 ? -20.625 12.148 21.234 1 89.19 177 GLU A C 1
ATOM 1350 O O . GLU A 1 177 ? -21.125 13.078 20.594 1 89.19 177 GLU A O 1
ATOM 1355 N N . LYS A 1 178 ? -19.562 11.477 20.891 1 91.56 178 LYS A N 1
ATOM 1356 C CA . LYS A 1 178 ? -18.766 11.945 19.766 1 91.56 178 LYS A CA 1
ATOM 1357 C C . LYS A 1 178 ? -19.359 11.477 18.438 1 91.56 178 LYS A C 1
ATOM 1359 O O . LYS A 1 178 ? -18.984 11.984 17.375 1 91.56 178 LYS A O 1
ATOM 1364 N N . MET A 1 179 ? -20.297 10.57 18.5 1 94.19 179 MET A N 1
ATOM 1365 C CA . MET A 1 179 ? -20.906 10.047 17.281 1 94.19 179 MET A CA 1
ATOM 1366 C C . MET A 1 179 ? -21.688 11.133 16.562 1 94.19 179 MET A C 1
ATOM 1368 O O . MET A 1 179 ? -21.703 11.188 15.328 1 94.19 179 MET A O 1
ATOM 1372 N N . LYS A 1 180 ? -22.344 11.93 17.391 1 92.94 180 LYS A N 1
ATOM 1373 C CA . LYS A 1 180 ? -23.125 13.016 16.797 1 92.94 180 LYS A CA 1
ATOM 1374 C C . LYS A 1 180 ? -22.219 13.953 15.992 1 92.94 180 LYS A C 1
ATOM 1376 O O . LYS A 1 180 ? -22.578 14.383 14.891 1 92.94 180 LYS A O 1
ATOM 1381 N N . ILE A 1 181 ? -21.078 14.203 16.562 1 90.69 181 ILE A N 1
ATOM 1382 C CA . ILE A 1 181 ? -20.125 15.078 15.891 1 90.69 181 ILE A CA 1
ATOM 1383 C C . ILE A 1 181 ? -19.688 14.453 14.57 1 90.69 181 ILE A C 1
ATOM 1385 O O . ILE A 1 181 ? -19.625 15.125 13.539 1 90.69 181 ILE A O 1
ATOM 1389 N N . ALA A 1 182 ? -19.391 13.188 14.57 1 94.06 182 ALA A N 1
ATOM 1390 C CA . ALA A 1 182 ? -18.969 12.477 13.367 1 94.06 182 ALA A CA 1
ATOM 1391 C C . ALA A 1 182 ? -20.047 12.531 12.289 1 94.06 182 ALA A C 1
ATOM 1393 O O . ALA A 1 182 ? -19.75 12.828 11.125 1 94.06 182 ALA A O 1
ATOM 1394 N N . LEU A 1 183 ? -21.281 12.336 12.68 1 95.19 183 LEU A N 1
ATOM 1395 C CA . LEU A 1 183 ? -22.391 12.344 11.742 1 95.19 183 LEU A CA 1
ATOM 1396 C C . LEU A 1 183 ? -22.609 13.734 11.156 1 95.19 183 LEU A C 1
ATOM 1398 O O . LEU A 1 183 ? -23 13.875 9.992 1 95.19 183 LEU A O 1
ATOM 1402 N N . GLN A 1 184 ? -22.281 14.711 11.938 1 91.69 184 GLN A N 1
ATOM 1403 C CA . GLN A 1 184 ? -22.422 16.094 11.484 1 91.69 184 GLN A CA 1
ATOM 1404 C C . GLN A 1 184 ? -21.25 16.484 10.586 1 91.69 184 GLN A C 1
ATOM 1406 O O . GLN A 1 184 ? -21.312 17.5 9.883 1 91.69 184 GLN A O 1
ATOM 1411 N N . SER A 1 185 ? -20.203 15.625 10.602 1 91.25 185 SER A N 1
ATOM 1412 C CA . SER A 1 185 ? -18.984 15.961 9.867 1 91.25 185 SER A CA 1
ATOM 1413 C C . SER A 1 185 ? -18.875 15.156 8.578 1 91.25 185 SER A C 1
ATOM 1415 O O . SER A 1 185 ? -17.781 14.922 8.07 1 91.25 185 SER A O 1
ATOM 1417 N N . GLY A 1 186 ? -19.969 14.672 8.07 1 93.38 186 GLY A N 1
ATOM 1418 C CA . GLY A 1 186 ? -19.938 14.039 6.754 1 93.38 186 GLY A CA 1
ATOM 1419 C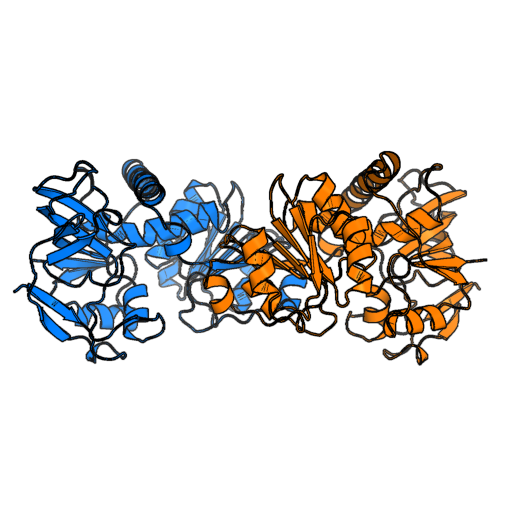 C . GLY A 1 186 ? -20 12.531 6.816 1 93.38 186 GLY A C 1
ATOM 1420 O O . GLY A 1 186 ? -20.156 11.867 5.785 1 93.38 186 GLY A O 1
ATOM 1421 N N . CYS A 1 187 ? -19.969 11.938 8 1 97.31 187 CYS A N 1
ATOM 1422 C CA . CYS A 1 187 ? -20.078 10.492 8.109 1 97.31 187 CYS A CA 1
ATOM 1423 C C . CYS A 1 187 ? -21.5 10.023 7.824 1 97.31 187 CYS A C 1
ATOM 1425 O O . CYS A 1 187 ? -22.453 10.617 8.32 1 97.31 187 CYS A O 1
ATOM 1427 N N . THR A 1 188 ? -21.578 9.031 7.035 1 98.06 188 THR A N 1
ATOM 1428 C CA . THR A 1 188 ? -22.875 8.391 6.812 1 98.06 188 THR A CA 1
ATOM 1429 C C . THR A 1 188 ? -23.266 7.539 8.016 1 98.06 188 THR A C 1
ATOM 1431 O O . THR A 1 188 ? -24.438 7.469 8.375 1 98.06 188 THR A O 1
ATOM 1434 N N . TYR A 1 189 ? -22.312 6.906 8.57 1 98.25 189 TYR A N 1
ATOM 1435 C CA . TYR A 1 189 ? -22.469 6.078 9.766 1 98.25 189 TYR A CA 1
ATOM 1436 C C . TYR A 1 189 ? -21.406 6.434 10.805 1 98.25 189 TYR A C 1
ATOM 1438 O O . TYR A 1 189 ? -20.359 6.98 10.469 1 98.25 189 TYR A O 1
ATOM 1446 N N . ALA A 1 190 ? -21.719 6.219 12.031 1 98.12 190 ALA A N 1
ATOM 1447 C CA . ALA A 1 190 ? -20.75 6.383 13.125 1 98.12 190 ALA A CA 1
ATOM 1448 C C . ALA A 1 190 ? -20.828 5.211 14.094 1 98.12 190 ALA A C 1
ATOM 1450 O O . ALA A 1 190 ? -21.906 4.738 14.438 1 98.12 190 ALA A O 1
ATOM 1451 N N . ILE A 1 191 ? -19.672 4.727 14.43 1 98.12 191 ILE A N 1
ATOM 1452 C CA . ILE A 1 191 ? -19.594 3.592 15.344 1 98.12 191 ILE A CA 1
ATOM 1453 C C . ILE A 1 191 ? -18.578 3.885 16.453 1 98.12 191 ILE A C 1
ATOM 1455 O O . ILE A 1 191 ? -17.516 4.461 16.188 1 98.12 191 ILE A O 1
ATOM 1459 N N . ASN A 1 192 ? -18.922 3.559 17.688 1 97.19 192 ASN A N 1
ATOM 1460 C CA . ASN A 1 192 ? -17.984 3.564 18.797 1 97.19 192 ASN A CA 1
ATOM 1461 C C . ASN A 1 192 ? -17 2.4 18.703 1 97.19 192 ASN A C 1
ATOM 1463 O O . ASN A 1 192 ? -17.406 1.237 18.766 1 97.19 192 ASN A O 1
ATOM 1467 N N . TYR A 1 193 ? -15.68 2.738 18.609 1 94.62 193 TYR A N 1
ATOM 1468 C CA . TYR A 1 193 ? -14.75 1.652 18.312 1 94.62 193 TYR A CA 1
ATOM 1469 C C . TYR A 1 193 ? -14.539 0.779 19.547 1 94.62 193 TYR A C 1
ATOM 1471 O O . TYR A 1 193 ? -13.891 -0.268 19.469 1 94.62 193 TYR A O 1
ATOM 1479 N N . ASN A 1 194 ? -15.156 1.144 20.672 1 95.06 194 ASN A N 1
ATOM 1480 C CA . ASN A 1 194 ? -15.164 0.286 21.859 1 95.06 194 ASN A CA 1
ATOM 1481 C C . ASN A 1 194 ? -16.328 -0.693 21.828 1 95.06 194 ASN A C 1
ATOM 1483 O O . ASN A 1 194 ? -16.438 -1.572 22.688 1 95.06 194 ASN A O 1
ATOM 1487 N N . ASP A 1 195 ? -17.172 -0.514 20.891 1 95.25 195 ASP A N 1
ATOM 1488 C CA . ASP A 1 195 ? -18.281 -1.445 20.703 1 95.25 195 ASP A CA 1
ATOM 1489 C C . ASP A 1 195 ? -17.766 -2.842 20.344 1 95.25 195 ASP A C 1
ATOM 1491 O O . ASP A 1 195 ? -17 -3.008 19.406 1 95.25 195 ASP A O 1
ATOM 1495 N N . LYS A 1 196 ? -18.203 -3.92 21.062 1 95.69 196 LYS A N 1
ATOM 1496 C CA . LYS A 1 196 ? -17.766 -5.297 20.844 1 95.69 196 LYS A CA 1
ATOM 1497 C C . LYS A 1 196 ? -18.141 -5.785 19.453 1 95.69 196 LYS A C 1
ATOM 1499 O O . LYS A 1 196 ? -17.5 -6.688 18.906 1 95.69 196 LYS A O 1
ATOM 1504 N N . ASP A 1 197 ? -19.141 -5.148 18.906 1 97.44 197 ASP A N 1
ATOM 1505 C CA . ASP A 1 197 ? -19.625 -5.57 17.594 1 97.44 197 ASP A CA 1
ATOM 1506 C C . ASP A 1 197 ? -19.141 -4.629 16.5 1 97.44 197 ASP A C 1
ATOM 1508 O O . ASP A 1 197 ? -19.75 -4.527 15.438 1 97.44 197 ASP A O 1
ATOM 1512 N N . PHE A 1 198 ? -18.109 -3.887 16.781 1 98.25 198 PHE A N 1
ATOM 1513 C CA . PHE A 1 198 ? -17.625 -2.865 15.859 1 98.25 198 PHE A CA 1
ATOM 1514 C C . PHE A 1 198 ? -17.453 -3.438 14.461 1 98.25 198 PHE A C 1
ATOM 1516 O O . PHE A 1 198 ? -18.047 -2.938 13.5 1 98.25 198 PHE A O 1
ATOM 1523 N N . VAL A 1 199 ? -16.719 -4.555 14.273 1 98.75 199 VAL A N 1
ATOM 1524 C CA . VAL A 1 199 ? -16.391 -5.133 12.969 1 98.75 199 VAL A CA 1
ATOM 1525 C C . VAL A 1 199 ? -17.672 -5.672 12.32 1 98.75 199 VAL A C 1
ATOM 1527 O O . VAL A 1 199 ? -17.891 -5.477 11.125 1 98.75 199 VAL A O 1
ATOM 1530 N N . SER A 1 200 ? -18.469 -6.355 13.117 1 98.5 200 SER A N 1
ATOM 1531 C CA . SER A 1 200 ? -19.719 -6.887 12.594 1 98.5 200 SER A CA 1
ATOM 1532 C C . SER A 1 200 ? -20.609 -5.777 12.031 1 98.5 200 SER A C 1
ATOM 1534 O O . SER A 1 200 ? -21.25 -5.953 10.992 1 98.5 200 SER A O 1
ATOM 1536 N N . LYS A 1 201 ? -20.656 -4.637 12.719 1 98.62 201 LYS A N 1
ATOM 1537 C CA . LYS A 1 201 ? -21.438 -3.496 12.242 1 98.62 201 LYS A CA 1
ATOM 1538 C C . LYS A 1 201 ? -20.875 -2.957 10.93 1 98.62 201 LYS A C 1
ATOM 1540 O O . LYS A 1 201 ? -21.625 -2.648 10 1 98.62 201 LYS A O 1
ATOM 1545 N N . VAL A 1 202 ? -19.547 -2.842 10.852 1 98.81 202 VAL A N 1
ATOM 1546 C CA . VAL A 1 202 ? -18.906 -2.393 9.617 1 98.81 202 VAL A CA 1
ATOM 1547 C C . VAL A 1 202 ? -19.25 -3.346 8.477 1 98.81 202 VAL A C 1
ATOM 1549 O O . VAL A 1 202 ? -19.625 -2.908 7.379 1 98.81 202 VAL A O 1
ATOM 1552 N N . MET A 1 203 ? -19.172 -4.664 8.727 1 98.75 203 MET A N 1
ATOM 1553 C CA . MET A 1 203 ? -19.453 -5.664 7.703 1 98.75 203 MET A CA 1
ATOM 1554 C C . MET A 1 203 ? -20.922 -5.621 7.273 1 98.75 203 MET A C 1
ATOM 1556 O O . MET A 1 203 ? -21.219 -5.789 6.094 1 98.75 203 MET A O 1
ATOM 1560 N N . GLU A 1 204 ? -21.781 -5.387 8.227 1 98.62 204 GLU A N 1
ATOM 1561 C CA . GLU A 1 204 ? -23.203 -5.246 7.898 1 98.62 204 GLU A CA 1
ATOM 1562 C C . GLU A 1 204 ? -23.438 -4.039 6.988 1 98.62 204 GLU A C 1
ATOM 1564 O O . GLU A 1 204 ? -24.109 -4.156 5.961 1 98.62 204 GLU A O 1
ATOM 1569 N N . ILE A 1 205 ? -22.859 -2.943 7.363 1 98.62 205 ILE A N 1
ATOM 1570 C CA . ILE A 1 205 ? -23.016 -1.707 6.605 1 98.62 205 ILE A CA 1
ATOM 1571 C C . ILE A 1 205 ? -22.5 -1.909 5.184 1 98.62 205 ILE A C 1
ATOM 1573 O O . ILE A 1 205 ? -23.094 -1.404 4.223 1 98.62 205 ILE A O 1
ATOM 1577 N N . THR A 1 206 ? -21.406 -2.672 5.043 1 98.69 206 THR A N 1
ATOM 1578 C CA . THR A 1 206 ? -20.75 -2.83 3.748 1 98.69 206 THR A CA 1
ATOM 1579 C C . THR A 1 206 ? -21.266 -4.074 3.029 1 98.69 206 THR A C 1
ATOM 1581 O O . THR A 1 206 ? -20.688 -4.512 2.037 1 98.69 206 THR A O 1
ATOM 1584 N N . GLN A 1 207 ? -22.281 -4.711 3.545 1 98 207 GLN A N 1
ATOM 1585 C CA . GLN A 1 207 ? -22.859 -5.914 2.967 1 98 207 GLN A CA 1
ATOM 1586 C C . GLN A 1 207 ? -21.828 -7.02 2.826 1 98 207 GLN A C 1
ATOM 1588 O O . GLN A 1 207 ? -21.703 -7.637 1.764 1 98 207 GLN A O 1
ATOM 1593 N N . ASN A 1 208 ? -20.969 -7.074 3.775 1 97.75 208 ASN A N 1
ATOM 1594 C CA . ASN A 1 208 ? -19.969 -8.117 3.98 1 97.75 208 ASN A CA 1
ATOM 1595 C C . ASN A 1 208 ? -18.797 -7.98 3.004 1 97.75 208 ASN A C 1
ATOM 1597 O O . ASN A 1 208 ? -18.047 -8.93 2.797 1 97.75 208 ASN A O 1
ATOM 1601 N N . ARG A 1 209 ? -18.625 -6.895 2.438 1 97.12 209 ARG A N 1
ATOM 1602 C CA . ARG A 1 209 ? -17.516 -6.664 1.513 1 97.12 209 ARG A CA 1
ATOM 1603 C C . ARG A 1 209 ? -16.297 -6.109 2.242 1 97.12 209 ARG A C 1
ATOM 1605 O O . ARG A 1 209 ? -15.164 -6.309 1.805 1 97.12 209 ARG A O 1
ATOM 1612 N N . GLY A 1 210 ? -16.531 -5.328 3.326 1 98.75 210 GLY A N 1
ATOM 1613 C CA . GLY A 1 210 ? -15.477 -4.582 3.992 1 98.75 210 GLY A CA 1
ATOM 1614 C C . GLY A 1 210 ? -15.227 -3.221 3.371 1 98.75 210 GLY A C 1
ATOM 1615 O O . GLY A 1 210 ? -15.75 -2.92 2.293 1 98.75 210 GLY A O 1
ATOM 1616 N N . VAL A 1 211 ? -14.492 -2.402 4.082 1 98.94 211 VAL A N 1
ATOM 1617 C CA . VAL A 1 211 ? -14.203 -1.064 3.574 1 98.94 211 VAL A CA 1
ATOM 1618 C C . VAL A 1 211 ? -13.008 -1.116 2.623 1 98.94 211 VAL A C 1
ATOM 1620 O O . VAL A 1 211 ? -12.148 -1.993 2.74 1 98.94 211 VAL A O 1
ATOM 1623 N N . GLY A 1 212 ? -12.977 -0.185 1.696 1 98.81 212 GLY A N 1
ATOM 1624 C CA . GLY A 1 212 ? -11.875 -0.096 0.753 1 98.81 212 GLY A CA 1
ATOM 1625 C C . GLY A 1 212 ? -10.633 0.537 1.348 1 98.81 212 GLY A C 1
ATOM 1626 O O . GLY A 1 212 ? -9.516 0.279 0.89 1 98.81 212 GLY A O 1
ATOM 1627 N N . ALA A 1 213 ? -10.867 1.383 2.396 1 98.88 213 ALA A N 1
ATOM 1628 C CA . ALA A 1 213 ? -9.727 2.039 3.037 1 98.88 213 ALA A CA 1
ATOM 1629 C C . ALA A 1 213 ? -10.031 2.346 4.504 1 98.88 213 ALA A C 1
ATOM 1631 O O . ALA A 1 213 ? -11.18 2.607 4.867 1 98.88 213 ALA A O 1
ATOM 1632 N N . VAL A 1 214 ? -9.023 2.264 5.266 1 98.94 214 VAL A N 1
ATOM 1633 C CA . VAL A 1 214 ? -9.039 2.746 6.641 1 98.94 214 VAL A CA 1
ATOM 1634 C C . VAL A 1 214 ? -8.047 3.895 6.797 1 98.94 214 VAL A C 1
ATOM 1636 O O . VAL A 1 214 ? -6.867 3.756 6.457 1 98.94 214 VAL A O 1
ATOM 1639 N N . TYR A 1 215 ? -8.547 5.008 7.184 1 98.81 215 TYR A N 1
ATOM 1640 C CA . TYR A 1 215 ? -7.707 6.129 7.586 1 98.81 215 TYR A CA 1
ATOM 1641 C C . TYR A 1 215 ? -7.492 6.137 9.094 1 98.81 215 TYR A C 1
ATOM 1643 O O . TYR A 1 215 ? -8.43 6.363 9.859 1 98.81 215 TYR A O 1
ATOM 1651 N N . ASP A 1 216 ? -6.227 5.98 9.523 1 98.19 216 ASP A N 1
ATOM 1652 C CA . ASP A 1 216 ? -6.027 5.707 10.945 1 98.19 216 ASP A CA 1
ATOM 1653 C C . ASP A 1 216 ? -4.883 6.547 11.516 1 98.19 216 ASP A C 1
ATOM 1655 O O . ASP A 1 216 ? -3.717 6.316 11.195 1 98.19 216 ASP A O 1
ATOM 1659 N N . PRO A 1 217 ? -5.195 7.516 12.359 1 95.5 217 PRO A N 1
ATOM 1660 C CA . PRO A 1 217 ? -4.152 8.258 13.078 1 95.5 217 PRO A CA 1
ATOM 1661 C C . PRO A 1 217 ? -3.791 7.617 14.422 1 95.5 217 PRO A C 1
ATOM 1663 O O . PRO A 1 217 ? -2.857 8.07 15.086 1 95.5 217 PRO A O 1
ATOM 1666 N N . ILE A 1 218 ? -4.516 6.57 14.812 1 94.81 218 ILE A N 1
ATOM 1667 C CA . ILE A 1 218 ? -4.434 6.039 16.172 1 94.81 218 ILE A CA 1
ATOM 1668 C C . ILE A 1 218 ? -3.385 4.93 16.219 1 94.81 218 ILE A C 1
ATOM 1670 O O . ILE A 1 218 ? -2.521 4.926 17.109 1 94.81 218 ILE A O 1
ATOM 1674 N N . GLY A 1 219 ? -3.471 3.936 15.352 1 95.5 219 GLY A N 1
ATOM 1675 C CA . GLY A 1 219 ? -2.459 2.895 15.281 1 95.5 219 GLY A CA 1
ATOM 1676 C C . GLY A 1 219 ? -2.805 1.668 16.109 1 95.5 219 GLY A C 1
ATOM 1677 O O . GLY A 1 219 ? -3.859 1.062 15.914 1 95.5 219 GLY A O 1
ATOM 1678 N N . TYR A 1 220 ? -2.021 1.399 17.156 1 96.44 220 TYR A N 1
ATOM 1679 C CA . TYR A 1 220 ? -2.061 0.154 17.922 1 96.44 220 TYR A CA 1
ATOM 1680 C C . TYR A 1 220 ? -3.467 -0.128 18.438 1 96.44 220 TYR A C 1
ATOM 1682 O O . TYR A 1 220 ? -4.012 -1.211 18.203 1 96.44 220 TYR A O 1
ATOM 1690 N N . ALA A 1 221 ? -4.141 0.792 19.031 1 96 221 ALA A N 1
ATOM 1691 C CA . ALA A 1 221 ? -5.402 0.59 19.734 1 96 221 ALA A CA 1
ATOM 1692 C C . ALA A 1 221 ? -6.527 0.256 18.766 1 96 221 ALA A C 1
ATOM 1694 O O . ALA A 1 221 ? -7.492 -0.42 19.125 1 96 221 ALA A O 1
ATOM 1695 N N . THR A 1 222 ? -6.395 0.664 17.516 1 97.31 222 THR A N 1
ATOM 1696 C CA . THR A 1 222 ? -7.484 0.476 16.562 1 97.31 222 THR A CA 1
ATOM 1697 C C . THR A 1 222 ? -7.07 -0.485 15.453 1 97.31 222 THR A C 1
ATOM 1699 O O . THR A 1 222 ? -7.875 -0.813 14.586 1 97.31 222 THR A O 1
ATOM 1702 N N . SER A 1 223 ? -5.875 -0.965 15.477 1 97.62 223 SER A N 1
ATOM 1703 C CA . SER A 1 223 ? -5.305 -1.691 14.344 1 97.62 223 SER A CA 1
ATOM 1704 C C . SER A 1 223 ? -6.09 -2.965 14.055 1 97.62 223 SER A C 1
ATOM 1706 O O . SER A 1 223 ? -6.387 -3.266 12.891 1 97.62 223 SER A O 1
ATOM 1708 N N . LYS A 1 224 ? -6.391 -3.74 15.078 1 97.88 224 LYS A N 1
ATOM 1709 C CA . LYS A 1 224 ? -7.125 -4.984 14.883 1 97.88 224 LYS A CA 1
ATOM 1710 C C . LYS A 1 224 ? -8.477 -4.727 14.211 1 97.88 224 LYS A C 1
ATOM 1712 O O . LYS A 1 224 ? -8.82 -5.391 13.234 1 97.88 224 LYS A O 1
ATOM 1717 N N . LEU A 1 225 ? -9.227 -3.742 14.75 1 98.38 225 LEU A N 1
ATOM 1718 C CA . LEU A 1 225 ? -10.508 -3.359 14.172 1 98.38 225 LEU A CA 1
ATOM 1719 C C . LEU A 1 225 ? -10.344 -2.916 12.727 1 98.38 225 LEU A C 1
ATOM 1721 O O . LEU A 1 225 ? -11.164 -3.262 11.867 1 98.38 225 LEU A O 1
ATOM 1725 N N . SER A 1 226 ? -9.273 -2.18 12.484 1 98.69 226 SER A N 1
ATOM 1726 C CA . SER A 1 226 ? -9.008 -1.649 11.148 1 98.69 226 SER A CA 1
ATOM 1727 C C . SER A 1 226 ? -8.797 -2.771 10.141 1 98.69 226 SER A C 1
ATOM 1729 O O . SER A 1 226 ? -9.492 -2.836 9.125 1 98.69 226 SER A O 1
ATOM 1731 N N . PHE A 1 227 ? -7.953 -3.703 10.438 1 98.75 227 PHE A N 1
ATOM 1732 C CA . PHE A 1 227 ? -7.594 -4.754 9.492 1 98.75 227 PHE A CA 1
ATOM 1733 C C . PHE A 1 227 ? -8.742 -5.738 9.32 1 98.75 227 PHE A C 1
ATOM 1735 O O . PHE A 1 227 ? -8.953 -6.273 8.227 1 98.75 227 PHE A O 1
ATOM 1742 N N . GLU A 1 228 ? -9.492 -5.977 10.359 1 98.69 228 GLU A N 1
ATOM 1743 C CA . GLU A 1 228 ? -10.617 -6.895 10.266 1 98.69 228 GLU A CA 1
ATOM 1744 C C . GLU A 1 228 ? -11.773 -6.27 9.492 1 98.69 228 GLU A C 1
ATOM 1746 O O . GLU A 1 228 ? -12.664 -6.977 9.008 1 98.69 228 GLU A O 1
ATOM 1751 N N . SER A 1 229 ? -11.766 -4.949 9.352 1 98.88 229 SER A N 1
ATOM 1752 C CA . SER A 1 229 ? -12.844 -4.242 8.672 1 98.88 229 SER A CA 1
ATOM 1753 C C . SER A 1 229 ? -12.547 -4.047 7.191 1 98.88 229 SER A C 1
ATOM 1755 O O . SER A 1 229 ? -13.414 -3.637 6.426 1 98.88 229 SER A O 1
ATOM 1757 N N . LEU A 1 230 ? -11.336 -4.312 6.758 1 98.88 230 LEU A N 1
ATOM 1758 C CA . LEU A 1 230 ? -10.938 -4.113 5.367 1 98.88 230 LEU A CA 1
ATOM 1759 C C . LEU A 1 230 ? -11.484 -5.23 4.484 1 98.88 230 LEU A C 1
ATOM 1761 O O . LEU A 1 230 ? -11.516 -6.395 4.891 1 98.88 230 LEU A O 1
ATOM 1765 N N . GLY A 1 231 ? -11.953 -4.871 3.277 1 98.69 231 GLY A N 1
ATOM 1766 C CA . GLY A 1 231 ? -12.234 -5.859 2.248 1 98.69 231 GLY A CA 1
ATOM 1767 C C . GLY A 1 231 ? -10.984 -6.324 1.519 1 98.69 231 GLY A C 1
ATOM 1768 O O . GLY A 1 231 ? -9.898 -5.785 1.727 1 98.69 231 GLY A O 1
ATOM 1769 N N . ARG A 1 232 ? -11.156 -7.355 0.647 1 97.94 232 ARG A N 1
ATOM 1770 C CA . ARG A 1 232 ? -10.055 -7.762 -0.219 1 97.94 232 ARG A CA 1
ATOM 1771 C C . ARG A 1 232 ? -9.492 -6.57 -0.988 1 97.94 232 ARG A C 1
ATOM 1773 O O . ARG A 1 232 ? -10.242 -5.719 -1.461 1 97.94 232 ARG A O 1
ATOM 1780 N N . PHE A 1 233 ? -8.164 -6.461 -1.02 1 98.56 233 PHE A N 1
ATOM 1781 C CA . PHE A 1 233 ? -7.418 -5.43 -1.734 1 98.56 233 PHE A CA 1
ATOM 1782 C C . PHE A 1 233 ? -7.566 -4.078 -1.044 1 98.56 233 PHE A C 1
ATOM 1784 O O . PHE A 1 233 ? -7.23 -3.041 -1.62 1 98.56 233 PHE A O 1
ATOM 1791 N N . GLY A 1 234 ? -8.242 -4.078 0.175 1 98.75 234 GLY A N 1
ATOM 1792 C CA . GLY A 1 234 ? -8.352 -2.836 0.923 1 98.75 234 GLY A CA 1
ATOM 1793 C C . GLY A 1 234 ? -7.012 -2.264 1.331 1 98.75 234 GLY A C 1
ATOM 1794 O O . GLY A 1 234 ? -5.996 -2.961 1.287 1 98.75 234 GLY A O 1
ATOM 1795 N N . ILE A 1 235 ? -7 -0.995 1.789 1 98.88 235 ILE A N 1
ATOM 1796 C CA . ILE A 1 235 ? -5.742 -0.348 2.139 1 98.88 235 ILE A CA 1
ATOM 1797 C C . ILE A 1 235 ? -5.848 0.272 3.529 1 98.88 235 ILE A C 1
ATOM 1799 O O . ILE A 1 235 ? -6.859 0.896 3.863 1 98.88 235 ILE A O 1
ATOM 1803 N N . TYR A 1 236 ? -4.895 -0.014 4.309 1 98.94 236 TYR A N 1
ATOM 1804 C CA . TYR A 1 236 ? -4.691 0.647 5.594 1 98.94 236 TYR A CA 1
ATOM 1805 C C . TYR A 1 236 ? -3.77 1.854 5.445 1 98.94 236 TYR A C 1
ATOM 1807 O O . TYR A 1 236 ? -2.594 1.706 5.109 1 98.94 236 TYR A O 1
ATOM 1815 N N . VAL A 1 237 ? -4.281 3.021 5.703 1 98.88 237 VAL A N 1
ATOM 1816 C CA . VAL A 1 237 ? -3.525 4.262 5.555 1 98.88 237 VAL A CA 1
ATOM 1817 C C . VAL A 1 237 ? -3.184 4.824 6.934 1 98.88 237 VAL A C 1
ATOM 1819 O O . VAL A 1 237 ? -4.051 5.367 7.621 1 98.88 237 VAL A O 1
ATOM 1822 N N . SER A 1 238 ? -1.949 4.746 7.277 1 98.31 238 SER A N 1
ATOM 1823 C CA . SER A 1 238 ? -1.476 5.293 8.547 1 98.31 238 SER A CA 1
ATOM 1824 C C . SER A 1 238 ? -0.918 6.699 8.367 1 98.31 238 SER A C 1
ATOM 1826 O O . SER A 1 238 ? -0.013 6.918 7.559 1 98.31 238 SER A O 1
ATOM 1828 N N . TYR A 1 239 ? -1.45 7.648 9.102 1 96.38 239 TYR A N 1
ATOM 1829 C CA . TYR A 1 239 ? -0.916 9.008 9.047 1 96.38 239 TYR A CA 1
ATOM 1830 C C . TYR A 1 239 ? -0.641 9.531 10.453 1 96.38 239 TYR A C 1
ATOM 1832 O O . TYR A 1 239 ? -0.463 10.734 10.648 1 96.38 239 TYR A O 1
ATOM 1840 N N . GLY A 1 240 ? -0.696 8.617 11.398 1 92.56 240 GLY A N 1
ATOM 1841 C CA . GLY A 1 240 ? -0.375 8.82 12.797 1 92.56 240 GLY A CA 1
ATOM 1842 C C . GLY A 1 240 ? -0.355 7.527 13.602 1 92.56 240 GLY A C 1
ATOM 1843 O O . GLY A 1 240 ? -0.961 6.535 13.195 1 92.56 240 GLY A O 1
ATOM 1844 N N . GLN A 1 241 ? 0.274 7.512 14.703 1 91.12 241 GLN A N 1
ATOM 1845 C CA . GLN A 1 241 ? 0.366 6.379 15.625 1 91.12 241 GLN A CA 1
ATOM 1846 C C . GLN A 1 241 ? 0.24 6.84 17.078 1 91.12 241 GLN A C 1
ATOM 1848 O O . GLN A 1 241 ? 1.099 6.535 17.906 1 91.12 241 GLN A O 1
ATOM 1853 N N . ILE A 1 242 ? -0.877 7.414 17.312 1 88.38 242 ILE A N 1
ATOM 1854 C CA . ILE A 1 242 ? -1.128 8.078 18.594 1 88.38 242 ILE A CA 1
ATOM 1855 C C . ILE A 1 242 ? -1.007 7.07 19.734 1 88.38 242 ILE A C 1
ATOM 1857 O O . ILE A 1 242 ? -0.485 7.395 20.797 1 88.38 242 ILE A O 1
ATOM 1861 N N . SER A 1 243 ? -1.451 5.852 19.531 1 91.25 243 SER A N 1
ATOM 1862 C CA . SER A 1 243 ? -1.448 4.848 20.594 1 91.25 243 SER A CA 1
ATOM 1863 C C . SER A 1 243 ? -0.323 3.838 20.391 1 91.25 243 SER A C 1
ATOM 1865 O O . SER A 1 243 ? -0.361 2.742 20.953 1 91.25 243 SER A O 1
ATOM 1867 N N . GLY A 1 244 ? 0.6 4.184 19.484 1 90.88 244 GLY A N 1
ATOM 1868 C CA . GLY A 1 244 ? 1.692 3.268 19.203 1 90.88 244 GLY A CA 1
ATOM 1869 C C . GLY A 1 244 ? 1.604 2.643 17.828 1 90.88 244 GLY A C 1
ATOM 1870 O O . GLY A 1 244 ? 0.625 2.85 17.109 1 90.88 244 GLY A O 1
ATOM 1871 N N . ASN A 1 245 ? 2.564 1.875 17.547 1 91.94 245 ASN A N 1
ATOM 1872 C CA . ASN A 1 245 ? 2.682 1.297 16.219 1 91.94 245 ASN A CA 1
ATOM 1873 C C . ASN A 1 245 ? 1.621 0.228 15.969 1 91.94 245 ASN A C 1
ATOM 1875 O O . ASN A 1 245 ? 1.477 -0.702 16.766 1 91.94 245 ASN A O 1
ATOM 1879 N N . ALA A 1 246 ? 0.9 0.401 14.883 1 95.69 246 ALA A N 1
ATOM 1880 C CA . ALA A 1 246 ? 0.038 -0.691 14.438 1 95.69 246 ALA A CA 1
ATOM 1881 C C . ALA A 1 246 ? 0.863 -1.887 13.969 1 95.69 246 ALA A C 1
ATOM 1883 O O . ALA A 1 246 ? 1.784 -1.737 13.164 1 95.69 246 ALA A O 1
ATOM 1884 N N . PRO A 1 247 ? 0.581 -3.055 14.516 1 96.44 247 PRO A N 1
ATOM 1885 C CA . PRO A 1 247 ? 1.283 -4.234 14 1 96.44 247 PRO A CA 1
ATOM 1886 C C . PRO A 1 247 ? 0.929 -4.543 12.547 1 96.44 247 PRO A C 1
ATOM 1888 O O . PRO A 1 247 ? -0.239 -4.453 12.164 1 96.44 247 PRO A O 1
ATOM 1891 N N . ILE A 1 248 ? 1.892 -4.824 11.781 1 97.81 248 ILE A N 1
ATOM 1892 C CA . ILE A 1 248 ? 1.692 -5.156 10.375 1 97.81 248 ILE A CA 1
ATOM 1893 C C . ILE A 1 248 ? 2.689 -6.23 9.953 1 97.81 248 ILE A C 1
ATOM 1895 O O . ILE A 1 248 ? 3.807 -6.289 10.469 1 97.81 248 ILE A O 1
ATOM 1899 N N . SER A 1 249 ? 2.279 -7.109 9.148 1 97 249 SER A N 1
ATOM 1900 C CA . SER A 1 249 ? 3.107 -8.156 8.555 1 97 249 SER A CA 1
ATOM 1901 C C . SER A 1 249 ? 2.625 -8.523 7.156 1 97 249 SER A C 1
ATOM 1903 O O . SER A 1 249 ? 1.485 -8.227 6.789 1 97 249 SER A O 1
ATOM 1905 N N . PHE A 1 250 ? 3.477 -9.133 6.441 1 96.5 250 PHE A N 1
ATOM 1906 C CA . PHE A 1 250 ? 3.066 -9.523 5.098 1 96.5 250 PHE A CA 1
ATOM 1907 C C . PHE A 1 250 ? 2.107 -10.711 5.148 1 96.5 250 PHE A C 1
ATOM 1909 O O . PHE A 1 250 ? 1.311 -10.906 4.23 1 96.5 250 PHE A O 1
ATOM 1916 N N . SER A 1 251 ? 2.158 -11.5 6.176 1 94.12 251 SER A N 1
ATOM 1917 C CA . SER A 1 251 ? 1.144 -12.523 6.371 1 94.12 251 SER A CA 1
ATOM 1918 C C . SER A 1 251 ? -0.241 -11.914 6.539 1 94.12 251 SER A C 1
ATOM 1920 O O . SER A 1 251 ? -1.215 -12.391 5.957 1 94.12 251 SER A O 1
ATOM 1922 N N . LEU A 1 252 ? -0.259 -10.852 7.32 1 96.94 252 LEU A N 1
ATOM 1923 C CA . LEU A 1 252 ? -1.511 -10.125 7.504 1 96.94 252 LEU A CA 1
ATOM 1924 C C . LEU A 1 252 ? -1.985 -9.523 6.184 1 96.94 252 LEU A C 1
ATOM 1926 O O . LEU A 1 252 ? -3.154 -9.664 5.816 1 96.94 252 LEU A O 1
ATOM 1930 N N . LEU A 1 253 ? -1.12 -8.906 5.414 1 98.25 253 LEU A N 1
ATOM 1931 C CA . LEU A 1 253 ? -1.485 -8.258 4.16 1 98.25 253 LEU A CA 1
ATOM 1932 C C . LEU A 1 253 ? -1.932 -9.281 3.125 1 98.25 253 LEU A C 1
ATOM 1934 O O . LEU A 1 253 ? -2.861 -9.031 2.357 1 98.25 253 LEU A O 1
ATOM 1938 N N . SER A 1 254 ? -1.302 -10.438 3.141 1 96.69 254 SER A N 1
ATOM 1939 C CA . SER A 1 254 ? -1.586 -11.461 2.139 1 96.69 254 SER A CA 1
ATOM 1940 C C . SER A 1 254 ? -2.926 -12.141 2.404 1 96.69 254 SER A C 1
ATOM 1942 O O . SER A 1 254 ? -3.471 -12.812 1.526 1 96.69 254 SER A O 1
ATOM 1944 N N . SER A 1 255 ? -3.471 -12.039 3.615 1 96.31 255 SER A N 1
ATOM 1945 C CA . SER A 1 255 ? -4.707 -12.719 3.998 1 96.31 255 SER A CA 1
ATOM 1946 C C . SER A 1 255 ? -5.863 -12.297 3.1 1 96.31 255 SER A C 1
ATOM 1948 O O . SER A 1 255 ? -6.797 -13.078 2.877 1 96.31 255 SER A O 1
ATOM 1950 N N . ARG A 1 256 ? -5.805 -11.125 2.551 1 98.06 256 ARG A N 1
ATOM 1951 C CA . ARG A 1 256 ? -6.836 -10.609 1.653 1 98.06 256 ARG A CA 1
ATOM 1952 C C . ARG A 1 256 ? -6.227 -9.711 0.58 1 98.06 256 ARG A C 1
ATOM 1954 O O . ARG A 1 256 ? -6.918 -8.867 0.006 1 98.06 256 ARG A O 1
ATOM 1961 N N . SER A 1 257 ? -4.871 -9.898 0.409 1 98.56 257 SER A N 1
ATOM 1962 C CA . SER A 1 257 ? -4.129 -9.07 -0.534 1 98.56 257 SER A CA 1
ATOM 1963 C C . SER A 1 257 ? -4.328 -7.586 -0.235 1 98.56 257 SER A C 1
ATOM 1965 O O . SER A 1 257 ? -4.676 -6.809 -1.126 1 98.56 257 SER A O 1
ATOM 1967 N N . LEU A 1 258 ? -4.051 -7.23 0.999 1 98.81 258 LEU A N 1
ATOM 1968 C CA . LEU A 1 258 ? -4.23 -5.867 1.485 1 98.81 258 LEU A CA 1
ATOM 1969 C C . LEU A 1 258 ? -3.039 -4.996 1.104 1 98.81 258 LEU A C 1
ATOM 1971 O O . LEU A 1 258 ? -1.966 -5.508 0.782 1 98.81 258 LEU A O 1
ATOM 1975 N N . PHE A 1 259 ? -3.238 -3.727 1.087 1 98.88 259 PHE A N 1
ATOM 1976 C CA . PHE A 1 259 ? -2.205 -2.705 0.952 1 98.88 259 PHE A CA 1
ATOM 1977 C C . PHE A 1 259 ? -2.045 -1.924 2.25 1 98.88 259 PHE A C 1
ATOM 1979 O O . PHE A 1 259 ? -2.965 -1.872 3.068 1 98.88 259 PHE A O 1
ATOM 1986 N N . ALA A 1 260 ? -0.936 -1.416 2.463 1 98.88 260 ALA A N 1
ATOM 1987 C CA . ALA A 1 260 ? -0.657 -0.529 3.59 1 98.88 260 ALA A CA 1
ATOM 1988 C C . ALA A 1 260 ? 0.27 0.61 3.176 1 98.88 260 ALA A C 1
ATOM 1990 O O . ALA A 1 260 ? 1.137 0.432 2.316 1 98.88 260 ALA A O 1
ATOM 1991 N N . THR A 1 261 ? 0.055 1.745 3.789 1 98.81 261 THR A N 1
ATOM 1992 C CA . THR A 1 261 ? 0.955 2.865 3.539 1 98.81 261 THR A CA 1
ATOM 1993 C C . THR A 1 261 ? 1.12 3.717 4.793 1 98.81 261 THR A C 1
ATOM 1995 O O . THR A 1 261 ? 0.199 3.816 5.609 1 98.81 261 THR A O 1
ATOM 1998 N N . GLY A 1 262 ? 2.258 4.141 5.02 1 98.25 262 GLY A N 1
ATOM 1999 C CA . GLY A 1 262 ? 2.578 5.25 5.906 1 98.25 262 GLY A CA 1
ATOM 2000 C C . GLY A 1 262 ? 2.83 6.547 5.164 1 98.25 262 GLY A C 1
ATOM 2001 O O . GLY A 1 262 ? 3.512 6.562 4.141 1 98.25 262 G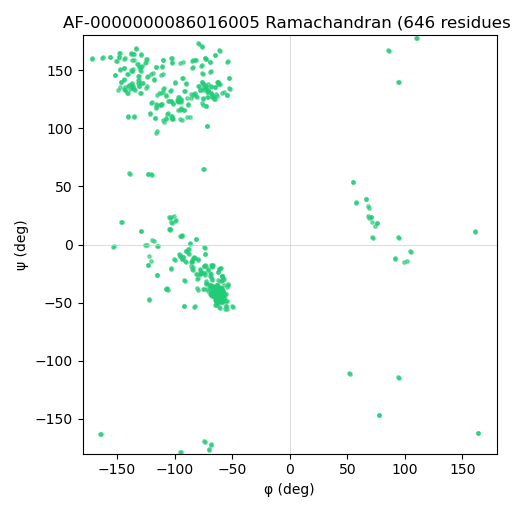LY A O 1
ATOM 2002 N N . THR A 1 263 ? 2.326 7.609 5.719 1 97.81 263 THR A N 1
ATOM 2003 C CA . THR A 1 263 ? 2.312 8.812 4.898 1 97.81 263 THR A CA 1
ATOM 2004 C C . THR A 1 263 ? 3 9.969 5.621 1 97.81 263 THR A C 1
ATOM 2006 O O . THR A 1 263 ? 3.096 9.969 6.852 1 97.81 263 THR A O 1
ATOM 2009 N N . SER A 1 264 ? 3.467 10.914 4.863 1 96.06 264 SER A N 1
ATOM 2010 C CA . SER A 1 264 ? 4.012 12.18 5.359 1 96.06 264 SER A CA 1
ATOM 2011 C C . SER A 1 264 ? 3.6 13.344 4.465 1 96.06 264 SER A C 1
ATOM 2013 O O . SER A 1 264 ? 3.799 13.305 3.25 1 96.06 264 SER A O 1
ATOM 2015 N N . ILE A 1 265 ? 3.104 14.344 5.09 1 96.62 265 ILE A N 1
ATOM 2016 C CA . ILE A 1 265 ? 2.674 15.531 4.359 1 96.62 265 ILE A CA 1
ATOM 2017 C C . ILE A 1 265 ? 3.852 16.109 3.576 1 96.62 265 ILE A C 1
ATOM 2019 O O . ILE A 1 265 ? 3.674 16.641 2.477 1 96.62 265 ILE A O 1
ATOM 2023 N N . TYR A 1 266 ? 5.074 15.906 4.016 1 95.69 266 TYR A N 1
ATOM 2024 C CA . TYR A 1 266 ? 6.254 16.547 3.436 1 95.69 266 TYR A CA 1
ATOM 2025 C C . TYR A 1 266 ? 6.645 15.867 2.125 1 95.69 266 TYR A C 1
ATOM 2027 O O . TYR A 1 266 ? 7.328 16.469 1.291 1 95.69 266 TYR A O 1
ATOM 2035 N N . HIS A 1 267 ? 6.234 14.648 1.999 1 97.44 267 HIS A N 1
ATOM 2036 C CA . HIS A 1 267 ? 6.457 13.984 0.72 1 97.44 267 HIS A CA 1
ATOM 2037 C C . HIS A 1 267 ? 5.402 14.383 -0.303 1 97.44 267 HIS A C 1
ATOM 2039 O O . HIS A 1 267 ? 5.715 14.586 -1.479 1 97.44 267 HIS A O 1
ATOM 2045 N N . TYR A 1 268 ? 4.176 14.547 0.146 1 97.06 268 TYR A N 1
ATOM 2046 C CA . TYR A 1 268 ? 3.053 14.82 -0.746 1 97.06 268 TYR A CA 1
ATOM 2047 C C . TYR A 1 268 ? 3.006 16.297 -1.124 1 97.06 268 TYR A C 1
ATOM 2049 O O . TYR A 1 268 ? 2.5 16.656 -2.191 1 97.06 268 TYR A O 1
ATOM 2057 N N . LYS A 1 269 ? 3.488 17.094 -0.218 1 95.81 269 LYS A N 1
ATOM 2058 C CA . LYS A 1 269 ? 3.463 18.547 -0.422 1 95.81 269 LYS A CA 1
ATOM 2059 C C . LYS A 1 269 ? 4.867 19.141 -0.337 1 95.81 269 LYS A C 1
ATOM 2061 O O . LYS A 1 269 ? 5.098 20.109 0.394 1 95.81 269 LYS A O 1
ATOM 2066 N N . HIS A 1 270 ? 5.711 18.656 -1.261 1 92.12 270 HIS A N 1
ATOM 2067 C CA . HIS A 1 270 ? 7.145 18.906 -1.157 1 92.12 270 HIS A CA 1
ATOM 2068 C C . HIS A 1 270 ? 7.547 20.172 -1.908 1 92.12 270 HIS A C 1
ATOM 2070 O O . HIS A 1 270 ? 8.641 20.688 -1.703 1 92.12 270 HIS A O 1
ATOM 2076 N N . ASP A 1 271 ? 6.629 20.703 -2.777 1 91.94 271 ASP A N 1
ATOM 2077 C CA . ASP A 1 271 ? 7.035 21.859 -3.572 1 91.94 271 ASP A CA 1
ATOM 2078 C C . ASP A 1 271 ? 5.941 22.922 -3.598 1 91.94 271 ASP A C 1
ATOM 2080 O O . ASP A 1 271 ? 4.781 22.625 -3.307 1 91.94 271 ASP A O 1
ATOM 2084 N N . ARG A 1 272 ? 6.367 24.094 -3.996 1 91 272 ARG A N 1
ATOM 2085 C CA . ARG A 1 272 ? 5.512 25.281 -3.924 1 91 272 ARG A CA 1
ATOM 2086 C C . ARG A 1 272 ? 4.293 25.125 -4.828 1 91 272 ARG A C 1
ATOM 2088 O O . ARG A 1 272 ? 3.189 25.531 -4.465 1 91 272 ARG A O 1
ATOM 2095 N N . PHE A 1 273 ? 4.527 24.562 -5.941 1 92.69 273 PHE A N 1
ATOM 2096 C CA . PHE A 1 273 ? 3.438 24.406 -6.902 1 92.69 273 PHE A CA 1
ATOM 2097 C C . PHE A 1 273 ? 2.307 23.578 -6.309 1 92.69 273 PHE A C 1
ATOM 2099 O O . PHE A 1 273 ? 1.143 23.984 -6.355 1 92.69 273 PHE A O 1
ATOM 2106 N N . THR A 1 274 ? 2.662 22.453 -5.738 1 94.44 274 THR A N 1
ATOM 2107 C CA . THR A 1 274 ? 1.678 21.578 -5.121 1 94.44 274 THR A CA 1
ATOM 2108 C C . THR A 1 274 ? 1.032 22.25 -3.91 1 94.44 274 THR A C 1
ATOM 2110 O O . THR A 1 274 ? -0.172 22.109 -3.686 1 94.44 274 THR A O 1
ATOM 2113 N N . LEU A 1 275 ? 1.796 22.984 -3.199 1 94.75 275 LEU A N 1
ATOM 2114 C CA . LEU A 1 275 ? 1.291 23.672 -2.023 1 94.75 275 LEU A CA 1
ATOM 2115 C C . LEU A 1 275 ? 0.226 24.703 -2.412 1 94.75 275 LEU A C 1
ATOM 2117 O O . LEU A 1 275 ? -0.867 24.703 -1.841 1 94.75 275 LEU A O 1
ATOM 2121 N N . VAL A 1 276 ? 0.527 25.484 -3.389 1 94.38 276 VAL A N 1
ATOM 2122 C CA . VAL A 1 276 ? -0.361 26.562 -3.807 1 94.38 276 VAL A CA 1
ATOM 2123 C C . VAL A 1 276 ? -1.628 25.969 -4.426 1 94.38 276 VAL A C 1
ATOM 2125 O O . VAL A 1 276 ? -2.74 26.391 -4.098 1 94.38 276 VAL A O 1
ATOM 2128 N N . LEU A 1 277 ? -1.456 24.953 -5.242 1 96.12 277 LEU A N 1
ATOM 2129 C CA . LEU A 1 277 ? -2.604 24.344 -5.91 1 96.12 277 LEU A CA 1
ATOM 2130 C C . LEU A 1 277 ? -3.541 23.688 -4.895 1 96.12 277 LEU A C 1
ATOM 2132 O O . LEU A 1 277 ? -4.762 23.812 -5.008 1 96.12 277 LEU A O 1
ATOM 2136 N N . THR A 1 278 ? -2.971 23 -3.957 1 97.5 278 THR A N 1
ATOM 2137 C CA . THR A 1 278 ? -3.781 22.328 -2.947 1 97.5 278 THR A CA 1
ATOM 2138 C C . THR A 1 278 ? -4.504 23.344 -2.07 1 97.5 278 THR A C 1
ATOM 2140 O O . THR A 1 278 ? -5.68 23.156 -1.736 1 97.5 278 THR A O 1
ATOM 2143 N N . THR A 1 279 ? -3.828 24.359 -1.719 1 97.19 279 THR A N 1
ATOM 2144 C CA . THR A 1 279 ? -4.445 25.391 -0.895 1 97.19 279 THR A CA 1
ATOM 2145 C C . THR A 1 279 ? -5.625 26.031 -1.623 1 97.19 279 THR A C 1
ATOM 2147 O O . THR A 1 279 ? -6.672 26.281 -1.021 1 97.19 279 THR A O 1
ATOM 2150 N N . MET A 1 280 ? -5.438 26.281 -2.861 1 96.88 280 MET A N 1
ATOM 2151 C CA . MET A 1 280 ? -6.523 26.844 -3.658 1 96.88 280 MET A CA 1
ATOM 2152 C C . MET A 1 280 ? -7.738 25.922 -3.65 1 96.88 280 MET A C 1
ATOM 2154 O O . MET A 1 280 ? -8.875 26.375 -3.545 1 96.88 280 MET A O 1
ATOM 2158 N N . GLU A 1 281 ? -7.461 24.672 -3.748 1 97.69 281 GLU A N 1
ATOM 2159 C CA . GLU A 1 281 ? -8.555 23.703 -3.707 1 97.69 281 GLU A CA 1
ATOM 2160 C C . GLU A 1 281 ? -9.258 23.719 -2.352 1 97.69 281 GLU A C 1
ATOM 2162 O O . GLU A 1 281 ? -10.484 23.688 -2.283 1 97.69 281 GLU A O 1
ATOM 2167 N N . ILE A 1 282 ? -8.523 23.797 -1.329 1 98.06 282 ILE A N 1
ATOM 2168 C CA . ILE A 1 282 ? -9.07 23.812 0.022 1 98.06 282 ILE A CA 1
ATOM 2169 C C . ILE A 1 282 ? -9.953 25.047 0.201 1 98.06 282 ILE A C 1
ATOM 2171 O O . ILE A 1 282 ? -11.086 24.938 0.677 1 98.06 282 ILE A O 1
ATOM 2175 N N . PHE A 1 283 ? -9.492 26.188 -0.235 1 98.06 283 PHE A N 1
ATOM 2176 C CA . PHE A 1 283 ? -10.25 27.422 -0.074 1 98.06 283 PHE A CA 1
ATOM 2177 C C . PHE A 1 283 ? -11.492 27.406 -0.953 1 98.06 283 PHE A C 1
ATOM 2179 O O . PHE A 1 283 ? -12.539 27.953 -0.568 1 98.06 283 PHE A O 1
ATOM 2186 N N . GLU A 1 284 ? -11.352 26.797 -2.092 1 97.94 284 GLU A N 1
ATOM 2187 C CA . GLU A 1 284 ? -12.531 26.672 -2.945 1 97.94 284 GLU A CA 1
ATOM 2188 C C . GLU A 1 284 ? -13.594 25.797 -2.291 1 97.94 284 GLU A C 1
ATOM 2190 O O . GLU A 1 284 ? -14.789 26.094 -2.371 1 97.94 284 GLU A O 1
ATOM 2195 N N . MET A 1 285 ? -13.148 24.781 -1.673 1 97.38 285 MET A N 1
ATOM 2196 C CA . MET A 1 285 ? -14.086 23.906 -0.96 1 97.38 285 MET A CA 1
ATOM 2197 C C . MET A 1 285 ? -14.789 24.672 0.162 1 97.38 285 MET A C 1
ATOM 2199 O O . MET A 1 285 ? -15.977 24.453 0.408 1 97.38 285 MET A O 1
ATOM 2203 N N . ILE A 1 286 ? -14.102 25.469 0.806 1 97.44 286 ILE A N 1
ATOM 2204 C CA . ILE A 1 286 ? -14.664 26.281 1.885 1 97.44 286 ILE A CA 1
ATOM 2205 C C . ILE A 1 286 ? -15.664 27.281 1.312 1 97.44 286 ILE A C 1
ATOM 2207 O O . ILE A 1 286 ? -16.781 27.422 1.832 1 97.44 286 ILE A O 1
ATOM 2211 N N . ARG A 1 287 ? -15.328 27.891 0.184 1 97.06 287 ARG A N 1
ATOM 2212 C CA . ARG A 1 287 ? -16.203 28.875 -0.458 1 97.06 287 ARG A CA 1
ATOM 2213 C C . ARG A 1 287 ? -17.516 28.219 -0.896 1 97.06 287 ARG A C 1
ATOM 2215 O O . ARG A 1 287 ? -18.578 28.828 -0.766 1 97.06 287 ARG A O 1
ATOM 2222 N N . LYS A 1 288 ? -17.391 27 -1.304 1 96.81 288 LYS A N 1
ATOM 2223 C CA . LYS A 1 288 ? -18.547 26.281 -1.816 1 96.81 288 LYS A CA 1
ATOM 2224 C C . LYS A 1 288 ? -19.312 25.594 -0.69 1 96.81 288 LYS A C 1
ATOM 2226 O O . LYS A 1 288 ? -20.281 24.875 -0.938 1 96.81 288 LYS A O 1
ATOM 2231 N N . LYS A 1 289 ? -18.797 25.672 0.497 1 95.62 289 LYS A N 1
ATOM 2232 C CA . LYS A 1 289 ? -19.391 25.109 1.698 1 95.62 289 LYS A CA 1
ATOM 2233 C C . LYS A 1 289 ? -19.375 23.578 1.66 1 95.62 289 LYS A C 1
ATOM 2235 O O . LYS A 1 289 ? -20.25 22.922 2.246 1 95.62 289 LYS A O 1
ATOM 2240 N N . LEU A 1 290 ? -18.453 23.125 0.9 1 95.69 290 LEU A N 1
ATOM 2241 C CA . LEU A 1 290 ? -18.219 21.688 0.893 1 95.69 290 LEU A CA 1
ATOM 2242 C C . LEU A 1 290 ? -17.359 21.281 2.08 1 95.69 290 LEU A C 1
ATOM 2244 O O . LEU A 1 290 ? -17.391 20.125 2.506 1 95.69 290 LEU A O 1
ATOM 2248 N N . LEU A 1 291 ? -16.594 22.203 2.551 1 96.19 291 LEU A N 1
ATOM 2249 C CA . LEU A 1 291 ? -15.828 22.062 3.785 1 96.19 291 LEU A CA 1
ATOM 2250 C C . LEU A 1 291 ? -16.219 23.156 4.785 1 96.19 291 LEU A C 1
ATOM 2252 O O . LEU A 1 291 ? -16.031 24.344 4.523 1 96.19 291 LEU A O 1
ATOM 2256 N N . THR A 1 292 ? -16.797 22.688 5.805 1 95.25 292 THR A N 1
ATOM 2257 C CA . THR A 1 292 ? -17.125 23.594 6.895 1 95.25 292 THR A CA 1
ATOM 2258 C C . THR A 1 292 ? -16.078 23.547 7.992 1 95.25 292 THR A C 1
ATOM 2260 O O . THR A 1 292 ? -15.789 22.469 8.539 1 95.25 292 THR A O 1
ATOM 2263 N N . VAL A 1 293 ? -15.523 24.672 8.266 1 94.31 293 VAL A N 1
ATOM 2264 C CA . VAL A 1 293 ? -14.484 24.781 9.281 1 94.31 293 VAL A CA 1
ATOM 2265 C C . VAL A 1 293 ? -15.078 25.359 10.562 1 94.31 293 VAL A C 1
ATOM 2267 O O . VAL A 1 293 ? -15.492 26.516 10.602 1 94.31 293 VAL A O 1
ATOM 2270 N N . ARG A 1 294 ? -15.148 24.547 11.539 1 91.44 294 ARG A N 1
ATOM 2271 C CA . ARG A 1 294 ? -15.641 24.984 12.836 1 91.44 294 ARG A CA 1
ATOM 2272 C C . ARG A 1 294 ? -14.516 25.016 13.867 1 91.44 294 ARG A C 1
ATOM 2274 O O . ARG A 1 294 ? -14.078 23.969 14.352 1 91.44 294 ARG A O 1
ATOM 2281 N N . ILE A 1 295 ? -14.125 26.234 14.188 1 95.31 295 ILE A N 1
ATOM 2282 C CA . ILE A 1 295 ? -13.07 26.391 15.188 1 95.31 295 ILE A CA 1
ATOM 2283 C C . ILE A 1 295 ? -13.648 26.141 16.578 1 95.31 295 ILE A C 1
ATOM 2285 O O . ILE A 1 295 ? -14.625 26.781 16.969 1 95.31 295 ILE A O 1
ATOM 2289 N N . ASN A 1 296 ? -13.141 25.234 17.281 1 93.19 296 ASN A N 1
ATOM 2290 C CA . ASN A 1 296 ? -13.656 24.812 18.578 1 93.19 296 ASN A CA 1
ATOM 2291 C C . ASN A 1 296 ? -13.141 25.719 19.688 1 93.19 296 ASN A C 1
ATOM 2293 O O . ASN A 1 296 ? -13.93 26.297 20.453 1 93.19 296 ASN A O 1
ATOM 2297 N N . LYS A 1 297 ? -11.836 25.891 19.781 1 95.69 297 LYS A N 1
ATOM 2298 C CA . LYS A 1 297 ? -11.227 26.688 20.828 1 95.69 297 LYS A CA 1
ATOM 2299 C C . LYS A 1 297 ? -10.227 27.688 20.266 1 95.69 297 LYS A C 1
ATOM 2301 O O . LYS A 1 297 ? -9.492 27.375 19.328 1 95.69 297 LYS A O 1
ATOM 2306 N N . LYS A 1 298 ? -10.242 28.891 20.812 1 97.31 298 LYS A N 1
ATOM 2307 C CA . LYS A 1 298 ? -9.266 29.938 20.531 1 97.31 298 LYS A CA 1
ATOM 2308 C C . LYS A 1 298 ? -8.461 30.297 21.766 1 97.31 298 LYS A C 1
ATOM 2310 O O . LYS A 1 298 ? -9.016 30.719 22.781 1 97.31 298 LYS A O 1
ATOM 2315 N N . TYR A 1 299 ? -7.227 30.094 21.688 1 97.94 299 TYR A N 1
ATOM 2316 C CA . TYR A 1 299 ? -6.328 30.422 22.781 1 97.94 299 TYR A CA 1
ATOM 2317 C C . TYR A 1 299 ? -5.574 31.719 22.5 1 97.94 299 TYR A C 1
ATOM 2319 O O . TYR A 1 299 ? -5.398 32.094 21.344 1 97.94 299 TYR A O 1
ATOM 2327 N N . LYS A 1 300 ? -5.145 32.312 23.594 1 97.75 300 LYS A N 1
ATOM 2328 C CA . LYS A 1 300 ? -4.16 33.375 23.469 1 97.75 300 LYS A CA 1
ATOM 2329 C C . LYS A 1 300 ? -2.742 32.844 23.406 1 97.75 300 LYS A C 1
ATOM 2331 O O . LYS A 1 300 ? -2.492 31.703 23.828 1 97.75 300 LYS A O 1
ATOM 2336 N N . PHE A 1 301 ? -1.907 33.594 22.891 1 96.88 301 PHE A N 1
ATOM 2337 C CA . PHE A 1 301 ? -0.521 33.188 22.734 1 96.88 301 PHE A CA 1
ATOM 2338 C C . PHE A 1 301 ? 0.067 32.75 24.062 1 96.88 301 PHE A C 1
ATOM 2340 O O . PHE A 1 301 ? 0.792 31.75 24.141 1 96.88 301 PHE A O 1
ATOM 2347 N N . ASP A 1 302 ? -0.343 33.438 25.109 1 96.25 302 ASP A N 1
ATOM 2348 C CA . ASP A 1 302 ? 0.182 33.156 26.453 1 96.25 302 ASP A CA 1
ATOM 2349 C C . ASP A 1 302 ? -0.387 31.859 27.016 1 96.25 302 ASP A C 1
ATOM 2351 O O . ASP A 1 302 ? 0.112 31.328 28.016 1 96.25 302 ASP A O 1
ATOM 2355 N N . GLU A 1 303 ? -1.347 31.297 26.328 1 96.88 303 GLU A N 1
ATOM 2356 C CA . GLU A 1 303 ? -2.02 30.094 26.812 1 96.88 303 GLU A CA 1
ATOM 2357 C C . GLU A 1 303 ? -1.554 28.844 26.047 1 96.88 303 GLU A C 1
ATOM 2359 O O . GLU A 1 303 ? -2.17 27.781 26.141 1 96.88 303 GLU A O 1
ATOM 2364 N N . ILE A 1 304 ? -0.504 29 25.344 1 95.75 304 ILE A N 1
ATOM 2365 C CA . ILE A 1 304 ? -0.072 27.906 24.469 1 95.75 304 ILE A CA 1
ATOM 2366 C C . ILE A 1 304 ? 0.269 26.672 25.297 1 95.75 304 ILE A C 1
ATOM 2368 O O . ILE A 1 304 ? 0.021 25.547 24.875 1 95.75 304 ILE A O 1
ATOM 2372 N N . ILE A 1 305 ? 0.854 26.875 26.453 1 96.62 305 ILE A N 1
ATOM 2373 C CA . ILE A 1 305 ? 1.185 25.75 27.328 1 96.62 305 ILE A CA 1
ATOM 2374 C C . ILE A 1 305 ? -0.095 25.047 27.766 1 96.62 305 ILE A C 1
ATOM 2376 O O . ILE A 1 305 ? -0.181 23.828 27.734 1 96.62 305 ILE A O 1
ATOM 2380 N N . GLN A 1 306 ? -1.031 25.844 28.141 1 96.69 306 GLN A N 1
ATOM 2381 C CA . GLN A 1 306 ? -2.332 25.281 28.5 1 96.69 306 GLN A CA 1
ATOM 2382 C C . GLN A 1 306 ? -2.969 24.562 27.312 1 96.69 306 GLN A C 1
ATOM 2384 O O . GLN A 1 306 ? -3.602 23.516 27.469 1 96.69 306 GLN A O 1
ATOM 2389 N N . ALA A 1 307 ? -2.824 25.156 26.141 1 96.69 307 ALA A N 1
ATOM 2390 C CA . ALA A 1 307 ? -3.367 24.547 24.938 1 96.69 307 ALA A CA 1
ATOM 2391 C C . ALA A 1 307 ? -2.791 23.141 24.734 1 96.69 307 ALA A C 1
ATOM 2393 O O . ALA A 1 307 ? -3.523 22.203 24.406 1 96.69 307 ALA A O 1
ATOM 2394 N N . HIS A 1 308 ? -1.481 22.969 24.922 1 96.88 308 HIS A N 1
ATOM 2395 C CA . HIS A 1 308 ? -0.838 21.672 24.812 1 96.88 308 HIS A CA 1
ATOM 2396 C C . HIS A 1 308 ? -1.377 20.688 25.844 1 96.88 308 HIS A C 1
ATOM 2398 O O . HIS A 1 308 ? -1.628 19.516 25.531 1 96.88 308 HIS A O 1
ATOM 2404 N N . ARG A 1 309 ? -1.596 21.156 27.047 1 96.44 309 ARG A N 1
ATOM 2405 C CA . ARG A 1 309 ? -2.146 20.312 28.109 1 96.44 309 ARG A CA 1
ATOM 2406 C C . ARG A 1 309 ? -3.561 19.859 27.766 1 96.44 309 ARG A C 1
ATOM 2408 O O . ARG A 1 309 ? -3.908 18.703 27.969 1 96.44 309 ARG A O 1
ATOM 2415 N N . ASP A 1 310 ? -4.285 20.828 27.281 1 95.12 310 ASP A N 1
ATOM 2416 C CA . ASP A 1 310 ? -5.66 20.5 26.906 1 95.12 310 ASP A CA 1
ATOM 2417 C C . ASP A 1 310 ? -5.691 19.453 25.797 1 95.12 310 ASP A C 1
ATOM 2419 O O . ASP A 1 310 ? -6.508 18.531 25.844 1 95.12 310 ASP A O 1
ATOM 2423 N N . MET A 1 311 ? -4.863 19.578 24.812 1 91.56 311 MET A N 1
ATOM 2424 C CA . MET A 1 311 ? -4.801 18.625 23.719 1 91.56 311 MET A CA 1
ATOM 2425 C C . MET A 1 311 ? -4.367 17.25 24.219 1 91.56 311 MET A C 1
ATOM 2427 O O . MET A 1 311 ? -4.938 16.234 23.828 1 91.56 311 MET A O 1
ATOM 2431 N N . GLU A 1 312 ? -3.402 17.25 25.047 1 89.06 312 GLU A N 1
ATOM 2432 C CA . GLU A 1 312 ? -2.883 16 25.594 1 89.06 312 GLU A CA 1
ATOM 2433 C C . GLU A 1 312 ? -3.943 15.273 26.422 1 89.06 312 GLU A C 1
ATOM 2435 O O . GLU A 1 312 ? -4 14.039 26.422 1 89.06 312 GLU A O 1
ATOM 2440 N N . ASN A 1 313 ? -4.734 16.094 27.078 1 88.12 313 ASN A N 1
ATOM 2441 C CA . ASN A 1 313 ? -5.746 15.539 27.969 1 88.12 313 ASN A CA 1
ATOM 2442 C C . ASN A 1 313 ? -7.094 15.406 27.266 1 88.12 313 ASN A C 1
ATOM 2444 O O . ASN A 1 313 ? -8.117 15.195 27.922 1 88.12 313 ASN A O 1
ATOM 2448 N N . ARG A 1 314 ? -7.195 15.625 26.016 1 80.31 314 ARG A N 1
ATOM 2449 C CA . ARG A 1 314 ? -8.367 15.406 25.172 1 80.31 314 ARG A CA 1
ATOM 2450 C C . ARG A 1 314 ? -9.484 16.391 25.531 1 80.31 314 ARG A C 1
ATOM 2452 O O . ARG A 1 314 ? -10.664 16.031 25.516 1 80.31 314 ARG A O 1
ATOM 2459 N N . LYS A 1 315 ? -9.016 17.484 25.906 1 83.31 315 LYS A N 1
ATOM 2460 C CA . LYS A 1 315 ? -9.969 18.531 26.234 1 83.31 315 LYS A CA 1
ATOM 2461 C C . LYS A 1 315 ? -10.109 19.531 25.094 1 83.31 315 LYS A C 1
ATOM 2463 O O . LYS A 1 315 ? -10.945 20.422 25.141 1 83.31 315 LYS A O 1
ATOM 2468 N N . ALA A 1 316 ? -9.273 19.453 24.219 1 84.56 316 ALA A N 1
ATOM 2469 C CA . ALA A 1 316 ? -9.336 20.281 23.016 1 84.56 316 ALA A CA 1
ATOM 2470 C C . ALA A 1 316 ? -9.523 19.406 21.766 1 84.56 316 ALA A C 1
ATOM 2472 O O . ALA A 1 316 ? -8.562 18.859 21.234 1 84.56 316 ALA A O 1
ATOM 2473 N N . SER A 1 317 ? -10.781 19.266 21.344 1 84.12 317 SER A N 1
ATOM 2474 C CA . SER A 1 317 ? -11.102 18.484 20.156 1 84.12 317 SER A CA 1
ATOM 2475 C C . SER A 1 317 ? -11.375 19.391 18.953 1 84.12 317 SER A C 1
ATOM 2477 O O . SER A 1 317 ? -11.539 20.609 19.109 1 84.12 317 SER A O 1
ATOM 2479 N N . GLY A 1 318 ? -11.273 18.797 17.766 1 90.38 318 GLY A N 1
ATOM 2480 C CA . GLY A 1 318 ? -11.586 19.578 16.578 1 90.38 318 GLY A CA 1
ATOM 2481 C C . GLY A 1 318 ? -10.477 20.531 16.172 1 90.38 318 GLY A C 1
ATOM 2482 O O . GLY A 1 318 ? -9.289 20.188 16.297 1 90.38 318 GLY A O 1
ATOM 2483 N N . LEU A 1 319 ? -10.875 21.625 15.648 1 95.25 319 LEU A N 1
ATOM 2484 C CA . LEU A 1 319 ? -9.938 22.625 15.156 1 95.25 319 LEU A CA 1
ATOM 2485 C C . LEU A 1 319 ? -9.711 23.719 16.203 1 95.25 319 LEU A C 1
ATOM 2487 O O . LEU A 1 319 ? -10.672 24.328 16.688 1 95.25 319 LEU A O 1
ATOM 2491 N N . ASN A 1 320 ? -8.469 23.922 16.562 1 96.88 320 ASN A N 1
ATOM 2492 C CA . ASN A 1 320 ? -8.102 24.922 17.562 1 96.88 320 ASN A CA 1
ATOM 2493 C C . ASN A 1 320 ? -6.984 25.828 17.062 1 96.88 320 ASN A C 1
ATOM 2495 O O . ASN A 1 320 ? -6.152 25.422 16.266 1 96.88 320 ASN A O 1
ATOM 2499 N N . ILE A 1 321 ? -7.027 27.031 17.562 1 98.19 321 ILE A N 1
ATOM 2500 C CA . ILE A 1 321 ? -6.039 28 17.094 1 98.19 321 ILE A CA 1
ATOM 2501 C C . ILE A 1 321 ? -5.512 28.812 18.281 1 98.19 321 ILE A C 1
ATOM 2503 O O . ILE A 1 321 ? -6.074 28.75 19.375 1 98.19 321 ILE A O 1
ATOM 2507 N N . ILE A 1 322 ? -4.43 29.453 18.031 1 98.12 322 ILE A N 1
ATOM 2508 C CA . ILE A 1 322 ? -3.822 30.391 18.969 1 98.12 322 ILE A CA 1
ATOM 2509 C C . ILE A 1 322 ? -3.75 31.781 18.344 1 98.12 322 ILE A C 1
ATOM 2511 O O . ILE A 1 322 ? -3.148 31.953 17.281 1 98.12 322 ILE A O 1
ATOM 2515 N N . LYS A 1 323 ? -4.312 32.719 18.953 1 97.75 323 LYS A N 1
ATOM 2516 C CA . LYS A 1 323 ? -4.266 34.094 18.484 1 97.75 323 LYS A CA 1
ATOM 2517 C C . LYS A 1 323 ? -3.082 34.844 19.094 1 97.75 323 LYS A C 1
ATOM 2519 O O . LYS A 1 323 ? -2.859 34.781 20.297 1 97.75 323 LYS A O 1
ATOM 2524 N N . ILE A 1 324 ? -2.365 35.531 18.109 1 94.12 324 ILE A N 1
ATOM 2525 C CA . ILE A 1 324 ? -1.259 36.344 18.594 1 94.12 324 ILE A CA 1
ATOM 2526 C C . ILE A 1 324 ? -1.732 37.781 18.812 1 94.12 324 ILE A C 1
ATOM 2528 O O . ILE A 1 324 ? -2.494 38.312 18 1 94.12 324 ILE A O 1
ATOM 2532 N N . SER A 1 325 ? -1.93 38.344 19.938 1 71.81 325 SER A N 1
ATOM 2533 C CA . SER A 1 325 ? -2.426 39.688 20.25 1 71.81 325 SER A CA 1
ATOM 2534 C C . SER A 1 325 ? -1.89 40.719 19.266 1 71.81 325 SER A C 1
ATOM 2536 O O . SER A 1 325 ? -0.817 40.531 18.688 1 71.81 325 SER A O 1
ATOM 2538 N N . MET B 1 1 ? -8.055 -47.281 -9.578 1 89.12 1 MET B N 1
ATOM 2539 C CA . MET B 1 1 ? -7.02 -46.719 -8.719 1 89.12 1 MET B CA 1
ATOM 2540 C C . MET B 1 1 ? -5.996 -45.938 -9.547 1 89.12 1 MET B C 1
ATOM 2542 O O . MET B 1 1 ? -5.691 -46.312 -10.68 1 89.12 1 MET B O 1
ATOM 2546 N N . VAL B 1 2 ? -5.598 -44.812 -9.008 1 94.06 2 VAL B N 1
ATOM 2547 C CA . VAL B 1 2 ? -4.602 -44 -9.719 1 94.06 2 VAL B CA 1
ATOM 2548 C C . VAL B 1 2 ? -3.459 -43.656 -8.773 1 94.06 2 VAL B C 1
ATOM 2550 O O . VAL B 1 2 ? -3.658 -43.531 -7.562 1 94.06 2 VAL B O 1
ATOM 2553 N N . ARG B 1 3 ? -2.307 -43.438 -9.328 1 96.19 3 ARG B N 1
ATOM 2554 C CA . ARG B 1 3 ? -1.151 -43.062 -8.523 1 96.19 3 ARG B CA 1
ATOM 2555 C C . ARG B 1 3 ? -1.194 -41.594 -8.18 1 96.19 3 ARG B C 1
ATOM 2557 O O . ARG B 1 3 ? -1.576 -40.75 -9.008 1 96.19 3 ARG B O 1
ATOM 2564 N N . ALA B 1 4 ? -0.905 -41.344 -6.988 1 97.25 4 ALA B N 1
ATOM 2565 C CA . ALA B 1 4 ? -0.836 -39.969 -6.5 1 97.25 4 ALA B CA 1
ATOM 2566 C C . ALA B 1 4 ? 0.289 -39.812 -5.48 1 97.25 4 ALA B C 1
ATOM 2568 O O . ALA B 1 4 ? 0.821 -40.781 -4.969 1 97.25 4 ALA B O 1
ATOM 2569 N N . ILE B 1 5 ? 0.711 -38.625 -5.266 1 97.31 5 ILE B N 1
ATOM 2570 C CA . ILE B 1 5 ? 1.685 -38.281 -4.227 1 97.31 5 ILE B CA 1
ATOM 2571 C C . ILE B 1 5 ? 1.014 -37.469 -3.125 1 97.31 5 ILE B C 1
ATOM 2573 O O . ILE B 1 5 ? 0.466 -36.406 -3.385 1 97.31 5 ILE B O 1
ATOM 2577 N N . GLN B 1 6 ? 1.025 -37.906 -1.946 1 96.94 6 GLN B N 1
ATOM 2578 C CA . GLN B 1 6 ? 0.397 -37.219 -0.831 1 96.94 6 GLN B CA 1
ATOM 2579 C C . GLN B 1 6 ? 1.358 -37.062 0.347 1 96.94 6 GLN B C 1
ATOM 2581 O O . GLN B 1 6 ? 2.424 -37.688 0.358 1 96.94 6 GLN B O 1
ATOM 2586 N N . ILE B 1 7 ? 1.027 -36.219 1.23 1 97.5 7 ILE B N 1
ATOM 2587 C CA . ILE B 1 7 ? 1.734 -36.125 2.502 1 97.5 7 ILE B CA 1
ATOM 2588 C C . ILE B 1 7 ? 0.765 -36.375 3.652 1 97.5 7 ILE B C 1
ATOM 2590 O O . ILE B 1 7 ? -0.414 -36.031 3.572 1 97.5 7 ILE B O 1
ATOM 2594 N N . LYS B 1 8 ? 1.244 -36.969 4.711 1 97.06 8 LYS B N 1
ATOM 2595 C CA . LYS B 1 8 ? 0.471 -37.188 5.93 1 97.06 8 LYS B CA 1
ATOM 2596 C C . LYS B 1 8 ? 0.862 -36.188 7.02 1 97.06 8 LYS B C 1
ATOM 2598 O O . LYS B 1 8 ? 0.142 -36.031 8.008 1 97.06 8 LYS B O 1
ATOM 2603 N N . LYS B 1 9 ? 1.971 -35.656 6.863 1 96.81 9 LYS B N 1
ATOM 2604 C CA . LYS B 1 9 ? 2.514 -34.594 7.719 1 96.81 9 LYS B CA 1
ATOM 2605 C C . LYS B 1 9 ? 3.455 -33.688 6.941 1 96.81 9 LYS B C 1
ATOM 2607 O O . LYS B 1 9 ? 3.936 -34.062 5.867 1 96.81 9 LYS B O 1
ATOM 2612 N N . THR B 1 10 ? 3.588 -32.531 7.492 1 96.38 10 THR B N 1
ATOM 2613 C CA . THR B 1 10 ? 4.5 -31.594 6.832 1 96.38 10 THR B CA 1
ATOM 2614 C C . THR B 1 10 ? 5.949 -31.969 7.121 1 96.38 10 THR B C 1
ATOM 2616 O O . THR B 1 10 ? 6.238 -32.688 8.094 1 96.38 10 THR B O 1
ATOM 2619 N N . GLY B 1 11 ? 6.828 -31.594 6.25 1 95.62 11 GLY B N 1
ATOM 2620 C CA . GLY B 1 11 ? 8.242 -31.906 6.41 1 95.62 11 GLY B CA 1
ATOM 2621 C C . GLY B 1 11 ? 9.039 -31.75 5.129 1 95.62 11 GLY B C 1
ATOM 2622 O O . GLY B 1 11 ? 8.648 -30.984 4.242 1 95.62 11 GLY B O 1
ATOM 2623 N N . GLY B 1 12 ? 10.25 -32.375 5.109 1 95.44 12 GLY B N 1
ATOM 2624 C CA . GLY B 1 12 ? 11.078 -32.375 3.916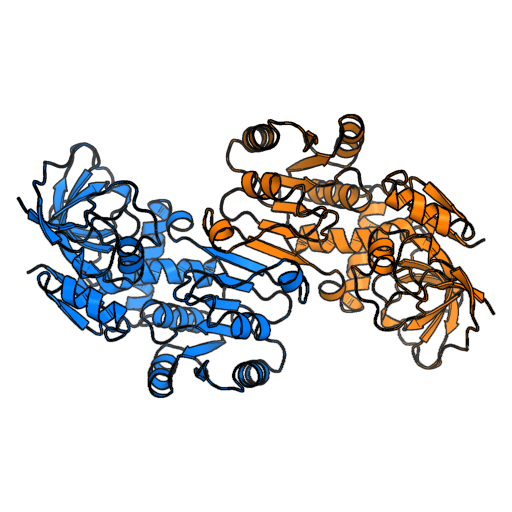 1 95.44 12 GLY B CA 1
ATOM 2625 C C . GLY B 1 12 ? 10.562 -33.312 2.832 1 95.44 12 GLY B C 1
ATOM 2626 O O . GLY B 1 12 ? 9.406 -33.75 2.877 1 95.44 12 GLY B O 1
ATOM 2627 N N . ALA B 1 13 ? 11.367 -33.531 1.813 1 95.94 13 ALA B N 1
ATOM 2628 C CA . ALA B 1 13 ? 10.953 -34.344 0.67 1 95.94 13 ALA B CA 1
ATOM 2629 C C . ALA B 1 13 ? 10.609 -35.75 1.102 1 95.94 13 ALA B C 1
ATOM 2631 O O . ALA B 1 13 ? 9.906 -36.469 0.385 1 95.94 13 ALA B O 1
ATOM 2632 N N . GLU B 1 14 ? 11.07 -36.156 2.215 1 95.62 14 GLU B N 1
ATOM 2633 C CA . GLU B 1 14 ? 10.891 -37.531 2.707 1 95.62 14 GLU B CA 1
ATOM 2634 C C . GLU B 1 14 ? 9.43 -37.812 3.043 1 95.62 14 GLU B C 1
ATOM 2636 O O . GLU B 1 14 ? 9.016 -38.969 3.164 1 95.62 14 GLU B O 1
ATOM 2641 N N . VAL B 1 15 ? 8.625 -36.719 3.23 1 97.44 15 VAL B N 1
ATOM 2642 C CA . VAL B 1 15 ? 7.242 -36.938 3.656 1 97.44 15 VAL B CA 1
ATOM 2643 C C . VAL B 1 15 ? 6.367 -37.25 2.439 1 97.44 15 VAL B C 1
ATOM 2645 O O . VAL B 1 15 ? 5.199 -37.594 2.582 1 97.44 15 VAL B O 1
ATOM 2648 N N . LEU B 1 16 ? 6.918 -37.031 1.261 1 97.75 16 LEU B N 1
ATOM 2649 C CA . LEU B 1 16 ? 6.18 -37.344 0.044 1 97.75 16 LEU B CA 1
ATOM 2650 C C . LEU B 1 16 ? 6.062 -38.875 -0.141 1 97.75 16 LEU B C 1
ATOM 2652 O O . LEU B 1 16 ? 7.062 -39.594 -0.08 1 97.75 16 LEU B O 1
ATOM 2656 N N . GLU B 1 17 ? 4.875 -39.312 -0.406 1 97.25 17 GLU B N 1
ATOM 2657 C CA . GLU B 1 17 ? 4.652 -40.75 -0.571 1 97.25 17 GLU B CA 1
ATOM 2658 C C . GLU B 1 17 ? 3.738 -41.031 -1.759 1 97.25 17 GLU B C 1
ATOM 2660 O O . GLU B 1 17 ? 2.699 -40.375 -1.916 1 97.25 17 GLU B O 1
ATOM 2665 N N . PHE B 1 18 ? 4.137 -42.031 -2.52 1 97 18 PHE B N 1
ATOM 2666 C CA . PHE B 1 18 ? 3.25 -42.531 -3.559 1 97 18 PHE B CA 1
ATOM 2667 C C . PHE B 1 18 ? 2.135 -43.375 -2.955 1 97 18 PHE B C 1
ATOM 2669 O O . PHE B 1 18 ? 2.383 -44.219 -2.082 1 97 18 PHE B O 1
ATOM 2676 N N . VAL B 1 19 ? 0.986 -43.094 -3.438 1 96.81 19 VAL B N 1
ATOM 2677 C CA . VAL B 1 19 ? -0.148 -43.906 -2.992 1 96.81 19 VAL B CA 1
ATOM 2678 C C . VAL B 1 19 ? -1.035 -44.25 -4.184 1 96.81 19 VAL B C 1
ATOM 2680 O O . VAL B 1 19 ? -0.974 -43.594 -5.227 1 96.81 19 VAL B O 1
ATOM 2683 N N . ASP B 1 20 ? -1.781 -45.312 -3.959 1 96.19 20 ASP B N 1
ATOM 2684 C CA . ASP B 1 20 ? -2.869 -45.625 -4.883 1 96.19 20 ASP B CA 1
ATOM 2685 C C . ASP B 1 20 ? -4.199 -45.062 -4.367 1 96.19 20 ASP B C 1
ATOM 2687 O O . ASP B 1 20 ? -4.68 -45.5 -3.311 1 96.19 20 ASP B O 1
ATOM 2691 N N . LYS B 1 21 ? -4.68 -44.188 -5.113 1 93.94 21 LYS B N 1
ATOM 2692 C CA . LYS B 1 21 ? -5.914 -43.531 -4.684 1 93.94 21 LYS B CA 1
ATOM 2693 C C . LYS B 1 21 ? -7.094 -43.969 -5.555 1 93.94 21 LYS B C 1
ATOM 2695 O O . LYS B 1 21 ? -6.961 -44.094 -6.773 1 93.94 21 LYS B O 1
ATOM 2700 N N . SER B 1 22 ? -8.18 -44.281 -4.91 1 92.81 22 SER B N 1
ATOM 2701 C CA . SER B 1 22 ? -9.414 -44.531 -5.641 1 92.81 22 SER B CA 1
ATOM 2702 C C . SER B 1 22 ? -10.039 -43.25 -6.141 1 92.81 22 SER B C 1
ATOM 2704 O O . SER B 1 22 ? -10.227 -42.312 -5.371 1 92.81 22 SER B O 1
ATOM 2706 N N . ILE B 1 23 ? -10.25 -43.281 -7.422 1 90.75 23 ILE B N 1
ATOM 2707 C CA . ILE B 1 23 ? -10.867 -42.094 -8.008 1 90.75 23 ILE B CA 1
ATOM 2708 C C . ILE B 1 23 ? -12.32 -42.406 -8.352 1 90.75 23 ILE B C 1
ATOM 2710 O O . ILE B 1 23 ? -12.641 -43.469 -8.867 1 90.75 23 ILE B O 1
ATOM 2714 N N . GLY B 1 24 ? -13.258 -41.906 -7.789 1 91.38 24 GLY B N 1
ATOM 2715 C CA . GLY B 1 24 ? -14.68 -42.062 -8.062 1 91.38 24 GLY B CA 1
ATOM 2716 C C . GLY B 1 24 ? -15.094 -41.438 -9.391 1 91.38 24 GLY B C 1
ATOM 2717 O O . GLY B 1 24 ? -14.289 -41.375 -10.32 1 91.38 24 GLY B O 1
ATOM 2718 N N . GLU B 1 25 ? -16.359 -41.438 -9.547 1 95.81 25 GLU B N 1
ATOM 2719 C CA . GLU B 1 25 ? -16.953 -40.781 -10.711 1 95.81 25 GLU B CA 1
ATOM 2720 C C . GLU B 1 25 ? -17.266 -39.312 -10.43 1 95.81 25 GLU B C 1
ATOM 2722 O O . GLU B 1 25 ? -17.688 -38.969 -9.32 1 95.81 25 GLU B O 1
ATOM 2727 N N . PRO B 1 26 ? -16.969 -38.438 -11.453 1 97.62 26 PRO B N 1
ATOM 2728 C CA . PRO B 1 26 ? -17.312 -37.031 -11.227 1 97.62 26 PRO B CA 1
ATOM 2729 C C . PRO B 1 26 ? -18.797 -36.812 -11.039 1 97.62 26 PRO B C 1
ATOM 2731 O O . PRO B 1 26 ? -19.609 -37.438 -11.727 1 97.62 26 PRO B O 1
ATOM 2734 N N . LYS B 1 27 ? -19.141 -35.969 -10.141 1 96.69 27 LYS B N 1
ATOM 2735 C CA . LYS B 1 27 ? -20.531 -35.656 -9.859 1 96.69 27 LYS B CA 1
ATOM 2736 C C . LYS B 1 27 ? -20.844 -34.188 -10.164 1 96.69 27 LYS B C 1
ATOM 2738 O O . LYS B 1 27 ? -19.969 -33.344 -10.094 1 96.69 27 LYS B O 1
ATOM 2743 N N . GLY B 1 28 ? -22.172 -34 -10.492 1 96.44 28 GLY B N 1
ATOM 2744 C CA . GLY B 1 28 ? -22.641 -32.656 -10.664 1 96.44 28 GLY B CA 1
ATOM 2745 C C . GLY B 1 28 ? -21.781 -31.828 -11.617 1 96.44 28 GLY B C 1
ATOM 2746 O O . GLY B 1 28 ? -21.672 -32.156 -12.805 1 96.44 28 GLY B O 1
ATOM 2747 N N . GLU B 1 29 ? -21.078 -30.859 -11.055 1 97.44 29 GLU B N 1
ATOM 2748 C CA . GLU B 1 29 ? -20.281 -29.938 -11.859 1 97.44 29 GLU B CA 1
ATOM 2749 C C . GLU B 1 29 ? -18.812 -30.344 -11.867 1 97.44 29 GLU B C 1
ATOM 2751 O O . GLU B 1 29 ? -17.938 -29.547 -12.25 1 97.44 29 GLU B O 1
ATOM 2756 N N . GLU B 1 30 ? -18.562 -31.578 -11.562 1 97.88 30 GLU B N 1
ATOM 2757 C CA . GLU B 1 30 ? -17.188 -32.062 -11.5 1 97.88 30 GLU B CA 1
ATOM 2758 C C . GLU B 1 30 ? -16.766 -32.719 -12.82 1 97.88 30 GLU B C 1
ATOM 2760 O O . GLU B 1 30 ? -17.625 -33.125 -13.602 1 97.88 30 GLU B O 1
ATOM 2765 N N . ILE B 1 31 ? -15.492 -32.75 -13.047 1 98.19 31 ILE B N 1
ATOM 2766 C CA . ILE B 1 31 ? -14.906 -33.344 -14.258 1 98.19 31 ILE B CA 1
ATOM 2767 C C . ILE B 1 31 ? -13.695 -34.188 -13.883 1 98.19 31 ILE B C 1
ATOM 2769 O O . ILE B 1 31 ? -12.883 -33.781 -13.039 1 98.19 31 ILE B O 1
ATOM 2773 N N . LEU B 1 32 ? -13.656 -35.312 -14.484 1 98.44 32 LEU B N 1
ATOM 2774 C CA . LEU B 1 32 ? -12.477 -36.156 -14.344 1 98.44 32 LEU B CA 1
ATOM 2775 C C . LEU B 1 32 ? -11.438 -35.812 -15.406 1 98.44 32 LEU B C 1
ATOM 2777 O O . LEU B 1 32 ? -11.719 -35.906 -16.609 1 98.44 32 LEU B O 1
ATOM 2781 N N . VAL B 1 33 ? -10.312 -35.438 -14.961 1 98.44 33 VAL B N 1
ATOM 2782 C CA . VAL B 1 33 ? -9.227 -35.062 -15.859 1 98.44 33 VAL B CA 1
ATOM 2783 C C . VAL B 1 33 ? -8.07 -36.031 -15.711 1 98.44 33 VAL B C 1
ATOM 2785 O O . VAL B 1 33 ? -7.648 -36.344 -14.594 1 98.44 33 VAL B O 1
ATOM 2788 N N . ARG B 1 34 ? -7.605 -36.562 -16.797 1 98.5 34 ARG B N 1
ATOM 2789 C CA . ARG B 1 34 ? -6.352 -37.312 -16.828 1 98.5 34 ARG B CA 1
ATOM 2790 C C . ARG B 1 34 ? -5.164 -36.375 -17.047 1 98.5 34 ARG B C 1
ATOM 2792 O O . ARG B 1 34 ? -4.984 -35.844 -18.156 1 98.5 34 ARG B O 1
ATOM 2799 N N . ASN B 1 35 ? -4.387 -36.219 -16.016 1 98.5 35 ASN B N 1
ATOM 2800 C CA . ASN B 1 35 ? -3.262 -35.281 -16.125 1 98.5 35 ASN B CA 1
ATOM 2801 C C . ASN B 1 35 ? -2.201 -35.781 -17.094 1 98.5 35 ASN B C 1
ATOM 2803 O O . ASN B 1 35 ? -1.891 -37 -17.109 1 98.5 35 ASN B O 1
ATOM 2807 N N . THR B 1 36 ? -1.712 -34.906 -17.906 1 98.56 36 THR B N 1
ATOM 2808 C CA . THR B 1 36 ? -0.62 -35.281 -18.812 1 98.56 36 THR B CA 1
ATOM 2809 C C . THR B 1 36 ? 0.691 -34.656 -18.344 1 98.56 36 THR B C 1
ATOM 2811 O O . THR B 1 36 ? 1.755 -35.25 -18.469 1 98.56 36 THR B O 1
ATOM 2814 N N . THR B 1 37 ? 0.639 -33.469 -17.844 1 98.69 37 THR B N 1
ATOM 2815 C CA . THR B 1 37 ? 1.808 -32.719 -17.391 1 98.69 37 THR B CA 1
ATOM 2816 C C . THR B 1 37 ? 1.478 -31.891 -16.156 1 98.69 37 THR B C 1
ATOM 2818 O O . THR B 1 37 ? 0.413 -31.281 -16.078 1 98.69 37 THR B O 1
ATOM 2821 N N . ILE B 1 38 ? 2.352 -31.938 -15.141 1 98.5 38 ILE B N 1
ATOM 2822 C CA . ILE B 1 38 ? 2.186 -31.203 -13.898 1 98.5 38 ILE B CA 1
ATOM 2823 C C . ILE B 1 38 ? 3.225 -30.078 -13.812 1 98.5 38 ILE B C 1
ATOM 2825 O O . ILE B 1 38 ? 4.395 -30.297 -14.141 1 98.5 38 ILE B O 1
ATOM 2829 N N . GLY B 1 39 ? 2.748 -28.891 -13.492 1 97.94 39 GLY B N 1
ATOM 2830 C CA . GLY B 1 39 ? 3.688 -27.812 -13.234 1 97.94 39 GLY B CA 1
ATOM 2831 C C . GLY B 1 39 ? 4.316 -27.906 -11.852 1 97.94 39 GLY B C 1
ATOM 2832 O O . GLY B 1 39 ? 3.635 -28.188 -10.867 1 97.94 39 GLY B O 1
ATOM 2833 N N . LEU B 1 40 ? 5.621 -27.75 -11.82 1 96.69 40 LEU B N 1
ATOM 2834 C CA . LEU B 1 40 ? 6.34 -27.734 -10.555 1 96.69 40 LEU B CA 1
ATOM 2835 C C . LEU B 1 40 ? 6.535 -26.312 -10.039 1 96.69 40 LEU B C 1
ATOM 2837 O O . LEU B 1 40 ? 7.102 -25.469 -10.734 1 96.69 40 LEU B O 1
ATOM 2841 N N . ASN B 1 41 ? 6.074 -26.062 -8.812 1 95.06 41 ASN B N 1
ATOM 2842 C CA . ASN B 1 41 ? 6.141 -24.719 -8.25 1 95.06 41 ASN B CA 1
ATOM 2843 C C . ASN B 1 41 ? 6.734 -24.734 -6.844 1 95.06 41 ASN B C 1
ATOM 2845 O O . ASN B 1 41 ? 6.496 -25.656 -6.074 1 95.06 41 ASN B O 1
ATOM 2849 N N . ARG B 1 42 ? 7.465 -23.703 -6.535 1 91.88 42 ARG B N 1
ATOM 2850 C CA . ARG B 1 42 ? 7.945 -23.562 -5.164 1 91.88 42 ARG B CA 1
ATOM 2851 C C . ARG B 1 42 ? 6.785 -23.531 -4.176 1 91.88 42 ARG B C 1
ATOM 2853 O O . ARG B 1 42 ? 6.926 -24 -3.039 1 91.88 42 ARG B O 1
ATOM 2860 N N . TYR B 1 43 ? 5.73 -23.078 -4.617 1 93 43 TYR B N 1
ATOM 2861 C CA . TYR B 1 43 ? 4.5 -23.047 -3.834 1 93 43 TYR B CA 1
ATOM 2862 C C . TYR B 1 43 ? 4.168 -24.438 -3.295 1 93 43 TYR B C 1
ATOM 2864 O O . TYR B 1 43 ? 3.662 -24.562 -2.178 1 93 43 TYR B O 1
ATOM 2872 N N . ASP B 1 44 ? 4.453 -25.484 -4.012 1 95.44 44 ASP B N 1
ATOM 2873 C CA . ASP B 1 44 ? 4.23 -26.859 -3.588 1 95.44 44 ASP B CA 1
ATOM 2874 C C . ASP B 1 44 ? 5.129 -27.219 -2.406 1 95.44 44 ASP B C 1
ATOM 2876 O O . ASP B 1 44 ? 4.691 -27.906 -1.478 1 95.44 44 ASP B O 1
ATOM 2880 N N . LEU B 1 45 ? 6.348 -26.734 -2.504 1 93.25 45 LEU B N 1
ATOM 2881 C CA . LEU B 1 45 ? 7.285 -26.969 -1.409 1 93.25 45 LEU B CA 1
ATOM 2882 C C . LEU B 1 45 ? 6.801 -26.297 -0.128 1 93.25 45 LEU B C 1
ATOM 2884 O O . LEU B 1 45 ? 6.957 -26.844 0.964 1 93.25 45 LEU B O 1
ATOM 2888 N N . GLU B 1 46 ? 6.258 -25.125 -0.336 1 91.12 46 GLU B N 1
ATOM 2889 C CA . GLU B 1 46 ? 5.758 -24.391 0.825 1 91.12 46 GLU B CA 1
ATOM 2890 C C . GLU B 1 46 ? 4.59 -25.125 1.477 1 91.12 46 GLU B C 1
ATOM 2892 O O . GLU B 1 46 ? 4.449 -25.125 2.701 1 91.12 46 GLU B O 1
ATOM 2897 N N . HIS B 1 47 ? 3.781 -25.734 0.723 1 93.38 47 HIS B N 1
ATOM 2898 C CA . HIS B 1 47 ? 2.732 -26.594 1.27 1 93.38 47 HIS B CA 1
ATOM 2899 C C . HIS B 1 47 ? 3.324 -27.781 2.02 1 93.38 47 HIS B C 1
ATOM 2901 O O . HIS B 1 47 ? 2.906 -28.078 3.141 1 93.38 47 HIS B O 1
ATOM 2907 N N . ARG B 1 48 ? 4.23 -28.375 1.403 1 95.44 48 ARG B N 1
ATOM 2908 C CA . ARG B 1 48 ? 4.848 -29.562 1.984 1 95.44 48 ARG B CA 1
ATOM 2909 C C . ARG B 1 48 ? 5.469 -29.25 3.34 1 95.44 48 ARG B C 1
ATOM 2911 O O . ARG B 1 48 ? 5.332 -30.031 4.289 1 95.44 48 ARG B O 1
ATOM 2918 N N . LYS B 1 49 ? 6.051 -28.078 3.408 1 93.25 49 LYS B N 1
ATOM 2919 C CA . LYS B 1 49 ? 6.797 -27.688 4.602 1 93.25 49 LYS B CA 1
ATOM 2920 C C . LYS B 1 49 ? 5.871 -27.109 5.664 1 93.25 49 LYS B C 1
ATOM 2922 O O . LYS B 1 49 ? 6.289 -26.875 6.801 1 93.25 49 LYS B O 1
ATOM 2927 N N . GLY B 1 50 ? 4.684 -26.781 5.312 1 89.19 50 GLY B N 1
ATOM 2928 C CA . GLY B 1 50 ? 3.723 -26.266 6.27 1 89.19 50 GLY B CA 1
ATOM 2929 C C . GLY B 1 50 ? 3.691 -24.75 6.316 1 89.19 50 GLY B C 1
ATOM 2930 O O . GLY B 1 50 ? 3.012 -24.156 7.16 1 89.19 50 GLY B O 1
ATOM 2931 N N . MET B 1 51 ? 4.418 -24.094 5.43 1 84.94 51 MET B N 1
ATOM 2932 C CA . MET B 1 51 ? 4.387 -22.641 5.371 1 84.94 51 MET B CA 1
ATOM 2933 C C . MET B 1 51 ? 3.035 -22.141 4.863 1 84.94 51 MET B C 1
ATOM 2935 O O . MET B 1 51 ? 2.586 -21.062 5.238 1 84.94 51 MET B O 1
ATOM 2939 N N . ARG B 1 52 ? 2.508 -22.906 3.955 1 86.12 52 ARG B N 1
ATOM 2940 C CA . ARG B 1 52 ? 1.146 -22.688 3.479 1 86.12 52 ARG B CA 1
ATOM 2941 C C . ARG B 1 52 ? 0.185 -23.703 4.07 1 86.12 52 ARG B C 1
ATOM 2943 O O . ARG B 1 52 ? 0.476 -24.906 4.082 1 86.12 52 ARG B O 1
ATOM 2950 N N . LYS B 1 53 ? -0.847 -23.234 4.531 1 81.25 53 LYS B N 1
ATOM 2951 C CA . LYS B 1 53 ? -1.775 -24.094 5.254 1 81.25 53 LYS B CA 1
ATOM 2952 C C . LYS B 1 53 ? -2.486 -25.047 4.305 1 81.25 53 LYS B C 1
ATOM 2954 O O . LYS B 1 53 ? -2.883 -24.672 3.205 1 81.25 53 LYS B O 1
ATOM 2959 N N . ILE B 1 54 ? -2.488 -26.25 4.715 1 85.88 54 ILE B N 1
ATOM 2960 C CA . ILE B 1 54 ? -3.309 -27.266 4.07 1 85.88 54 ILE B CA 1
ATOM 2961 C C . ILE B 1 54 ? -4.484 -27.625 4.98 1 85.88 54 ILE B C 1
ATOM 2963 O O . ILE B 1 54 ? -4.301 -27.875 6.172 1 85.88 54 ILE B O 1
ATOM 2967 N N . LYS B 1 55 ? -5.652 -27.594 4.496 1 81.44 55 LYS B N 1
ATOM 2968 C CA . LYS B 1 55 ? -6.859 -27.766 5.297 1 81.44 55 LYS B CA 1
ATOM 2969 C C . LYS B 1 55 ? -6.867 -29.125 6.004 1 81.44 55 LYS B C 1
ATOM 2971 O O . LYS B 1 55 ? -7.109 -29.188 7.211 1 81.44 55 LYS B O 1
ATOM 2976 N N . ASP B 1 56 ? -6.574 -30.203 5.184 1 89.38 56 ASP B N 1
ATOM 2977 C CA . ASP B 1 56 ? -6.664 -31.531 5.762 1 89.38 56 ASP B CA 1
ATOM 2978 C C . ASP B 1 56 ? -5.52 -32.438 5.27 1 89.38 56 ASP B C 1
ATOM 2980 O O . ASP B 1 56 ? -5.133 -32.344 4.102 1 89.38 56 ASP B O 1
ATOM 2984 N N . LEU B 1 57 ? -5.004 -33.125 6.219 1 93.12 57 LEU B N 1
ATOM 2985 C CA . LEU B 1 57 ? -4.02 -34.156 5.898 1 93.12 57 LEU B CA 1
ATOM 2986 C C . LEU B 1 57 ? -4.59 -35.562 6.145 1 93.12 57 LEU B C 1
ATOM 2988 O O . LEU B 1 57 ? -5.387 -35.75 7.066 1 93.12 57 LEU B O 1
ATOM 2992 N N . PRO B 1 58 ? -4.277 -36.625 5.434 1 95.62 58 PRO B N 1
ATOM 2993 C CA . PRO B 1 58 ? -3.336 -36.594 4.312 1 95.62 58 PRO B CA 1
ATOM 2994 C C . PRO B 1 58 ? -3.869 -35.812 3.113 1 95.62 58 PRO B C 1
ATOM 2996 O O . PRO B 1 58 ? -5.086 -35.75 2.912 1 95.62 58 PRO B O 1
ATOM 2999 N N . SER B 1 59 ? -2.994 -35.188 2.334 1 95.69 59 SER B N 1
ATOM 3000 C CA . SER B 1 59 ? -3.379 -34.344 1.187 1 95.69 59 SER B CA 1
ATOM 3001 C C . SER B 1 59 ? -2.449 -34.594 0.001 1 95.69 59 SER B C 1
ATOM 3003 O O . SER B 1 59 ? -1.234 -34.719 0.171 1 95.69 59 SER B O 1
ATOM 3005 N N . VAL B 1 60 ? -3.092 -34.75 -1.192 1 96.62 60 VAL B N 1
ATOM 3006 C CA . VAL B 1 60 ? -2.316 -34.75 -2.43 1 96.62 60 VAL B CA 1
ATOM 3007 C C . VAL B 1 60 ? -1.835 -33.312 -2.729 1 96.62 60 VAL B C 1
ATOM 3009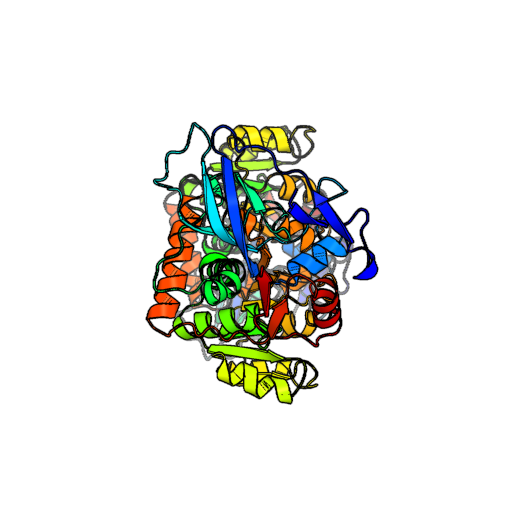 O O . VAL B 1 60 ? -2.609 -32.375 -2.641 1 96.62 60 VAL B O 1
ATOM 3012 N N . LEU B 1 61 ? -0.566 -33.125 -3.115 1 96.69 61 LEU B N 1
ATOM 3013 C CA . LEU B 1 61 ? 0.021 -31.812 -3.322 1 96.69 61 LEU B CA 1
ATOM 3014 C C . LEU B 1 61 ? -0.064 -31.406 -4.789 1 96.69 61 LEU B C 1
ATOM 3016 O O . LEU B 1 61 ? -0.697 -32.094 -5.594 1 96.69 61 LEU B O 1
ATOM 3020 N N . GLY B 1 62 ? 0.479 -30.266 -5.02 1 97.12 62 GLY B N 1
ATOM 3021 C CA . GLY B 1 62 ? 0.506 -29.75 -6.371 1 97.12 62 GLY B CA 1
ATOM 3022 C C . GLY B 1 62 ? -0.665 -28.828 -6.68 1 97.12 62 GLY B C 1
ATOM 3023 O O . GLY B 1 62 ? -1.808 -29.141 -6.336 1 97.12 62 GLY B O 1
ATOM 3024 N N . VAL B 1 63 ? -0.378 -27.719 -7.43 1 96.94 63 VAL B N 1
ATOM 3025 C CA . VAL B 1 63 ? -1.449 -26.75 -7.625 1 96.94 63 VAL B CA 1
ATOM 3026 C C . VAL B 1 63 ? -1.656 -26.5 -9.117 1 96.94 63 VAL B C 1
ATOM 3028 O O . VAL B 1 63 ? -2.559 -25.766 -9.516 1 96.94 63 VAL B O 1
ATOM 3031 N N . GLU B 1 64 ? -0.895 -27.141 -9.93 1 98.38 64 GLU B N 1
ATOM 3032 C CA . GLU B 1 64 ? -0.933 -26.844 -11.352 1 98.38 64 GLU B CA 1
ATOM 3033 C C . GLU B 1 64 ? -0.768 -28.109 -12.195 1 98.38 64 GLU B C 1
ATOM 3035 O O . GLU B 1 64 ? 0.145 -28.906 -11.961 1 98.38 64 GLU B O 1
ATOM 3040 N N . ALA B 1 65 ? -1.645 -28.234 -13.195 1 98.69 65 ALA B N 1
ATOM 3041 C CA . ALA B 1 65 ? -1.512 -29.344 -14.141 1 98.69 65 ALA B CA 1
ATOM 3042 C C . ALA B 1 65 ? -2.316 -29.078 -15.406 1 98.69 65 ALA B C 1
ATOM 3044 O O . ALA B 1 65 ? -3.15 -28.156 -15.445 1 98.69 65 ALA B O 1
ATOM 3045 N N . VAL B 1 66 ? -1.955 -29.781 -16.422 1 98.62 66 VAL B N 1
ATOM 3046 C CA . VAL B 1 66 ? -2.682 -29.859 -17.688 1 98.62 66 VAL B CA 1
ATOM 3047 C C . VAL B 1 66 ? -3.021 -31.328 -17.984 1 98.62 66 VAL B C 1
ATOM 3049 O O . VAL B 1 66 ? -2.246 -32.219 -17.672 1 98.62 66 VAL B O 1
ATOM 3052 N N . GLY B 1 67 ? -4.152 -31.516 -18.578 1 98.56 67 GLY B N 1
ATOM 3053 C CA . GLY B 1 67 ? -4.582 -32.875 -18.922 1 98.56 67 GLY B CA 1
ATOM 3054 C C . GLY B 1 67 ? -5.723 -32.906 -19.922 1 98.56 67 GLY B C 1
ATOM 3055 O O . GLY B 1 67 ? -5.941 -31.938 -20.656 1 98.56 67 GLY B O 1
ATOM 3056 N N . VAL B 1 68 ? -6.328 -34.094 -19.938 1 98.56 68 VAL B N 1
ATOM 3057 C CA . VAL B 1 68 ? -7.414 -34.344 -20.875 1 98.56 68 VAL B CA 1
ATOM 3058 C C . VAL B 1 68 ? -8.664 -34.781 -20.125 1 98.56 68 VAL B C 1
ATOM 3060 O O . VAL B 1 68 ? -8.586 -35.625 -19.203 1 98.56 68 VAL B O 1
ATOM 3063 N N . ILE B 1 69 ? -9.781 -34.219 -20.531 1 98.44 69 ILE B N 1
ATOM 3064 C CA . ILE B 1 69 ? -11.047 -34.625 -19.906 1 98.44 69 ILE B CA 1
ATOM 3065 C C . ILE B 1 69 ? -11.391 -36.062 -20.266 1 98.44 69 ILE B C 1
ATOM 3067 O O . ILE B 1 69 ? -11.438 -36.406 -21.453 1 98.44 69 ILE B O 1
ATOM 3071 N N . GLU B 1 70 ? -11.656 -36.812 -19.281 1 98.12 70 GLU B N 1
ATOM 3072 C CA . GLU B 1 70 ? -12.008 -38.219 -19.5 1 98.12 70 GLU B CA 1
ATOM 3073 C C . GLU B 1 70 ? -13.492 -38.438 -19.25 1 98.12 70 GLU B C 1
ATOM 3075 O O . GLU B 1 70 ? -14.109 -39.312 -19.891 1 98.12 70 GLU B O 1
ATOM 3080 N N . LYS B 1 71 ? -14.031 -37.781 -18.25 1 98.12 71 LYS B N 1
ATOM 3081 C CA . LYS B 1 71 ? -15.438 -37.938 -17.891 1 98.12 71 LYS B CA 1
ATOM 3082 C C . LYS B 1 71 ? -16.031 -36.594 -17.406 1 98.12 71 LYS B C 1
ATOM 3084 O O . LYS B 1 71 ? -15.305 -35.75 -16.875 1 98.12 71 LYS B O 1
ATOM 3089 N N . LEU B 1 72 ? -17.328 -36.5 -17.625 1 97.81 72 LEU B N 1
ATOM 3090 C CA . LEU B 1 72 ? -18.062 -35.312 -17.203 1 97.81 72 LEU B CA 1
ATOM 3091 C C . LEU B 1 72 ? -19.125 -35.656 -16.172 1 97.81 72 LEU B C 1
ATOM 3093 O O . LEU B 1 72 ? -19.75 -36.719 -16.25 1 97.81 72 LEU B O 1
ATOM 3097 N N . GLY B 1 73 ? -19.25 -34.781 -15.242 1 97 73 GLY B N 1
ATOM 3098 C CA . GLY B 1 73 ? -20.438 -34.875 -14.398 1 97 73 GLY B CA 1
ATOM 3099 C C . GLY B 1 73 ? -21.719 -34.5 -15.117 1 97 73 GLY B C 1
ATOM 3100 O O . GLY B 1 73 ? -21.688 -34.125 -16.281 1 97 73 GLY B O 1
ATOM 3101 N N . LYS B 1 74 ? -22.844 -34.5 -14.367 1 95.19 74 LYS B N 1
ATOM 3102 C CA . LYS B 1 74 ? -24.172 -34.375 -14.984 1 95.19 74 LYS B CA 1
ATOM 3103 C C . LYS B 1 74 ? -24.516 -32.906 -15.219 1 95.19 74 LYS B C 1
ATOM 3105 O O . LYS B 1 74 ? -25.453 -32.594 -15.977 1 95.19 74 LYS B O 1
ATOM 3110 N N . LYS B 1 75 ? -23.875 -31.969 -14.547 1 96.25 75 LYS B N 1
ATOM 3111 C CA . LYS B 1 75 ? -24.25 -30.547 -14.641 1 96.25 75 LYS B CA 1
ATOM 3112 C C . LYS B 1 75 ? -23.078 -29.719 -15.156 1 96.25 75 LYS B C 1
ATOM 3114 O O . LYS B 1 75 ? -22.672 -28.75 -14.523 1 96.25 75 LYS B O 1
ATOM 3119 N N . ILE B 1 76 ? -22.672 -30.078 -16.359 1 93.69 76 ILE B N 1
ATOM 3120 C CA . ILE B 1 76 ? -21.547 -29.359 -16.953 1 93.69 76 ILE B CA 1
ATOM 3121 C C . ILE B 1 76 ? -22.078 -28.266 -17.891 1 93.69 76 ILE B C 1
ATOM 3123 O O . ILE B 1 76 ? -22.984 -28.516 -18.688 1 93.69 76 ILE B O 1
ATOM 3127 N N . SER B 1 77 ? -21.781 -26.984 -17.875 1 83.5 77 SER B N 1
ATOM 3128 C CA . SER B 1 77 ? -22.344 -25.859 -18.625 1 83.5 77 SER B CA 1
ATOM 3129 C C . SER B 1 77 ? -21.266 -25.172 -19.453 1 83.5 77 SER B C 1
ATOM 3131 O O . SER B 1 77 ? -21.578 -24.438 -20.391 1 83.5 77 SER B O 1
ATOM 3133 N N . ASP B 1 78 ? -20.016 -25.266 -19.391 1 76.94 78 ASP B N 1
ATOM 3134 C CA . ASP B 1 78 ? -18.984 -24.406 -19.953 1 76.94 78 ASP B CA 1
ATOM 3135 C C . ASP B 1 78 ? -18.406 -25 -21.234 1 76.94 78 ASP B C 1
ATOM 3137 O O . ASP B 1 78 ? -17.281 -24.656 -21.625 1 76.94 78 ASP B O 1
ATOM 3141 N N . GLY B 1 79 ? -19.141 -25.844 -21.938 1 88.31 79 GLY B N 1
ATOM 3142 C CA . GLY B 1 79 ? -18.734 -26.375 -23.234 1 88.31 79 GLY B CA 1
ATOM 3143 C C . GLY B 1 79 ? -17.594 -27.375 -23.125 1 88.31 79 GLY B C 1
ATOM 3144 O O . GLY B 1 79 ? -16.859 -27.578 -24.094 1 88.31 79 GLY B O 1
ATOM 3145 N N . PHE B 1 80 ? -17.375 -27.906 -22.016 1 96.19 80 PHE B N 1
ATOM 3146 C CA . PHE B 1 80 ? -16.375 -28.953 -21.859 1 96.19 80 PHE B CA 1
ATOM 3147 C C . PHE B 1 80 ? -16.859 -30.266 -22.469 1 96.19 80 PHE B C 1
ATOM 3149 O O . PHE B 1 80 ? -18.031 -30.609 -22.344 1 96.19 80 PHE B O 1
ATOM 3156 N N . LYS B 1 81 ? -15.922 -30.891 -23.172 1 97 81 LYS B N 1
ATOM 3157 C CA . LYS B 1 81 ? -16.203 -32.188 -23.766 1 97 81 LYS B CA 1
ATOM 3158 C C . LYS B 1 81 ? -15.086 -33.188 -23.453 1 97 81 LYS B C 1
ATOM 3160 O O . LYS B 1 81 ? -13.945 -32.812 -23.203 1 97 81 LYS B O 1
ATOM 3165 N N . ILE B 1 82 ? -15.523 -34.375 -23.5 1 97.81 82 ILE B N 1
ATOM 3166 C CA . ILE B 1 82 ? -14.531 -35.438 -23.375 1 97.81 82 ILE B CA 1
ATOM 3167 C C . ILE B 1 82 ? -13.469 -35.281 -24.469 1 97.81 82 ILE B C 1
ATOM 3169 O O . ILE B 1 82 ? -13.797 -35.062 -25.625 1 97.81 82 ILE B O 1
ATOM 3173 N N . GLY B 1 83 ? -12.258 -35.344 -24.078 1 98 83 GLY B N 1
ATOM 3174 C CA . GLY B 1 83 ? -11.172 -35.188 -25.031 1 98 83 GLY B CA 1
ATOM 3175 C C . GLY B 1 83 ? -10.57 -33.812 -25.047 1 98 83 GLY B C 1
ATOM 3176 O O . GLY B 1 83 ? -9.469 -33.594 -25.562 1 98 83 GLY B O 1
ATOM 3177 N N . ASP B 1 84 ? -11.258 -32.844 -24.453 1 97.94 84 ASP B N 1
ATOM 3178 C CA . ASP B 1 84 ? -10.711 -31.484 -24.359 1 97.94 84 ASP B CA 1
ATOM 3179 C C . ASP B 1 84 ? -9.422 -31.453 -23.547 1 97.94 84 ASP B C 1
ATOM 3181 O O . ASP B 1 84 ? -9.328 -32.125 -22.5 1 97.94 84 ASP B O 1
ATOM 3185 N N . ARG B 1 85 ? -8.43 -30.703 -23.984 1 98.38 85 ARG B N 1
ATOM 3186 C CA . ARG B 1 85 ? -7.273 -30.375 -23.156 1 98.38 85 ARG B CA 1
ATOM 3187 C C . ARG B 1 85 ? -7.586 -29.234 -22.203 1 98.38 85 ARG B C 1
ATOM 3189 O O . ARG B 1 85 ? -8.078 -28.188 -22.609 1 98.38 85 ARG B O 1
ATOM 3196 N N . VAL B 1 86 ? -7.332 -29.453 -20.922 1 98.31 86 VAL B N 1
ATOM 3197 C CA . VAL B 1 86 ? -7.668 -28.453 -19.922 1 98.31 86 VAL B CA 1
ATOM 3198 C C . VAL B 1 86 ? -6.52 -28.312 -18.922 1 98.31 86 VAL B C 1
ATOM 3200 O O . VAL B 1 86 ? -5.727 -29.25 -18.75 1 98.31 86 VAL B O 1
ATOM 3203 N N . GLY B 1 87 ? -6.367 -27.141 -18.406 1 98.06 87 GLY B N 1
ATOM 3204 C CA . GLY B 1 87 ? -5.418 -26.859 -17.328 1 98.06 87 GLY B CA 1
ATOM 3205 C C . GLY B 1 87 ? -6.066 -26.234 -16.109 1 98.06 87 GLY B C 1
ATOM 3206 O O . GLY B 1 87 ? -7.203 -25.766 -16.188 1 98.06 87 GLY B O 1
ATOM 3207 N N . TYR B 1 88 ? -5.418 -26.312 -14.961 1 98.06 88 TYR B N 1
ATOM 3208 C CA . TYR B 1 88 ? -5.867 -25.656 -13.742 1 98.06 88 TYR B CA 1
ATOM 3209 C C . TYR B 1 88 ? -4.684 -25.234 -12.875 1 98.06 88 TYR B C 1
ATOM 3211 O O . TYR B 1 88 ? -3.625 -25.875 -12.922 1 98.06 88 TYR B O 1
ATOM 3219 N N . CYS B 1 89 ? -4.867 -24.172 -12.109 1 97.69 89 CYS B N 1
ATOM 3220 C CA . CYS B 1 89 ? -3.775 -23.719 -11.266 1 97.69 89 CYS B CA 1
ATOM 3221 C C . CYS B 1 89 ? -4.309 -22.969 -10.047 1 97.69 89 CYS B C 1
ATOM 3223 O O . CYS B 1 89 ? -3.529 -22.484 -9.227 1 97.69 89 CYS B O 1
ATOM 3225 N N . THR B 1 90 ? -5.578 -22.766 -9.867 1 96.81 90 THR B N 1
ATOM 3226 C CA . THR B 1 90 ? -6.137 -22.031 -8.734 1 96.81 90 THR B CA 1
ATOM 3227 C C . THR B 1 90 ? -7.043 -22.938 -7.898 1 96.81 90 THR B C 1
ATOM 3229 O O . THR B 1 90 ? -7.73 -22.469 -6.992 1 96.81 90 THR B O 1
ATOM 3232 N N . ALA B 1 91 ? -7.152 -24.234 -8.25 1 95.12 91 ALA B N 1
ATOM 3233 C CA . ALA B 1 91 ? -7.867 -25.203 -7.434 1 95.12 91 ALA B CA 1
ATOM 3234 C C . ALA B 1 91 ? -7.078 -25.547 -6.172 1 95.12 91 ALA B C 1
ATOM 3236 O O . ALA B 1 91 ? -5.879 -25.266 -6.086 1 95.12 91 ALA B O 1
ATOM 3237 N N . PRO B 1 92 ? -7.805 -26.078 -5.145 1 93.38 92 PRO B N 1
ATOM 3238 C CA . PRO B 1 92 ? -7.051 -26.594 -4 1 93.38 92 PRO B CA 1
ATOM 3239 C C . PRO B 1 92 ? -5.988 -27.609 -4.41 1 93.38 92 PRO B C 1
ATOM 3241 O O . PRO B 1 92 ? -6.098 -28.234 -5.469 1 93.38 92 PRO B O 1
ATOM 3244 N N . PRO B 1 93 ? -5.008 -27.797 -3.588 1 95.06 93 PRO B N 1
ATOM 3245 C CA . PRO B 1 93 ? -3.932 -28.734 -3.924 1 95.06 93 PRO B CA 1
ATOM 3246 C C . PRO B 1 93 ? -4.453 -30.125 -4.301 1 95.06 93 PRO B C 1
ATOM 3248 O O . PRO B 1 93 ? -5.449 -30.578 -3.734 1 95.06 93 PRO B O 1
ATOM 3251 N N . GLY B 1 94 ? -3.812 -30.797 -5.273 1 95.94 94 GLY B N 1
ATOM 3252 C CA . GLY B 1 94 ? -4.234 -32.125 -5.691 1 95.94 94 GLY B CA 1
ATOM 3253 C C . GLY B 1 94 ? -3.713 -32.5 -7.062 1 95.94 94 GLY B C 1
ATOM 3254 O O . GLY B 1 94 ? -4.098 -33.531 -7.609 1 95.94 94 GLY B O 1
ATOM 3255 N N . ALA B 1 95 ? -2.828 -31.781 -7.598 1 97.81 95 ALA B N 1
ATOM 3256 C CA . ALA B 1 95 ? -2.395 -31.969 -8.977 1 97.81 95 ALA B CA 1
ATOM 3257 C C . ALA B 1 95 ? -1.431 -33.156 -9.094 1 97.81 95 ALA B C 1
ATOM 3259 O O . ALA B 1 95 ? -1.252 -33.719 -10.18 1 97.81 95 ALA B O 1
ATOM 3260 N N . TYR B 1 96 ? -0.792 -33.531 -8.023 1 97.94 96 TYR B N 1
ATOM 3261 C CA . TYR B 1 96 ? 0.191 -34.625 -8.039 1 97.94 96 TYR B CA 1
ATOM 3262 C C . TYR B 1 96 ? -0.492 -35.969 -8.133 1 97.94 96 TYR B C 1
ATOM 3264 O O . TYR B 1 96 ? -0.334 -36.812 -7.246 1 97.94 96 TYR B O 1
ATOM 3272 N N . CYS B 1 97 ? -1.183 -36.281 -9.219 1 97.5 97 CYS B N 1
ATOM 3273 C CA . CYS B 1 97 ? -1.866 -37.531 -9.461 1 97.5 97 CYS B CA 1
ATOM 3274 C C . CYS B 1 97 ? -2.047 -37.781 -10.961 1 97.5 97 CYS B C 1
ATOM 3276 O O . CYS B 1 97 ? -1.95 -36.844 -11.758 1 97.5 97 CYS B O 1
ATOM 3278 N N . GLU B 1 98 ? -2.285 -38.969 -11.273 1 97.81 98 GLU B N 1
ATOM 3279 C CA . GLU B 1 98 ? -2.488 -39.344 -12.68 1 97.81 98 GLU B CA 1
ATOM 3280 C C . GLU B 1 98 ? -3.834 -38.812 -13.188 1 97.81 98 GLU B C 1
ATOM 3282 O O . GLU B 1 98 ? -3.945 -38.406 -14.344 1 97.81 98 GLU B O 1
ATOM 3287 N N . LYS B 1 99 ? -4.809 -38.906 -12.32 1 97.81 99 LYS B N 1
ATOM 3288 C CA . LYS B 1 99 ? -6.152 -38.438 -12.625 1 97.81 99 LYS B CA 1
ATOM 3289 C C . LYS B 1 99 ? -6.738 -37.656 -11.438 1 97.81 99 LYS B C 1
ATOM 3291 O O . LYS B 1 99 ? -6.438 -37.969 -10.281 1 97.81 99 LYS B O 1
ATOM 3296 N N . ARG B 1 100 ? -7.625 -36.719 -11.75 1 96.81 100 ARG B N 1
ATOM 3297 C CA . ARG B 1 100 ? -8.195 -35.875 -10.695 1 96.81 100 ARG B CA 1
ATOM 3298 C C . ARG B 1 100 ? -9.625 -35.438 -11.047 1 96.81 100 ARG B C 1
ATOM 3300 O O . ARG B 1 100 ? -9.906 -35.094 -12.195 1 96.81 100 ARG B O 1
ATOM 3307 N N . ILE B 1 101 ? -10.469 -35.594 -10.055 1 97.88 101 ILE B N 1
ATOM 3308 C CA . ILE B 1 101 ? -11.781 -34.969 -10.18 1 97.88 101 ILE B CA 1
ATOM 3309 C C . ILE B 1 101 ? -11.719 -33.5 -9.703 1 97.88 101 ILE B C 1
ATOM 3311 O O . ILE B 1 101 ? -11.273 -33.25 -8.586 1 97.88 101 ILE B O 1
ATOM 3315 N N . ILE B 1 102 ? -12.141 -32.656 -10.531 1 97.06 102 ILE B N 1
ATOM 3316 C CA . ILE B 1 102 ? -12.008 -31.219 -10.242 1 97.06 102 ILE B CA 1
ATOM 3317 C C . ILE B 1 102 ? -13.289 -30.484 -10.641 1 97.06 102 ILE B C 1
ATOM 3319 O O . ILE B 1 102 ? -13.93 -30.828 -11.633 1 97.06 102 ILE B O 1
ATOM 3323 N N . HIS B 1 103 ? -13.719 -29.562 -9.812 1 96.81 103 HIS B N 1
ATOM 3324 C CA . HIS B 1 103 ? -14.867 -28.734 -10.172 1 96.81 103 HIS B CA 1
ATOM 3325 C C . HIS B 1 103 ? -14.594 -27.938 -11.445 1 96.81 103 HIS B C 1
ATOM 3327 O O . HIS B 1 103 ? -13.508 -27.359 -11.594 1 96.81 103 HIS B O 1
ATOM 3333 N N . GLN B 1 104 ? -15.508 -27.828 -12.336 1 96.44 104 GLN B N 1
ATOM 3334 C CA . GLN B 1 104 ? -15.336 -27.234 -13.656 1 96.44 104 GLN B CA 1
ATOM 3335 C C . GLN B 1 104 ? -14.938 -25.766 -13.547 1 96.44 104 GLN B C 1
ATOM 3337 O O . GLN B 1 104 ? -14.273 -25.234 -14.438 1 96.44 104 GLN B O 1
ATOM 3342 N N . LYS B 1 105 ? -15.195 -25.109 -12.43 1 95.81 105 LYS B N 1
ATOM 3343 C CA . LYS B 1 105 ? -14.938 -23.688 -12.281 1 95.81 105 LYS B CA 1
ATOM 3344 C C . LYS B 1 105 ? -13.445 -23.391 -12.289 1 95.81 105 LYS B C 1
ATOM 3346 O O . LYS B 1 105 ? -13.031 -22.25 -12.539 1 95.81 105 LYS B O 1
ATOM 3351 N N . TYR B 1 106 ? -12.617 -24.391 -12.055 1 96.62 106 TYR B N 1
ATOM 3352 C CA . TYR B 1 106 ? -11.172 -24.188 -11.984 1 96.62 106 TYR B CA 1
ATOM 3353 C C . TYR B 1 106 ? -10.508 -24.484 -13.32 1 96.62 106 TYR B C 1
ATOM 3355 O O . TYR B 1 106 ? -9.32 -24.219 -13.508 1 96.62 106 TYR B O 1
ATOM 3363 N N . LEU B 1 107 ? -11.234 -25.031 -14.273 1 96.94 107 LEU B N 1
ATOM 3364 C CA . LEU B 1 107 ? -10.633 -25.562 -15.492 1 96.94 107 LEU B CA 1
ATOM 3365 C C . LEU B 1 107 ? -10.617 -24.5 -16.594 1 96.94 107 LEU B C 1
ATOM 3367 O O . LEU B 1 107 ? -11.57 -23.75 -16.75 1 96.94 107 LEU B O 1
ATOM 3371 N N . ILE B 1 108 ? -9.539 -24.562 -17.344 1 96.44 108 ILE B N 1
ATOM 3372 C CA . ILE B 1 108 ? -9.383 -23.703 -18.516 1 96.44 108 ILE B CA 1
ATOM 3373 C C . ILE B 1 108 ? -9.023 -24.562 -19.734 1 96.44 108 ILE B C 1
ATOM 3375 O O . ILE B 1 108 ? -8.219 -25.5 -19.625 1 96.44 108 ILE B O 1
ATOM 3379 N N . LYS B 1 109 ? -9.602 -24.25 -20.828 1 96.62 109 LYS B N 1
ATOM 3380 C CA . LYS B 1 109 ? -9.273 -24.984 -22.047 1 96.62 109 LYS B CA 1
ATOM 3381 C C . LYS B 1 109 ? -7.906 -24.562 -22.594 1 96.62 109 LYS B C 1
ATOM 3383 O O . LYS B 1 109 ? -7.566 -23.375 -22.578 1 96.62 109 LYS B O 1
ATOM 3388 N N . ILE B 1 110 ? -7.18 -25.469 -23.016 1 97.94 110 ILE B N 1
ATOM 3389 C CA . ILE B 1 110 ? -5.871 -25.219 -23.609 1 97.94 110 ILE B CA 1
ATOM 3390 C C . ILE B 1 110 ? -5.977 -25.297 -25.125 1 97.94 110 ILE B C 1
ATOM 3392 O O . ILE B 1 110 ? -6.395 -26.312 -25.688 1 97.94 110 ILE B O 1
ATOM 3396 N N . PRO B 1 111 ? -5.633 -24.234 -25.781 1 97.25 111 PRO B N 1
ATOM 3397 C CA . PRO B 1 111 ? -5.707 -24.266 -27.234 1 97.25 111 PRO B CA 1
ATOM 3398 C C . PRO B 1 111 ? -4.734 -25.266 -27.859 1 97.25 111 PRO B C 1
ATOM 3400 O O . PRO B 1 111 ? -3.719 -25.594 -27.25 1 97.25 111 PRO B O 1
ATOM 3403 N N . ASP B 1 112 ? -4.969 -25.594 -29.094 1 96.69 112 ASP B N 1
ATOM 3404 C CA . ASP B 1 112 ? -4.207 -26.625 -29.797 1 96.69 112 ASP B CA 1
ATOM 3405 C C . ASP B 1 112 ? -2.773 -26.172 -30.047 1 96.69 112 ASP B C 1
ATOM 3407 O O . ASP B 1 112 ? -1.857 -26.984 -30.109 1 96.69 112 ASP B O 1
ATOM 3411 N N . ASP B 1 113 ? -2.602 -24.906 -30.156 1 97 113 ASP B N 1
ATOM 3412 C CA . ASP B 1 113 ? -1.291 -24.391 -30.547 1 97 113 ASP B CA 1
ATOM 3413 C C . ASP B 1 113 ? -0.387 -24.203 -29.328 1 97 113 ASP B C 1
ATOM 3415 O O . ASP B 1 113 ? 0.763 -23.781 -29.453 1 97 113 ASP B O 1
ATOM 3419 N N . ILE B 1 114 ? -0.853 -24.531 -28.172 1 97.56 114 ILE B N 1
ATOM 3420 C CA . ILE B 1 114 ? -0.064 -24.5 -26.938 1 97.56 114 ILE B CA 1
ATOM 3421 C C . ILE B 1 114 ? 0.154 -25.922 -26.422 1 97.56 114 ILE B C 1
ATOM 3423 O O . ILE B 1 114 ? -0.807 -26.625 -26.141 1 97.56 114 ILE B O 1
ATOM 3427 N N . SER B 1 115 ? 1.345 -26.328 -26.312 1 97.81 115 SER B N 1
ATOM 3428 C CA . SER B 1 115 ? 1.621 -27.672 -25.828 1 97.81 115 SER B CA 1
ATOM 3429 C C . SER B 1 115 ? 1.279 -27.812 -24.359 1 97.81 115 SER B C 1
ATOM 3431 O O . SER B 1 115 ? 1.262 -26.828 -23.625 1 97.81 115 SER B O 1
ATOM 3433 N N . ASP B 1 116 ? 1.04 -29 -23.906 1 98.12 116 ASP B N 1
ATOM 3434 C CA . ASP B 1 116 ? 0.767 -29.266 -22.5 1 98.12 116 ASP B CA 1
ATOM 3435 C C . ASP B 1 116 ? 1.948 -28.844 -21.625 1 98.12 116 ASP B C 1
ATOM 3437 O O . ASP B 1 116 ? 1.758 -28.328 -20.516 1 98.12 116 ASP B O 1
ATOM 3441 N N . GLU B 1 117 ? 3.113 -29.062 -22.141 1 97.94 117 GLU B N 1
ATOM 3442 C CA . GLU B 1 117 ? 4.316 -28.719 -21.375 1 97.94 117 GLU B CA 1
ATOM 3443 C C . GLU B 1 117 ? 4.41 -27.219 -21.125 1 97.94 117 GLU B C 1
ATOM 3445 O O . GLU B 1 117 ? 4.648 -26.797 -20 1 97.94 117 GLU B O 1
ATOM 3450 N N . VAL B 1 118 ? 4.16 -26.453 -22.172 1 97.88 118 VAL B N 1
ATOM 3451 C CA . VAL B 1 118 ? 4.211 -25 -22.047 1 97.88 118 VAL B CA 1
ATOM 3452 C C . VAL B 1 118 ? 3.111 -24.516 -21.109 1 97.88 118 VAL B C 1
ATOM 3454 O O . VAL B 1 118 ? 3.361 -23.703 -20.203 1 97.88 118 VAL B O 1
ATOM 3457 N N . ALA B 1 119 ? 1.934 -25.031 -21.281 1 98.19 119 ALA B N 1
ATOM 3458 C CA . ALA B 1 119 ? 0.8 -24.625 -20.453 1 98.19 119 ALA B CA 1
ATOM 3459 C C . ALA B 1 119 ? 1.056 -24.953 -18.969 1 98.19 119 ALA B C 1
ATOM 3461 O O . ALA B 1 119 ? 0.88 -24.094 -18.109 1 98.19 119 ALA B O 1
ATOM 3462 N N . ALA B 1 120 ? 1.565 -26.141 -18.703 1 98.19 120 ALA B N 1
ATOM 3463 C CA . ALA B 1 120 ? 1.783 -26.594 -17.328 1 98.19 120 ALA B CA 1
ATOM 3464 C C . ALA B 1 120 ? 2.932 -25.828 -16.672 1 98.19 120 ALA B C 1
ATOM 3466 O O . ALA B 1 120 ? 3.053 -25.797 -15.453 1 98.19 120 ALA B O 1
ATOM 3467 N N . ALA B 1 121 ? 3.777 -25.281 -17.516 1 97.44 121 ALA B N 1
ATOM 3468 C CA . ALA B 1 121 ? 4.926 -24.531 -17 1 97.44 121 ALA B CA 1
ATOM 3469 C C . ALA B 1 121 ? 4.543 -23.094 -16.672 1 97.44 121 ALA B C 1
ATOM 3471 O O . ALA B 1 121 ? 5.176 -22.469 -15.828 1 97.44 121 ALA B O 1
ATOM 3472 N N . VAL B 1 122 ? 3.43 -22.562 -17.281 1 97.69 122 VAL B N 1
ATOM 3473 C CA . VAL B 1 122 ? 3.342 -21.109 -17.266 1 97.69 122 VAL B CA 1
ATOM 3474 C C . VAL B 1 122 ? 2.037 -20.672 -16.609 1 97.69 122 VAL B C 1
ATOM 3476 O O . VAL B 1 122 ? 1.914 -19.531 -16.156 1 97.69 122 VAL B O 1
ATOM 3479 N N . LEU B 1 123 ? 1.027 -21.5 -16.453 1 97.88 123 LEU B N 1
ATOM 3480 C CA . LEU B 1 123 ? -0.297 -21.047 -16.047 1 97.88 123 LEU B CA 1
ATOM 3481 C C . LEU B 1 123 ? -0.245 -20.391 -14.672 1 97.88 123 LEU B C 1
ATOM 3483 O O . LEU B 1 123 ? -0.612 -19.219 -14.523 1 97.88 123 LEU B O 1
ATOM 3487 N N . PHE B 1 124 ? 0.3 -21.109 -13.703 1 97.88 124 PHE B N 1
ATOM 3488 C CA . PHE B 1 124 ? 0.348 -20.594 -12.344 1 97.88 124 PHE B CA 1
ATOM 3489 C C . PHE B 1 124 ? 1.226 -19.344 -12.266 1 97.88 124 PHE B C 1
ATOM 3491 O O . PHE B 1 124 ? 0.793 -18.312 -11.766 1 97.88 124 PHE B O 1
ATOM 3498 N N . LYS B 1 125 ? 2.422 -19.422 -12.766 1 97.69 125 LYS B N 1
ATOM 3499 C CA . LYS B 1 125 ? 3.385 -18.312 -12.719 1 97.69 125 LYS B CA 1
ATOM 3500 C C . LYS B 1 125 ? 2.939 -17.156 -13.602 1 97.69 125 LYS B C 1
ATOM 3502 O O . LYS B 1 125 ? 3.15 -15.992 -13.258 1 97.69 125 LYS B O 1
ATOM 3507 N N . GLY B 1 126 ? 2.373 -17.516 -14.742 1 97.81 126 GLY B N 1
ATOM 3508 C CA . GLY B 1 126 ? 1.845 -16.469 -15.602 1 97.81 126 GLY B CA 1
ATOM 3509 C C . GLY B 1 126 ? 0.721 -15.68 -14.961 1 97.81 126 GLY B C 1
ATOM 3510 O O . GLY B 1 126 ? 0.695 -14.453 -15.047 1 97.81 126 GLY B O 1
ATOM 3511 N N . MET B 1 127 ? -0.178 -16.422 -14.336 1 97.94 127 MET B N 1
ATOM 3512 C CA . MET B 1 127 ? -1.272 -15.758 -13.625 1 97.94 127 MET B CA 1
ATOM 3513 C C . MET B 1 127 ? -0.738 -14.844 -12.531 1 97.94 127 MET B C 1
ATOM 3515 O O . MET B 1 127 ? -1.225 -13.727 -12.359 1 97.94 127 MET B O 1
ATOM 3519 N N . THR B 1 128 ? 0.231 -15.32 -11.836 1 98.19 128 THR B N 1
ATOM 3520 C CA . THR B 1 128 ? 0.842 -14.547 -10.758 1 98.19 128 THR B CA 1
ATOM 3521 C C . THR B 1 128 ? 1.537 -13.305 -11.312 1 98.19 128 THR B C 1
ATOM 3523 O O . THR B 1 128 ? 1.3 -12.195 -10.836 1 98.19 128 THR B O 1
ATOM 3526 N N . ALA B 1 129 ? 2.32 -13.492 -12.336 1 98.31 129 ALA B N 1
ATOM 3527 C CA . ALA B 1 129 ? 3.008 -12.359 -12.945 1 98.31 129 ALA B CA 1
ATOM 3528 C C . ALA B 1 129 ? 2.01 -11.32 -13.453 1 98.31 129 ALA B C 1
ATOM 3530 O O . ALA B 1 129 ? 2.234 -10.117 -13.305 1 98.31 129 ALA B O 1
ATOM 3531 N N . HIS B 1 130 ? 0.957 -11.828 -14.008 1 98.31 130 HIS B N 1
ATOM 3532 C CA . HIS B 1 130 ? -0.066 -10.953 -14.562 1 98.31 130 HIS B CA 1
ATOM 3533 C C . HIS B 1 130 ? -0.581 -9.969 -13.516 1 98.31 130 HIS B C 1
ATOM 3535 O O . HIS B 1 130 ? -0.601 -8.758 -13.75 1 98.31 130 HIS B O 1
ATOM 3541 N N . TYR B 1 131 ? -1.007 -10.523 -12.336 1 98.31 131 TYR B N 1
ATOM 3542 C CA . TYR B 1 131 ? -1.592 -9.578 -11.398 1 98.31 131 TYR B CA 1
ATOM 3543 C C . TYR B 1 131 ? -0.511 -8.734 -10.727 1 98.31 131 TYR B C 1
ATOM 3545 O O . TYR B 1 131 ? -0.765 -7.602 -10.305 1 98.31 131 TYR B O 1
ATOM 3553 N N . LEU B 1 132 ? 0.718 -9.188 -10.633 1 98.75 132 LEU B N 1
ATOM 3554 C CA . LEU B 1 132 ? 1.801 -8.422 -10.031 1 98.75 132 LEU B CA 1
ATOM 3555 C C . LEU B 1 132 ? 2.113 -7.176 -10.852 1 98.75 132 LEU B C 1
ATOM 3557 O O . LEU B 1 132 ? 2.23 -6.074 -10.305 1 98.75 132 LEU B O 1
ATOM 3561 N N . VAL B 1 133 ? 2.156 -7.281 -12.219 1 98.31 133 VAL B N 1
ATOM 3562 C CA . VAL B 1 133 ? 2.65 -6.18 -13.039 1 98.31 133 VAL B CA 1
ATOM 3563 C C . VAL B 1 133 ? 1.479 -5.328 -13.516 1 98.31 133 VAL B C 1
ATOM 3565 O O . VAL B 1 133 ? 1.676 -4.223 -14.031 1 98.31 133 VAL B O 1
ATOM 3568 N N . ASN B 1 134 ? 0.194 -5.852 -13.289 1 97.81 134 ASN B N 1
ATOM 3569 C CA . ASN B 1 134 ? -0.95 -5.105 -13.797 1 97.81 134 ASN B CA 1
ATOM 3570 C C . ASN B 1 134 ? -1.831 -4.586 -12.664 1 97.81 134 ASN B C 1
ATOM 3572 O O . ASN B 1 134 ? -2.576 -3.621 -12.844 1 97.81 134 ASN B O 1
ATOM 3576 N N . GLN B 1 135 ? -1.792 -5.293 -11.516 1 97.38 135 GLN B N 1
ATOM 3577 C CA . GLN B 1 135 ? -2.783 -4.961 -10.492 1 97.38 135 GLN B CA 1
ATOM 3578 C C . GLN B 1 135 ? -2.111 -4.566 -9.18 1 97.38 135 GLN B C 1
ATOM 3580 O O . GLN B 1 135 ? -2.438 -3.531 -8.602 1 97.38 135 GLN B O 1
ATOM 3585 N N . SER B 1 136 ? -1.112 -5.352 -8.719 1 98 136 SER B N 1
ATOM 3586 C CA . SER B 1 136 ? -0.393 -4.965 -7.508 1 98 136 SER B CA 1
ATOM 3587 C C . SER B 1 136 ? 0.367 -3.656 -7.711 1 98 136 SER B C 1
ATOM 3589 O O . SER B 1 136 ? 0.294 -2.754 -6.875 1 98 136 SER B O 1
ATOM 3591 N N . TYR B 1 137 ? 1.074 -3.609 -8.758 1 98.44 137 TYR B N 1
ATOM 3592 C CA . TYR B 1 137 ? 1.71 -2.4 -9.273 1 98.44 137 TYR B CA 1
ATOM 3593 C C . TYR B 1 137 ? 1.629 -2.346 -10.797 1 98.44 137 TYR B C 1
ATOM 3595 O O . TYR B 1 137 ? 2.273 -3.137 -11.484 1 98.44 137 TYR B O 1
ATOM 3603 N N . LYS B 1 138 ? 0.809 -1.417 -11.336 1 98.25 138 LYS B N 1
ATOM 3604 C CA . LYS B 1 138 ? 0.687 -1.275 -12.789 1 98.25 138 LYS B CA 1
ATOM 3605 C C . LYS B 1 138 ? 1.948 -0.663 -13.391 1 98.25 138 LYS B C 1
ATOM 3607 O O . LYS B 1 138 ? 2.164 0.547 -13.297 1 98.25 138 LYS B O 1
ATOM 3612 N N . VAL B 1 139 ? 2.768 -1.525 -13.977 1 98.5 139 VAL B N 1
ATOM 3613 C CA . VAL B 1 139 ? 4 -1.054 -14.594 1 98.5 139 VAL B CA 1
ATOM 3614 C C . VAL B 1 139 ? 3.672 -0.154 -15.789 1 98.5 139 VAL B C 1
ATOM 3616 O O . VAL B 1 139 ? 2.918 -0.546 -16.672 1 98.5 139 VAL B O 1
ATOM 3619 N N . ARG B 1 140 ? 4.18 1.011 -15.805 1 98.06 140 ARG B N 1
ATOM 3620 C CA . ARG B 1 140 ? 4.02 1.985 -16.875 1 98.06 140 ARG B CA 1
ATOM 3621 C C . ARG B 1 140 ? 5.328 2.186 -17.641 1 98.06 140 ARG B C 1
ATOM 3623 O O . ARG B 1 140 ? 6.398 1.846 -17.125 1 98.06 140 ARG B O 1
ATOM 3630 N N . PRO B 1 141 ? 5.184 2.697 -18.875 1 98.31 141 PRO B N 1
ATOM 3631 C CA . PRO B 1 141 ? 6.418 2.965 -19.625 1 98.31 141 PRO B CA 1
ATOM 3632 C C . PRO B 1 141 ? 7.387 3.857 -18.844 1 98.31 141 PRO B C 1
ATOM 3634 O O . PRO B 1 141 ? 6.977 4.879 -18.281 1 98.31 141 PRO B O 1
ATOM 3637 N N . GLY B 1 142 ? 8.586 3.402 -18.75 1 98 142 GLY B N 1
ATOM 3638 C CA . GLY B 1 142 ? 9.625 4.188 -18.109 1 98 142 GLY B CA 1
ATOM 3639 C C . GLY B 1 142 ? 9.758 3.91 -16.625 1 98 142 GLY B C 1
ATOM 3640 O O . GLY B 1 142 ? 10.727 4.332 -15.992 1 98 142 GLY B O 1
ATOM 3641 N N . ALA B 1 143 ? 8.828 3.223 -16.031 1 98.25 143 ALA B N 1
ATOM 3642 C CA . ALA B 1 143 ? 8.883 2.918 -14.602 1 98.25 143 ALA B CA 1
ATOM 3643 C C . ALA B 1 143 ? 10.023 1.946 -14.289 1 98.25 143 ALA B C 1
ATOM 3645 O O . ALA B 1 143 ? 10.18 0.934 -14.977 1 98.25 143 ALA B O 1
ATOM 3646 N N . PHE B 1 144 ? 10.844 2.256 -13.312 1 98.88 144 PHE B N 1
ATOM 3647 C CA . PHE B 1 144 ? 11.867 1.344 -12.828 1 98.88 144 PHE B CA 1
ATOM 3648 C C . PHE B 1 144 ? 11.281 0.345 -11.836 1 98.88 144 PHE B C 1
ATOM 3650 O O . PHE B 1 144 ? 10.609 0.734 -10.883 1 98.88 144 PHE B O 1
ATOM 3657 N N . VAL B 1 145 ? 11.555 -0.921 -12.047 1 98.88 145 VAL B N 1
ATOM 3658 C CA . VAL B 1 145 ? 11.125 -1.939 -11.094 1 98.88 145 VAL B CA 1
ATOM 3659 C C . VAL B 1 145 ? 12.289 -2.863 -10.766 1 98.88 145 VAL B C 1
ATOM 3661 O O . VAL B 1 145 ? 13.141 -3.139 -11.617 1 98.88 145 VAL B O 1
ATOM 3664 N N . LEU B 1 146 ? 12.359 -3.234 -9.555 1 98.94 146 LEU B N 1
ATOM 3665 C CA . LEU B 1 146 ? 13.344 -4.191 -9.062 1 98.94 146 LEU B CA 1
ATOM 3666 C C . LEU B 1 146 ? 12.711 -5.562 -8.844 1 98.94 146 LEU B C 1
ATOM 3668 O O . LEU B 1 146 ? 11.711 -5.684 -8.141 1 98.94 146 LEU B O 1
ATOM 3672 N N . VAL B 1 147 ? 13.266 -6.559 -9.484 1 98.81 147 VAL B N 1
ATOM 3673 C CA . VAL B 1 147 ? 12.727 -7.914 -9.391 1 98.81 147 VAL B CA 1
ATOM 3674 C C . VAL B 1 147 ? 13.766 -8.828 -8.742 1 98.81 147 VAL B C 1
ATOM 3676 O O . VAL B 1 147 ? 14.773 -9.18 -9.367 1 98.81 147 VAL B O 1
ATOM 3679 N N . HIS B 1 148 ? 13.5 -9.234 -7.523 1 98.31 148 HIS B N 1
ATOM 3680 C CA . HIS B 1 148 ? 14.352 -10.242 -6.898 1 98.31 148 HIS B CA 1
ATOM 3681 C C . HIS B 1 148 ? 14.055 -11.633 -7.453 1 98.31 148 HIS B C 1
ATOM 3683 O O . HIS B 1 148 ? 12.898 -11.953 -7.75 1 98.31 148 HIS B O 1
ATOM 3689 N N . GLY B 1 149 ? 15.094 -12.461 -7.523 1 95.38 149 GLY B N 1
ATOM 3690 C CA . GLY B 1 149 ? 14.93 -13.789 -8.094 1 95.38 149 GLY B CA 1
ATOM 3691 C C . GLY B 1 149 ? 14.609 -13.766 -9.578 1 95.38 149 GLY B C 1
ATOM 3692 O O . GLY B 1 149 ? 13.805 -14.562 -10.055 1 95.38 149 GLY B O 1
ATOM 3693 N N . ALA B 1 150 ? 15.227 -12.891 -10.305 1 95.81 150 ALA B N 1
ATOM 3694 C CA . ALA B 1 150 ? 14.922 -12.648 -11.711 1 95.81 150 ALA B CA 1
ATOM 3695 C C . ALA B 1 150 ? 15.297 -13.852 -12.57 1 95.81 150 ALA B C 1
ATOM 3697 O O . ALA B 1 150 ? 14.828 -13.984 -13.703 1 95.81 150 ALA B O 1
ATOM 3698 N N . ASN B 1 151 ? 16.094 -14.68 -12.031 1 91.12 151 ASN B N 1
ATOM 3699 C CA . ASN B 1 151 ? 16.531 -15.867 -12.766 1 91.12 151 ASN B CA 1
ATOM 3700 C C . ASN B 1 151 ? 15.539 -17.016 -12.617 1 91.12 151 ASN B C 1
ATOM 3702 O O . ASN B 1 151 ? 15.609 -18 -13.344 1 91.12 151 ASN B O 1
ATOM 3706 N N . GLY B 1 152 ? 14.648 -16.922 -11.664 1 92.19 152 GLY B N 1
ATOM 3707 C CA . GLY B 1 152 ? 13.68 -17.984 -11.414 1 92.19 152 GLY B CA 1
ATOM 3708 C C . GLY B 1 152 ? 12.555 -18.016 -12.43 1 92.19 152 GLY B C 1
ATOM 3709 O O . GLY B 1 152 ? 12.445 -17.125 -13.281 1 92.19 152 GLY B O 1
ATOM 3710 N N . GLY B 1 153 ? 11.75 -19.078 -12.375 1 93.75 153 GLY B N 1
ATOM 3711 C CA . GLY B 1 153 ? 10.656 -19.234 -13.32 1 93.75 153 GLY B CA 1
ATOM 3712 C C . GLY B 1 153 ? 9.703 -18.047 -13.328 1 93.75 153 GLY B C 1
ATOM 3713 O O . GLY B 1 153 ? 9.469 -17.453 -14.375 1 93.75 153 GLY B O 1
ATOM 3714 N N . LEU B 1 154 ? 9.18 -17.719 -12.18 1 96.19 154 LEU B N 1
ATOM 3715 C CA . LEU B 1 154 ? 8.25 -16.609 -12.086 1 96.19 154 LEU B CA 1
ATOM 3716 C C . LEU B 1 154 ? 8.969 -15.281 -12.336 1 96.19 154 LEU B C 1
ATOM 3718 O O . LEU B 1 154 ? 8.453 -14.414 -13.047 1 96.19 154 LEU B O 1
ATOM 3722 N N . GLY B 1 155 ? 10.18 -15.148 -11.781 1 96.75 155 GLY B N 1
ATOM 3723 C CA . GLY B 1 155 ? 10.969 -13.945 -11.992 1 96.75 155 GLY B CA 1
ATOM 3724 C C . GLY B 1 155 ? 11.188 -13.625 -13.461 1 96.75 155 GLY B C 1
ATOM 3725 O O . GLY B 1 155 ? 11.055 -12.477 -13.875 1 96.75 155 GLY B O 1
ATOM 3726 N N . GLN B 1 156 ? 11.469 -14.633 -14.203 1 96.12 156 GLN B N 1
ATOM 3727 C CA . GLN B 1 156 ? 11.703 -14.453 -15.625 1 96.12 156 GLN B CA 1
ATOM 3728 C C . GLN B 1 156 ? 10.453 -13.945 -16.328 1 96.12 156 GLN B C 1
ATOM 3730 O O . GLN B 1 156 ? 10.531 -13.102 -17.234 1 96.12 156 GLN B O 1
ATOM 3735 N N . ILE B 1 157 ? 9.32 -14.469 -15.953 1 97.31 157 ILE B N 1
ATOM 3736 C CA . ILE B 1 157 ? 8.062 -14.062 -16.562 1 97.31 157 ILE B CA 1
ATOM 3737 C C . ILE B 1 157 ? 7.742 -12.617 -16.188 1 97.31 157 ILE B C 1
ATOM 3739 O O . ILE B 1 157 ? 7.344 -11.82 -17.031 1 97.31 157 ILE B O 1
ATOM 3743 N N . ILE B 1 158 ? 7.953 -12.242 -14.898 1 98.31 158 ILE B N 1
ATOM 3744 C CA . ILE B 1 158 ? 7.742 -10.867 -14.445 1 98.31 158 ILE B CA 1
ATOM 3745 C C . ILE B 1 158 ? 8.609 -9.914 -15.266 1 98.31 158 ILE B C 1
ATOM 3747 O O . ILE B 1 158 ? 8.125 -8.891 -15.75 1 98.31 158 ILE B O 1
ATOM 3751 N N . CYS B 1 159 ? 9.883 -10.281 -15.445 1 98.25 159 CYS B N 1
ATOM 3752 C CA . CYS B 1 159 ? 10.828 -9.422 -16.156 1 98.25 159 CYS B CA 1
ATOM 3753 C C . CYS B 1 159 ? 10.391 -9.211 -17.594 1 98.25 159 CYS B C 1
ATOM 3755 O O . CYS B 1 159 ? 10.367 -8.078 -18.078 1 98.25 159 CYS B O 1
ATOM 3757 N N . GLN B 1 160 ? 10.047 -10.258 -18.266 1 97.94 160 GLN B N 1
ATOM 3758 C CA . GLN B 1 160 ? 9.617 -10.156 -19.656 1 97.94 160 GLN B CA 1
ATOM 3759 C C . GLN B 1 160 ? 8.352 -9.305 -19.781 1 97.94 160 GLN B C 1
ATOM 3761 O O . GLN B 1 160 ? 8.258 -8.445 -20.656 1 97.94 160 GLN B O 1
ATOM 3766 N N . TRP B 1 161 ? 7.418 -9.57 -18.906 1 98.12 161 TRP B N 1
ATOM 3767 C CA . TRP B 1 161 ? 6.148 -8.852 -18.984 1 98.12 161 TRP B CA 1
ATOM 3768 C C . TRP B 1 161 ? 6.336 -7.379 -18.641 1 98.12 161 TRP B C 1
ATOM 3770 O O . TRP B 1 161 ? 5.773 -6.512 -19.312 1 98.12 161 TRP B O 1
ATOM 3780 N N . ALA B 1 162 ? 7.121 -7.078 -17.594 1 98.38 162 ALA B N 1
ATOM 3781 C CA . ALA B 1 162 ? 7.414 -5.691 -17.25 1 98.38 162 ALA B CA 1
ATOM 3782 C C . ALA B 1 162 ? 8.102 -4.969 -18.406 1 98.38 162 ALA B C 1
ATOM 3784 O O . ALA B 1 162 ? 7.805 -3.803 -18.672 1 98.38 162 ALA B O 1
ATOM 3785 N N . LYS B 1 163 ? 8.992 -5.664 -19.078 1 98.06 163 LYS B N 1
ATOM 3786 C CA . LYS B 1 163 ? 9.648 -5.109 -20.25 1 98.06 163 LYS B CA 1
ATOM 3787 C C . LYS B 1 163 ? 8.641 -4.816 -21.359 1 98.06 163 LYS B C 1
ATOM 3789 O O . LYS B 1 163 ? 8.711 -3.77 -22.016 1 98.06 163 LYS B O 1
ATOM 3794 N N . ASP B 1 164 ? 7.801 -5.727 -21.562 1 97.25 164 ASP B N 1
ATOM 3795 C CA . ASP B 1 164 ? 6.777 -5.539 -22.594 1 97.25 164 ASP B CA 1
ATOM 3796 C C . ASP B 1 164 ? 5.934 -4.301 -22.312 1 97.25 164 ASP B C 1
ATOM 3798 O O . ASP B 1 164 ? 5.465 -3.635 -23.234 1 97.25 164 ASP B O 1
ATOM 3802 N N . LYS B 1 165 ? 5.742 -3.98 -21.047 1 97.75 165 LYS B N 1
ATOM 3803 C CA . LYS B 1 165 ? 5.012 -2.785 -20.641 1 97.75 165 LYS B CA 1
ATOM 3804 C C . LYS B 1 165 ? 5.902 -1.548 -20.703 1 97.75 165 LYS B C 1
ATOM 3806 O O . LYS B 1 165 ? 5.504 -0.467 -20.266 1 97.75 165 LYS B O 1
ATOM 3811 N N . LYS B 1 166 ? 7.109 -1.754 -21.203 1 98.25 166 LYS B N 1
ATOM 3812 C CA . LYS B 1 166 ? 8.094 -0.698 -21.406 1 98.25 166 LYS B CA 1
ATOM 3813 C C . LYS B 1 166 ? 8.641 -0.183 -20.078 1 98.25 166 LYS B C 1
ATOM 3815 O O . LYS B 1 166 ? 9.016 0.984 -19.969 1 98.25 166 LYS B O 1
ATOM 3820 N N . GLY B 1 167 ? 8.57 -0.981 -19.062 1 98.38 167 GLY B N 1
ATOM 3821 C CA . GLY B 1 167 ? 9.289 -0.7 -17.828 1 98.38 167 GLY B CA 1
ATOM 3822 C C . GLY B 1 167 ? 10.789 -0.942 -17.953 1 98.38 167 GLY B C 1
ATOM 3823 O O . GLY B 1 167 ? 11.242 -1.639 -18.859 1 98.38 167 GLY B O 1
ATOM 3824 N N . VAL B 1 168 ? 11.5 -0.362 -17.062 1 98.75 168 VAL B N 1
ATOM 3825 C CA . VAL B 1 168 ? 12.93 -0.615 -16.953 1 98.75 168 VAL B CA 1
ATOM 3826 C C . VAL B 1 168 ? 13.195 -1.567 -15.789 1 98.75 168 VAL B C 1
ATOM 3828 O O . VAL B 1 168 ? 13.117 -1.171 -14.625 1 98.75 168 VAL B O 1
ATOM 3831 N N . VAL B 1 169 ? 13.547 -2.77 -16.125 1 98.81 169 VAL B N 1
ATOM 3832 C CA . VAL B 1 169 ? 13.609 -3.832 -15.117 1 98.81 169 VAL B CA 1
ATOM 3833 C C . VAL B 1 169 ? 15.047 -3.994 -14.625 1 98.81 169 VAL B C 1
ATOM 3835 O O . VAL B 1 169 ? 15.969 -4.176 -15.43 1 98.81 169 VAL B O 1
ATOM 3838 N N . ILE B 1 170 ? 15.227 -3.896 -13.391 1 98.88 170 ILE B N 1
ATOM 3839 C CA . ILE B 1 170 ? 16.469 -4.242 -12.719 1 98.88 170 ILE B CA 1
ATOM 3840 C C . ILE B 1 170 ? 16.344 -5.613 -12.055 1 98.88 170 ILE B C 1
ATOM 3842 O O . ILE B 1 170 ? 15.641 -5.754 -11.047 1 98.88 170 ILE B O 1
ATOM 3846 N N . GLY B 1 171 ? 17.016 -6.609 -12.617 1 98.62 171 GLY B N 1
ATOM 3847 C CA . GLY B 1 171 ? 17 -7.945 -12.047 1 98.62 171 GLY B CA 1
ATOM 3848 C C . GLY B 1 171 ? 18.016 -8.141 -10.938 1 98.62 171 GLY B C 1
ATOM 3849 O O . GLY B 1 171 ? 19.172 -7.742 -11.078 1 98.62 171 GLY B O 1
ATOM 3850 N N . SER B 1 172 ? 17.562 -8.633 -9.852 1 98.25 172 SER B N 1
ATOM 3851 C CA . SER B 1 172 ? 18.406 -8.984 -8.703 1 98.25 172 SER B CA 1
ATOM 3852 C C . SER B 1 172 ? 18.578 -10.492 -8.586 1 98.25 172 SER B C 1
ATOM 3854 O O . SER B 1 172 ? 17.594 -11.234 -8.57 1 98.25 172 SER B O 1
ATOM 3856 N N . VAL B 1 173 ? 19.812 -10.961 -8.578 1 96.06 173 VAL B N 1
ATOM 3857 C CA . VAL B 1 173 ? 20.109 -12.383 -8.547 1 96.06 173 VAL B CA 1
ATOM 3858 C C . VAL B 1 173 ? 21.188 -12.656 -7.5 1 96.06 173 VAL B C 1
ATOM 3860 O O . VAL B 1 173 ? 21.781 -11.727 -6.957 1 96.06 173 VAL B O 1
ATOM 3863 N N . SER B 1 174 ? 21.406 -13.914 -7.195 1 92.88 174 SER B N 1
ATOM 3864 C CA . SER B 1 174 ? 22.266 -14.281 -6.078 1 92.88 174 SER B CA 1
ATOM 3865 C C . SER B 1 174 ? 23.703 -14.516 -6.539 1 92.88 174 SER B C 1
ATOM 3867 O O . SER B 1 174 ? 24.594 -14.734 -5.719 1 92.88 174 SER B O 1
ATOM 3869 N N . SER B 1 175 ? 23.969 -14.617 -7.867 1 91.69 175 SER B N 1
ATOM 3870 C CA . SER B 1 175 ? 25.312 -14.859 -8.375 1 91.69 175 SER B CA 1
ATOM 3871 C C . SER B 1 175 ? 25.516 -14.195 -9.734 1 91.69 175 SER B C 1
ATOM 3873 O O . SER B 1 175 ? 24.547 -13.867 -10.422 1 91.69 175 SER B O 1
ATOM 3875 N N . ASP B 1 176 ? 26.719 -14.109 -10.094 1 90.56 176 ASP B N 1
ATOM 3876 C CA . ASP B 1 176 ? 27.047 -13.453 -11.359 1 90.56 176 ASP B CA 1
ATOM 3877 C C . ASP B 1 176 ? 26.656 -14.32 -12.547 1 90.56 176 ASP B C 1
ATOM 3879 O O . ASP B 1 176 ? 26.266 -13.805 -13.602 1 90.56 176 ASP B O 1
ATOM 3883 N N . GLU B 1 177 ? 26.719 -15.609 -12.352 1 89.19 177 GLU B N 1
ATOM 3884 C CA . GLU B 1 177 ? 26.344 -16.547 -13.406 1 89.19 177 GLU B CA 1
ATOM 3885 C C . GLU B 1 177 ? 24.859 -16.375 -13.781 1 89.19 177 GLU B C 1
ATOM 3887 O O . GLU B 1 177 ? 24.5 -16.516 -14.953 1 89.19 177 GLU B O 1
ATOM 3892 N N . LYS B 1 178 ? 24.125 -15.977 -12.789 1 91.5 178 LYS B N 1
ATOM 3893 C CA . LYS B 1 178 ? 22.688 -15.875 -12.977 1 91.5 178 LYS B CA 1
ATOM 3894 C C . LYS B 1 178 ? 22.312 -14.539 -13.617 1 91.5 178 LYS B C 1
ATOM 3896 O O . LYS B 1 178 ? 21.188 -14.367 -14.086 1 91.5 178 LYS B O 1
ATOM 3901 N N . MET B 1 179 ? 23.266 -13.633 -13.664 1 94.06 179 MET B N 1
ATOM 3902 C CA . MET B 1 179 ? 22.984 -12.312 -14.227 1 94.06 179 MET B CA 1
ATOM 3903 C C . MET B 1 179 ? 22.688 -12.406 -15.719 1 94.06 179 MET B C 1
ATOM 3905 O O . MET B 1 179 ? 21.828 -11.688 -16.234 1 94.06 179 MET B O 1
ATOM 3909 N N . LYS B 1 180 ? 23.438 -13.305 -16.344 1 92.88 180 LYS B N 1
ATOM 3910 C CA . LYS B 1 180 ? 23.219 -13.492 -17.781 1 92.88 180 LYS B CA 1
ATOM 3911 C C . LYS B 1 180 ? 21.781 -13.953 -18.062 1 92.88 180 LYS B C 1
ATOM 3913 O O . LYS B 1 180 ? 21.141 -13.461 -18.984 1 92.88 180 LYS B O 1
ATOM 3918 N N . ILE B 1 181 ? 21.344 -14.828 -17.203 1 90.5 181 ILE B N 1
ATOM 3919 C CA . ILE B 1 181 ? 20 -15.344 -17.359 1 90.5 181 ILE B CA 1
ATOM 3920 C C . ILE B 1 181 ? 18.984 -14.203 -17.188 1 90.5 181 ILE B C 1
ATOM 3922 O O . ILE B 1 181 ? 18.047 -14.078 -17.969 1 90.5 181 ILE B O 1
ATOM 3926 N N . ALA B 1 182 ? 19.172 -13.383 -16.203 1 94 182 ALA B N 1
ATOM 3927 C CA . ALA B 1 182 ? 18.281 -12.25 -15.938 1 94 182 ALA B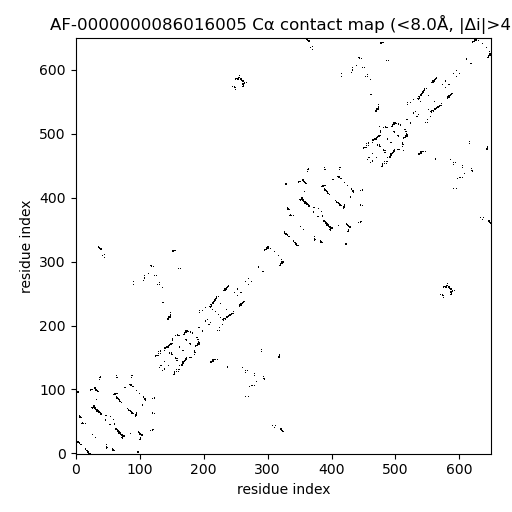 CA 1
ATOM 3928 C C . ALA B 1 182 ? 18.234 -11.297 -17.125 1 94 182 ALA B C 1
ATOM 3930 O O . ALA B 1 182 ? 17.156 -10.883 -17.562 1 94 182 ALA B O 1
ATOM 3931 N N . LEU B 1 183 ? 19.391 -11.023 -17.703 1 95.12 183 LEU B N 1
ATOM 3932 C CA . LEU B 1 183 ? 19.484 -10.109 -18.828 1 95.12 183 LEU B CA 1
ATOM 3933 C C . LEU B 1 183 ? 18.797 -10.688 -20.062 1 95.12 183 LEU B C 1
ATOM 3935 O O . LEU B 1 183 ? 18.219 -9.953 -20.859 1 95.12 183 LEU B O 1
ATOM 3939 N N . GLN B 1 184 ? 18.828 -11.984 -20.141 1 91.5 184 GLN B N 1
ATOM 3940 C CA . GLN B 1 184 ? 18.188 -12.656 -21.266 1 91.5 184 GLN B CA 1
ATOM 3941 C C . GLN B 1 184 ? 16.672 -12.75 -21.062 1 91.5 184 GLN B C 1
ATOM 3943 O O . GLN B 1 184 ? 15.93 -13.031 -22.016 1 91.5 184 GLN B O 1
ATOM 3948 N N . SER B 1 185 ? 16.25 -12.453 -19.812 1 91.06 185 SER B N 1
ATOM 3949 C CA . SER B 1 185 ? 14.836 -12.617 -19.484 1 91.06 185 SER B CA 1
ATOM 3950 C C . SER B 1 185 ? 14.133 -11.273 -19.406 1 91.06 185 SER B C 1
ATOM 3952 O O . SER B 1 185 ? 13.125 -11.125 -18.703 1 91.06 185 SER B O 1
ATOM 3954 N N . GLY B 1 186 ? 14.648 -10.266 -20.047 1 93.25 186 GLY B N 1
ATOM 3955 C CA . GLY B 1 186 ? 13.914 -9.016 -20.141 1 93.25 186 GLY B CA 1
ATOM 3956 C C . GLY B 1 186 ? 14.461 -7.934 -19.234 1 93.25 186 GLY B C 1
ATOM 3957 O O . GLY B 1 186 ? 14.055 -6.773 -19.328 1 93.25 186 GLY B O 1
ATOM 3958 N N . CYS B 1 187 ? 15.422 -8.258 -18.375 1 97.25 187 CYS B N 1
ATOM 3959 C CA . CYS B 1 187 ? 16.016 -7.242 -17.5 1 97.25 187 CYS B CA 1
ATOM 3960 C C . CYS B 1 187 ? 16.891 -6.293 -18.312 1 97.25 187 CYS B C 1
ATOM 3962 O O . CYS B 1 187 ? 17.703 -6.734 -19.125 1 97.25 187 CYS B O 1
ATOM 3964 N N . THR B 1 188 ? 16.703 -5.055 -18.062 1 98.06 188 THR B N 1
ATOM 3965 C CA . THR B 1 188 ? 17.609 -4.059 -18.641 1 98.06 188 THR B CA 1
ATOM 3966 C C . THR B 1 188 ? 18.953 -4.059 -17.922 1 98.06 188 THR B C 1
ATOM 3968 O O . THR B 1 188 ? 20 -3.883 -18.531 1 98.06 188 THR B O 1
ATOM 3971 N N . TYR B 1 189 ? 18.906 -4.227 -16.656 1 98.25 189 TYR B N 1
ATOM 3972 C CA . TYR B 1 189 ? 20.062 -4.32 -15.789 1 98.25 189 TYR B CA 1
ATOM 3973 C C . TYR B 1 189 ? 19.969 -5.539 -14.883 1 98.25 189 TYR B C 1
ATOM 3975 O O . TYR B 1 189 ? 18.875 -6.051 -14.633 1 98.25 189 TYR B O 1
ATOM 3983 N N . ALA B 1 190 ? 21.078 -6.051 -14.477 1 98.12 190 ALA B N 1
ATOM 3984 C CA . ALA B 1 190 ? 21.141 -7.133 -13.5 1 98.12 190 ALA B CA 1
ATOM 3985 C C . ALA B 1 190 ? 22.203 -6.863 -12.438 1 98.12 190 ALA B C 1
ATOM 3987 O O . ALA B 1 190 ? 23.312 -6.398 -12.758 1 98.12 190 ALA B O 1
ATOM 3988 N N . ILE B 1 191 ? 21.812 -7.066 -11.219 1 98.12 191 ILE B N 1
ATOM 3989 C CA . ILE B 1 191 ? 22.734 -6.832 -10.117 1 98.12 191 ILE B CA 1
ATOM 3990 C C . ILE B 1 191 ? 22.734 -8.031 -9.172 1 98.12 191 ILE B C 1
ATOM 3992 O O . ILE B 1 191 ? 21.672 -8.609 -8.906 1 98.12 191 ILE B O 1
ATOM 3996 N N . ASN B 1 192 ? 23.906 -8.461 -8.719 1 97.25 192 ASN B N 1
ATOM 3997 C CA . ASN B 1 192 ? 24.031 -9.438 -7.645 1 97.25 192 ASN B CA 1
ATOM 3998 C C . ASN B 1 192 ? 23.672 -8.828 -6.293 1 97.25 192 ASN B C 1
ATOM 4000 O O . ASN B 1 192 ? 24.328 -7.898 -5.828 1 97.25 192 ASN B O 1
ATOM 4004 N N . TYR B 1 193 ? 22.609 -9.398 -5.633 1 94.88 193 TYR B N 1
ATOM 4005 C CA . TYR B 1 193 ? 22.125 -8.719 -4.434 1 94.88 193 TYR B CA 1
ATOM 4006 C C . TYR B 1 193 ? 23.094 -8.906 -3.273 1 94.88 193 TYR B C 1
ATOM 4008 O O . TYR B 1 193 ? 22.938 -8.289 -2.215 1 94.88 193 TYR B O 1
ATOM 4016 N N . ASN B 1 194 ? 24.172 -9.68 -3.482 1 95.19 194 ASN B N 1
ATOM 4017 C CA . ASN B 1 194 ? 25.25 -9.781 -2.498 1 95.19 194 ASN B CA 1
ATOM 4018 C C . ASN B 1 194 ? 26.297 -8.711 -2.707 1 95.19 194 ASN B C 1
ATOM 4020 O O . ASN B 1 194 ? 27.234 -8.57 -1.902 1 95.19 194 ASN B O 1
ATOM 4024 N N . ASP B 1 195 ? 26.156 -7.996 -3.762 1 95.38 195 ASP B N 1
ATOM 4025 C CA . ASP B 1 195 ? 27.062 -6.875 -4.016 1 95.38 195 ASP B CA 1
ATOM 4026 C C . ASP B 1 195 ? 26.906 -5.797 -2.943 1 95.38 195 ASP B C 1
ATOM 4028 O O . ASP B 1 195 ? 25.797 -5.332 -2.674 1 95.38 195 ASP B O 1
ATOM 4032 N N . LYS B 1 196 ? 28.016 -5.324 -2.312 1 95.69 196 LYS B N 1
ATOM 4033 C CA . LYS B 1 196 ? 28 -4.328 -1.246 1 95.69 196 LYS B CA 1
ATOM 4034 C C . LYS B 1 196 ? 27.438 -2.996 -1.742 1 95.69 196 LYS B C 1
ATOM 4036 O O . LYS B 1 196 ? 26.922 -2.203 -0.954 1 95.69 196 LYS B O 1
ATOM 4041 N N . ASP B 1 197 ? 27.531 -2.809 -3.029 1 97.44 197 ASP B N 1
ATOM 4042 C CA . ASP B 1 197 ? 27.094 -1.547 -3.609 1 97.44 197 ASP B CA 1
ATOM 4043 C C . ASP B 1 197 ? 25.719 -1.707 -4.281 1 97.44 197 ASP B C 1
ATOM 4045 O O . ASP B 1 197 ? 25.375 -0.94 -5.18 1 97.44 197 ASP B O 1
ATOM 4049 N N . PHE B 1 198 ? 25.016 -2.729 -3.928 1 98.25 198 PHE B N 1
ATOM 4050 C CA . PHE B 1 198 ? 23.75 -3.051 -4.582 1 98.25 198 PHE B CA 1
ATOM 4051 C C . PHE B 1 198 ? 22.859 -1.822 -4.66 1 98.25 198 PHE B C 1
ATOM 4053 O O . PHE B 1 198 ? 22.453 -1.416 -5.75 1 98.25 198 PHE B O 1
ATOM 4060 N N . VAL B 1 199 ? 22.578 -1.12 -3.537 1 98.75 199 VAL B N 1
ATOM 4061 C CA . VAL B 1 199 ? 21.656 0.007 -3.471 1 98.75 199 VAL B CA 1
ATOM 4062 C C . VAL B 1 199 ? 22.219 1.185 -4.262 1 98.75 199 VAL B C 1
ATOM 4064 O O . VAL B 1 199 ? 21.484 1.85 -5.004 1 98.75 199 VAL B O 1
ATOM 4067 N N . SER B 1 200 ? 23.5 1.435 -4.086 1 98.5 200 SER B N 1
ATOM 4068 C CA . SER B 1 200 ? 24.141 2.523 -4.82 1 98.5 200 SER B CA 1
ATOM 4069 C C . SER B 1 200 ? 24 2.33 -6.324 1 98.5 200 SER B C 1
ATOM 4071 O O . SER B 1 200 ? 23.766 3.291 -7.062 1 98.5 200 SER B O 1
ATOM 4073 N N . LYS B 1 201 ? 24.156 1.086 -6.789 1 98.62 201 LYS B N 1
ATOM 4074 C CA . LYS B 1 201 ? 24 0.785 -8.211 1 98.62 201 LYS B CA 1
ATOM 4075 C C . LYS B 1 201 ? 22.562 1.034 -8.672 1 98.62 201 LYS B C 1
ATOM 4077 O O . LYS B 1 201 ? 22.344 1.611 -9.734 1 98.62 201 LYS B O 1
ATOM 4082 N N . VAL B 1 202 ? 21.594 0.613 -7.859 1 98.81 202 VAL B N 1
ATOM 4083 C CA . VAL B 1 202 ? 20.188 0.855 -8.18 1 98.81 202 VAL B CA 1
ATOM 4084 C C . VAL B 1 202 ? 19.938 2.357 -8.281 1 98.81 202 VAL B C 1
ATOM 4086 O O . VAL B 1 202 ? 19.297 2.824 -9.227 1 98.81 202 VAL B O 1
ATOM 4089 N N . MET B 1 203 ? 20.453 3.131 -7.312 1 98.75 203 MET B N 1
ATOM 4090 C CA . MET B 1 203 ? 20.234 4.574 -7.281 1 98.75 203 MET B CA 1
ATOM 4091 C C . MET B 1 203 ? 20.906 5.25 -8.477 1 98.75 203 MET B C 1
ATOM 4093 O O . MET B 1 203 ? 20.359 6.191 -9.047 1 98.75 203 MET B O 1
ATOM 4097 N N . GLU B 1 204 ? 22.062 4.754 -8.859 1 98.62 204 GLU B N 1
ATOM 4098 C CA . GLU B 1 204 ? 22.719 5.285 -10.039 1 98.62 204 GLU B CA 1
ATOM 4099 C C . GLU B 1 204 ? 21.891 5.039 -11.297 1 98.62 204 GLU B C 1
ATOM 4101 O O . GLU B 1 204 ? 21.672 5.957 -12.086 1 98.62 204 GLU B O 1
ATOM 4106 N N . ILE B 1 205 ? 21.438 3.832 -11.438 1 98.62 205 ILE B N 1
ATOM 4107 C CA . ILE B 1 205 ? 20.641 3.449 -12.594 1 98.62 205 ILE B CA 1
ATOM 4108 C C . ILE B 1 205 ? 19.391 4.316 -12.672 1 98.62 205 ILE B C 1
ATOM 4110 O O . ILE B 1 205 ? 18.969 4.723 -13.766 1 98.62 205 ILE B O 1
ATOM 4114 N N . THR B 1 206 ? 18.797 4.633 -11.508 1 98.69 206 THR B N 1
ATOM 4115 C CA . THR B 1 206 ? 17.531 5.344 -11.461 1 98.69 206 THR B CA 1
ATOM 4116 C C . THR B 1 206 ? 17.75 6.848 -11.328 1 98.69 206 THR B C 1
ATOM 4118 O O . THR B 1 206 ? 16.812 7.598 -11.047 1 98.69 206 THR B O 1
ATOM 4121 N N . GLN B 1 207 ? 18.984 7.293 -11.43 1 98 207 GLN B N 1
ATOM 4122 C CA . GLN B 1 207 ? 19.328 8.703 -11.312 1 98 207 GLN B CA 1
ATOM 4123 C C . GLN B 1 207 ? 18.875 9.273 -9.977 1 98 207 GLN B C 1
ATOM 4125 O O . GLN B 1 207 ? 18.266 10.344 -9.93 1 98 207 GLN B O 1
ATOM 4130 N N . ASN B 1 208 ? 18.969 8.461 -8.977 1 97.75 208 ASN B N 1
ATOM 4131 C CA . ASN B 1 208 ? 18.766 8.797 -7.574 1 97.75 208 ASN B CA 1
ATOM 4132 C C . ASN B 1 208 ? 17.281 8.945 -7.246 1 97.75 208 ASN B C 1
ATOM 4134 O O . ASN B 1 208 ? 16.922 9.539 -6.227 1 97.75 208 ASN B O 1
ATOM 4138 N N . ARG B 1 209 ? 16.438 8.453 -8.016 1 97.12 209 ARG B N 1
ATOM 4139 C CA . ARG B 1 209 ? 15.008 8.523 -7.77 1 97.12 209 ARG B CA 1
ATOM 4140 C C . ARG B 1 209 ? 14.523 7.297 -6.996 1 97.12 209 ARG B C 1
ATOM 4142 O O . ARG B 1 209 ? 13.516 7.359 -6.285 1 97.12 209 ARG B O 1
ATOM 4149 N N . GLY B 1 210 ? 15.203 6.141 -7.203 1 98.75 210 GLY B N 1
ATOM 4150 C CA . GLY B 1 210 ? 14.734 4.867 -6.684 1 98.75 210 GLY B CA 1
ATOM 4151 C C . GLY B 1 210 ? 13.734 4.188 -7.594 1 98.75 210 GLY B C 1
ATOM 4152 O O . GLY B 1 210 ? 13.25 4.789 -8.555 1 98.75 210 GLY B O 1
ATOM 4153 N N . VAL B 1 211 ? 13.469 2.928 -7.309 1 98.94 211 VAL B N 1
ATOM 4154 C CA . VAL B 1 211 ? 12.523 2.182 -8.133 1 98.94 211 VAL B CA 1
ATOM 4155 C C . VAL B 1 211 ? 11.102 2.441 -7.656 1 98.94 211 VAL B C 1
ATOM 4157 O O . VAL B 1 211 ? 10.883 2.738 -6.48 1 98.94 211 VAL B O 1
ATOM 4160 N N . GLY B 1 212 ? 10.172 2.334 -8.57 1 98.81 212 GLY B N 1
ATOM 4161 C CA . GLY B 1 212 ? 8.766 2.516 -8.234 1 98.81 212 GLY B CA 1
ATOM 4162 C C . GLY B 1 212 ? 8.156 1.31 -7.543 1 98.81 212 GLY B C 1
ATOM 4163 O O . GLY B 1 212 ? 7.184 1.439 -6.797 1 98.81 212 GLY B O 1
ATOM 4164 N N . ALA B 1 213 ? 8.766 0.119 -7.82 1 98.88 213 ALA B N 1
ATOM 4165 C CA . ALA B 1 213 ? 8.25 -1.1 -7.199 1 98.88 213 ALA B CA 1
ATOM 4166 C C . ALA B 1 213 ? 9.359 -2.133 -7.023 1 98.88 213 ALA B C 1
ATOM 4168 O O . ALA B 1 213 ? 10.289 -2.201 -7.832 1 98.88 213 ALA B O 1
ATOM 4169 N N . VAL B 1 214 ? 9.25 -2.846 -5.988 1 98.94 214 VAL B N 1
ATOM 4170 C CA . VAL B 1 214 ? 10.055 -4.039 -5.758 1 98.94 214 VAL B CA 1
ATOM 4171 C C . VAL B 1 214 ? 9.156 -5.273 -5.73 1 98.94 214 VAL B C 1
ATOM 4173 O O . VAL B 1 214 ? 8.188 -5.324 -4.969 1 98.94 214 VAL B O 1
ATOM 4176 N N . TYR B 1 215 ? 9.414 -6.168 -6.609 1 98.81 215 TYR B N 1
ATOM 4177 C CA . TYR B 1 215 ? 8.797 -7.484 -6.57 1 98.81 215 TYR B CA 1
ATOM 4178 C C . TYR B 1 215 ? 9.68 -8.484 -5.84 1 98.81 215 TYR B C 1
ATOM 4180 O O . TYR B 1 215 ? 10.758 -8.836 -6.32 1 98.81 215 TYR B O 1
ATOM 4188 N N . ASP B 1 216 ? 9.188 -9.023 -4.711 1 98.25 216 ASP B N 1
ATOM 4189 C CA . ASP B 1 216 ? 10.109 -9.758 -3.854 1 98.25 216 ASP B CA 1
ATOM 4190 C C . ASP B 1 216 ? 9.484 -11.07 -3.371 1 98.25 216 ASP B C 1
ATOM 4192 O O . ASP B 1 216 ? 8.562 -11.055 -2.555 1 98.25 216 ASP B O 1
ATOM 4196 N N . PRO B 1 217 ? 9.977 -12.203 -3.846 1 95.62 217 PRO B N 1
ATOM 4197 C CA . PRO B 1 217 ? 9.555 -13.5 -3.311 1 95.62 217 PRO B CA 1
ATOM 4198 C C . PRO B 1 217 ? 10.43 -13.977 -2.154 1 95.62 217 PRO B C 1
ATOM 4200 O O . PRO B 1 217 ? 10.141 -15 -1.535 1 95.62 217 PRO B O 1
ATOM 4203 N N . ILE B 1 218 ? 11.5 -13.242 -1.847 1 94.94 218 ILE B N 1
ATOM 4204 C CA . ILE B 1 218 ? 12.531 -13.719 -0.937 1 94.94 218 ILE B CA 1
ATOM 4205 C C . ILE B 1 218 ? 12.211 -13.273 0.488 1 94.94 218 ILE B C 1
ATOM 4207 O O . ILE B 1 218 ? 12.242 -14.078 1.42 1 94.94 218 ILE B O 1
ATOM 4211 N N . GLY B 1 219 ? 11.977 -11.977 0.705 1 95.69 219 GLY B N 1
ATOM 4212 C CA . GLY B 1 219 ? 11.57 -11.492 2.016 1 95.69 219 GLY B CA 1
ATOM 4213 C C . GLY B 1 219 ? 12.742 -11.008 2.854 1 95.69 219 GLY B C 1
ATOM 4214 O O . GLY B 1 219 ? 13.492 -10.125 2.432 1 95.69 219 GLY B O 1
ATOM 4215 N N . TYR B 1 220 ? 13.023 -11.695 3.973 1 96.56 220 TYR B N 1
ATOM 4216 C CA . TYR B 1 220 ? 13.945 -11.242 5.012 1 96.56 220 TYR B CA 1
ATOM 4217 C C . TYR B 1 220 ? 15.312 -10.93 4.422 1 96.56 220 TYR B C 1
ATOM 4219 O O . TYR B 1 220 ? 15.844 -9.836 4.629 1 96.56 220 TYR B O 1
ATOM 4227 N N . ALA B 1 221 ? 15.891 -11.758 3.631 1 96.12 221 ALA B N 1
ATOM 4228 C CA . ALA B 1 221 ? 17.266 -11.664 3.168 1 96.12 221 ALA B CA 1
ATOM 4229 C C . ALA B 1 221 ? 17.453 -10.469 2.229 1 96.12 221 ALA B C 1
ATOM 4231 O O . ALA B 1 221 ? 18.547 -9.906 2.135 1 96.12 221 ALA B O 1
ATOM 4232 N N . THR B 1 222 ? 16.391 -10.039 1.576 1 97.38 222 THR B N 1
ATOM 4233 C CA . THR B 1 222 ? 16.516 -8.984 0.578 1 97.38 222 THR B CA 1
ATOM 4234 C C . THR B 1 222 ? 15.773 -7.73 1.021 1 97.38 222 THR B C 1
ATOM 4236 O O . THR B 1 222 ? 15.805 -6.707 0.334 1 97.38 222 THR B O 1
ATOM 4239 N N . SER B 1 223 ? 15.141 -7.762 2.146 1 97.69 223 SER B N 1
ATOM 4240 C CA . SER B 1 223 ? 14.203 -6.711 2.545 1 97.69 223 SER B CA 1
ATOM 4241 C C . SER B 1 223 ? 14.914 -5.367 2.676 1 97.69 223 SER B C 1
ATOM 4243 O O . SER B 1 223 ? 14.406 -4.344 2.203 1 97.69 223 SER B O 1
ATOM 4245 N N . LYS B 1 224 ? 16.047 -5.344 3.346 1 97.94 224 LYS B N 1
ATOM 4246 C CA . LYS B 1 224 ? 16.781 -4.09 3.531 1 97.94 224 LYS B CA 1
ATOM 4247 C C . LYS B 1 224 ? 17.125 -3.455 2.191 1 97.94 224 LYS B C 1
ATOM 4249 O O . LYS B 1 224 ? 16.891 -2.264 1.979 1 97.94 224 LYS B O 1
ATOM 4254 N N . LEU B 1 225 ? 17.703 -4.277 1.279 1 98.38 225 LEU B N 1
ATOM 4255 C CA . LEU B 1 225 ? 18.047 -3.811 -0.059 1 98.38 225 LEU B CA 1
ATOM 4256 C C . LEU B 1 225 ? 16.812 -3.291 -0.785 1 98.38 225 LEU B C 1
ATOM 4258 O O . LEU B 1 225 ? 16.875 -2.264 -1.464 1 98.38 225 LEU B O 1
ATOM 4262 N N . SER B 1 226 ? 15.711 -3.996 -0.61 1 98.69 226 SER B N 1
ATOM 4263 C CA . SER B 1 226 ? 14.461 -3.643 -1.271 1 98.69 226 SER B CA 1
ATOM 4264 C C . SER B 1 226 ? 13.969 -2.268 -0.832 1 98.69 226 SER B C 1
ATOM 4266 O O . SER B 1 226 ? 13.75 -1.385 -1.663 1 98.69 226 SER B O 1
ATOM 4268 N N . PHE B 1 227 ? 13.898 -2.031 0.442 1 98.75 227 PHE B N 1
ATOM 4269 C CA . PHE B 1 227 ? 13.328 -0.792 0.963 1 98.75 227 PHE B CA 1
ATOM 4270 C C . PHE B 1 227 ? 14.273 0.38 0.718 1 98.75 227 PHE B C 1
ATOM 4272 O O . PHE B 1 227 ? 13.82 1.506 0.489 1 98.75 227 PHE B O 1
ATOM 4279 N N . GLU B 1 228 ? 15.547 0.137 0.752 1 98.69 228 GLU B N 1
ATOM 4280 C CA . GLU B 1 228 ? 16.516 1.205 0.505 1 98.69 228 GLU B CA 1
ATOM 4281 C C . GLU B 1 228 ? 16.547 1.582 -0.973 1 98.69 228 GLU B C 1
ATOM 4283 O O . GLU B 1 228 ? 17.016 2.662 -1.331 1 98.69 228 GLU B O 1
ATOM 4288 N N . SER B 1 229 ? 16.047 0.706 -1.834 1 98.88 229 SER B N 1
ATOM 4289 C CA . SER B 1 229 ? 16.094 0.934 -3.275 1 98.88 229 SER B CA 1
ATOM 4290 C C . SER B 1 229 ? 14.82 1.616 -3.764 1 98.88 229 SER B C 1
ATOM 4292 O O . SER B 1 229 ? 14.75 2.066 -4.91 1 98.88 229 SER B O 1
ATOM 4294 N N . LEU B 1 230 ? 13.797 1.713 -2.941 1 98.88 230 LEU B N 1
ATOM 4295 C CA . LEU B 1 230 ? 12.523 2.307 -3.33 1 98.88 230 LEU B CA 1
ATOM 4296 C C . LEU B 1 230 ? 12.617 3.828 -3.363 1 98.88 230 LEU B C 1
ATOM 4298 O O . LEU B 1 230 ? 13.273 4.434 -2.508 1 98.88 230 LEU B O 1
ATOM 4302 N N . GLY B 1 231 ? 12 4.461 -4.367 1 98.69 231 GLY B N 1
ATOM 4303 C CA . GLY B 1 231 ? 11.773 5.895 -4.344 1 98.69 231 GLY B CA 1
ATOM 4304 C C . GLY B 1 231 ? 10.594 6.305 -3.488 1 98.69 231 GLY B C 1
ATOM 4305 O O . GLY B 1 231 ? 9.852 5.449 -2.998 1 98.69 231 GLY B O 1
ATOM 4306 N N . ARG B 1 232 ? 10.422 7.641 -3.299 1 97.94 232 ARG B N 1
ATOM 4307 C CA . ARG B 1 232 ? 9.219 8.133 -2.629 1 97.94 232 ARG B CA 1
ATOM 4308 C C . ARG B 1 232 ? 7.961 7.574 -3.281 1 97.94 232 ARG B C 1
ATOM 4310 O O . ARG B 1 232 ? 7.879 7.48 -4.508 1 97.94 232 ARG B O 1
ATOM 4317 N N . PHE B 1 233 ? 7.023 7.102 -2.463 1 98.56 233 PHE B N 1
ATOM 4318 C CA . PHE B 1 233 ? 5.727 6.566 -2.871 1 98.56 233 PHE B CA 1
ATOM 4319 C C . PHE B 1 233 ? 5.887 5.203 -3.531 1 98.56 233 PHE B C 1
ATOM 4321 O O . PHE B 1 233 ? 4.957 4.703 -4.164 1 98.56 233 PHE B O 1
ATOM 4328 N N . GLY B 1 234 ? 7.176 4.656 -3.525 1 98.75 234 GLY B N 1
ATOM 4329 C CA . GLY B 1 234 ? 7.387 3.328 -4.074 1 98.75 234 GLY B CA 1
ATOM 4330 C C . GLY B 1 234 ? 6.602 2.252 -3.348 1 98.75 234 GLY B C 1
ATOM 4331 O O . GLY B 1 234 ? 6.113 2.477 -2.236 1 98.75 234 GLY B O 1
ATOM 4332 N N . ILE B 1 235 ? 6.516 1.052 -3.949 1 98.88 235 ILE B N 1
ATOM 4333 C CA . ILE B 1 235 ? 5.723 -0.017 -3.352 1 98.88 235 ILE B CA 1
ATOM 4334 C C . ILE B 1 235 ? 6.555 -1.292 -3.264 1 98.88 235 ILE B C 1
ATOM 4336 O O . ILE B 1 235 ? 7.27 -1.64 -4.207 1 98.88 235 ILE B O 1
ATOM 4340 N N . TYR B 1 236 ? 6.547 -1.859 -2.125 1 98.94 236 TYR B N 1
ATOM 4341 C CA . TYR B 1 236 ? 7.094 -3.191 -1.894 1 98.94 236 TYR B CA 1
ATOM 4342 C C . TYR B 1 236 ? 6.016 -4.258 -2.064 1 98.94 236 TYR B C 1
ATOM 4344 O O . TYR B 1 236 ? 5.051 -4.305 -1.299 1 98.94 236 TYR B O 1
ATOM 4352 N N . VAL B 1 237 ? 6.176 -5.109 -3.043 1 98.88 237 VAL B N 1
ATOM 4353 C CA . VAL B 1 237 ? 5.195 -6.148 -3.35 1 98.88 237 VAL B CA 1
ATOM 4354 C C . VAL B 1 237 ? 5.738 -7.512 -2.924 1 98.88 237 VAL B C 1
ATOM 4356 O O . VAL B 1 237 ? 6.617 -8.07 -3.586 1 98.88 237 VAL B O 1
ATOM 4359 N N . SER B 1 238 ? 5.188 -8.031 -1.895 1 98.38 238 SER B N 1
ATOM 4360 C CA . SER B 1 238 ? 5.574 -9.352 -1.409 1 98.38 238 SER B CA 1
ATOM 4361 C C . SER B 1 238 ? 4.656 -10.438 -1.964 1 98.38 238 SER B C 1
ATOM 4363 O O . SER B 1 238 ? 3.441 -10.383 -1.779 1 98.38 238 SER B O 1
ATOM 4365 N N . TYR B 1 239 ? 5.223 -11.414 -2.633 1 96.44 239 TYR B N 1
ATOM 4366 C CA . TYR B 1 239 ? 4.422 -12.531 -3.123 1 96.44 239 TYR B CA 1
ATOM 4367 C C . TYR B 1 239 ? 5.035 -13.859 -2.715 1 96.44 239 TYR B C 1
ATOM 4369 O O . TYR B 1 239 ? 4.684 -14.914 -3.262 1 96.44 239 TYR B O 1
ATOM 4377 N N . GLY B 1 240 ? 5.996 -13.766 -1.822 1 92.62 240 GLY B N 1
ATOM 4378 C CA . GLY B 1 240 ? 6.684 -14.875 -1.179 1 92.62 240 GLY B CA 1
ATOM 4379 C C . GLY B 1 240 ? 7.609 -14.438 -0.061 1 92.62 240 GLY B C 1
ATOM 4380 O O . GLY B 1 240 ? 8.039 -13.281 -0.019 1 92.62 240 GLY B O 1
ATOM 4381 N N . GLN B 1 241 ? 7.961 -15.297 0.799 1 91.25 241 GLN B N 1
ATOM 4382 C CA . GLN B 1 241 ? 8.875 -15.07 1.913 1 91.25 241 GLN B CA 1
ATOM 4383 C C . GLN B 1 241 ? 9.805 -16.266 2.109 1 91.25 241 GLN B C 1
ATOM 4385 O O . GLN B 1 241 ? 9.891 -16.812 3.207 1 91.25 241 GLN B O 1
ATOM 4390 N N . ILE B 1 242 ? 10.547 -16.5 1.093 1 88.56 242 ILE B N 1
ATOM 4391 C CA . ILE B 1 242 ? 11.375 -17.688 1.01 1 88.56 242 ILE B CA 1
ATOM 4392 C C . ILE B 1 242 ? 12.383 -17.703 2.162 1 88.56 242 ILE B C 1
ATOM 4394 O O . ILE B 1 242 ? 12.664 -18.766 2.738 1 88.56 242 ILE B O 1
ATOM 4398 N N . SER B 1 243 ? 12.906 -16.562 2.533 1 91.44 243 SER B N 1
ATOM 4399 C CA . SER B 1 243 ? 13.93 -16.484 3.568 1 91.44 243 SER B CA 1
ATOM 4400 C C . SER B 1 243 ? 13.352 -15.977 4.883 1 91.44 243 SER B C 1
ATOM 4402 O O . SER B 1 243 ? 14.094 -15.508 5.754 1 91.44 243 SER B O 1
ATOM 4404 N N . GLY B 1 244 ? 12.023 -15.961 4.945 1 91.06 244 GLY B N 1
ATOM 4405 C CA . GLY B 1 244 ? 11.383 -15.445 6.148 1 91.06 244 GLY B CA 1
ATOM 4406 C C . GLY B 1 244 ? 10.688 -14.117 5.934 1 91.06 244 GLY B C 1
ATOM 4407 O O . GLY B 1 244 ? 10.789 -13.523 4.855 1 91.06 244 GLY B O 1
ATOM 4408 N N . ASN B 1 245 ? 10.086 -13.672 6.953 1 92.19 245 ASN B N 1
ATOM 4409 C CA . ASN B 1 245 ? 9.273 -12.461 6.867 1 92.19 245 ASN B CA 1
ATOM 4410 C C . ASN B 1 245 ? 10.133 -11.219 6.707 1 92.19 245 ASN B C 1
ATOM 4412 O O . ASN B 1 245 ? 11.055 -10.984 7.492 1 92.19 245 ASN B O 1
ATOM 4416 N N . ALA B 1 246 ? 9.82 -10.445 5.68 1 95.81 246 ALA B N 1
ATOM 4417 C CA . ALA B 1 246 ? 10.414 -9.117 5.594 1 95.81 246 ALA B CA 1
ATOM 4418 C C . ALA B 1 246 ? 9.906 -8.219 6.715 1 95.81 246 ALA B C 1
ATOM 4420 O O . ALA B 1 246 ? 8.703 -8.109 6.941 1 95.81 246 ALA B O 1
ATOM 4421 N N . PRO B 1 247 ? 10.812 -7.609 7.457 1 96.38 247 PRO B N 1
ATOM 4422 C CA . PRO B 1 247 ? 10.352 -6.648 8.461 1 96.38 247 PRO B CA 1
ATOM 4423 C C . PRO B 1 247 ? 9.68 -5.426 7.844 1 96.38 247 PRO B C 1
ATOM 4425 O O . PRO B 1 247 ? 10.156 -4.902 6.832 1 96.38 247 PRO B O 1
ATOM 4428 N N . ILE B 1 248 ? 8.602 -5.039 8.375 1 97.81 248 ILE B N 1
ATOM 4429 C CA . ILE B 1 248 ? 7.867 -3.873 7.895 1 97.81 248 ILE B CA 1
ATOM 4430 C C . ILE B 1 248 ? 7.246 -3.133 9.078 1 97.81 248 ILE B C 1
ATOM 4432 O O . ILE B 1 248 ? 6.879 -3.748 10.078 1 97.81 248 ILE B O 1
ATOM 4436 N N . SER B 1 249 ? 7.238 -1.869 9.031 1 97 249 SER B N 1
ATOM 4437 C CA . SER B 1 249 ? 6.602 -0.999 10.016 1 97 249 SER B CA 1
ATOM 4438 C C . SER B 1 249 ? 6.078 0.278 9.367 1 97 249 SER B C 1
ATOM 4440 O O . SER B 1 249 ? 6.496 0.637 8.266 1 97 249 SER B O 1
ATOM 4442 N N . PHE B 1 250 ? 5.211 0.904 10.039 1 96.5 250 PHE B N 1
ATOM 4443 C CA . PHE B 1 250 ? 4.684 2.145 9.484 1 96.5 250 PHE B CA 1
ATOM 4444 C C . PHE B 1 250 ? 5.715 3.262 9.578 1 96.5 250 PHE B C 1
ATOM 4446 O O . PHE B 1 250 ? 5.68 4.215 8.797 1 96.5 250 PHE B O 1
ATOM 4453 N N . SER B 1 251 ? 6.617 3.186 10.508 1 94.12 251 SER B N 1
ATOM 4454 C CA . SER B 1 251 ? 7.738 4.121 10.523 1 94.12 251 SER B CA 1
ATOM 4455 C C . SER B 1 251 ? 8.586 3.992 9.266 1 94.12 251 SER B C 1
ATOM 4457 O O . SER B 1 251 ? 8.977 4.996 8.664 1 94.12 251 SER B O 1
ATOM 4459 N N . LEU B 1 252 ? 8.82 2.734 8.898 1 96.94 252 LEU B N 1
ATOM 4460 C CA . LEU B 1 252 ? 9.555 2.477 7.668 1 96.94 252 LEU B CA 1
ATOM 4461 C C . LEU B 1 252 ? 8.789 2.998 6.457 1 96.94 252 LEU B C 1
ATOM 4463 O O . LEU B 1 252 ? 9.359 3.68 5.602 1 96.94 252 LEU B O 1
ATOM 4467 N N . LEU B 1 253 ? 7.496 2.777 6.367 1 98.25 253 LEU B N 1
ATOM 4468 C CA . LEU B 1 253 ? 6.684 3.189 5.227 1 98.25 253 LEU B CA 1
ATOM 4469 C C . LEU B 1 253 ? 6.582 4.711 5.156 1 98.25 253 LEU B C 1
ATOM 4471 O O . LEU B 1 253 ? 6.602 5.285 4.066 1 98.25 253 LEU B O 1
ATOM 4475 N N . SER B 1 254 ? 6.523 5.348 6.305 1 96.69 254 SER B N 1
ATOM 4476 C CA . SER B 1 254 ? 6.328 6.793 6.352 1 96.69 254 SER B CA 1
ATOM 4477 C C . SER B 1 254 ? 7.602 7.535 5.957 1 96.69 254 SER B C 1
ATOM 4479 O O . SER B 1 254 ? 7.562 8.727 5.656 1 96.69 254 SER B O 1
ATOM 4481 N N . SER B 1 255 ? 8.766 6.883 5.996 1 96.31 255 SER B N 1
ATOM 4482 C CA . SER B 1 255 ? 10.047 7.52 5.723 1 96.31 255 SER B CA 1
ATOM 4483 C C . SER B 1 255 ? 10.078 8.125 4.324 1 96.31 255 SER B C 1
ATOM 4485 O O . SER B 1 255 ? 10.773 9.109 4.082 1 96.31 255 SER B O 1
ATOM 4487 N N . ARG B 1 256 ? 9.312 7.582 3.424 1 98.06 256 ARG B N 1
ATOM 4488 C CA . ARG B 1 256 ? 9.227 8.07 2.051 1 98.06 256 ARG B CA 1
ATOM 4489 C C . ARG B 1 256 ? 7.824 7.898 1.489 1 98.06 256 ARG B C 1
ATOM 4491 O O . ARG B 1 256 ? 7.637 7.855 0.272 1 98.06 256 ARG B O 1
ATOM 4498 N N . SER B 1 257 ? 6.863 7.73 2.467 1 98.56 257 SER B N 1
ATOM 4499 C CA . SER B 1 257 ? 5.477 7.484 2.086 1 98.56 257 SER B CA 1
ATOM 4500 C C . SER B 1 257 ? 5.367 6.281 1.154 1 98.56 257 SER B C 1
ATOM 4502 O O . SER B 1 257 ? 4.758 6.371 0.085 1 98.56 257 SER B O 1
ATOM 4504 N N . LEU B 1 258 ? 5.922 5.18 1.599 1 98.81 258 LEU B N 1
ATOM 4505 C CA . LEU B 1 258 ? 5.957 3.941 0.826 1 98.81 258 LEU B CA 1
ATOM 4506 C C . LEU B 1 258 ? 4.641 3.182 0.954 1 98.81 258 LEU B C 1
ATOM 4508 O O . LEU B 1 258 ? 3.867 3.426 1.881 1 98.81 258 LEU B O 1
ATOM 4512 N N . PHE B 1 259 ? 4.375 2.322 0.029 1 98.88 259 PHE B N 1
ATOM 4513 C CA . PHE B 1 259 ? 3.285 1.352 0.053 1 98.88 259 PHE B CA 1
ATOM 4514 C C . PHE B 1 259 ? 3.828 -0.066 0.19 1 98.88 259 PHE B C 1
ATOM 4516 O O . PHE B 1 259 ? 4.984 -0.33 -0.149 1 98.88 259 PHE B O 1
ATOM 4523 N N . ALA B 1 260 ? 3.094 -0.903 0.717 1 98.88 260 ALA B N 1
ATOM 4524 C CA . ALA B 1 260 ? 3.41 -2.326 0.799 1 98.88 260 ALA B CA 1
ATOM 4525 C C . ALA B 1 260 ? 2.166 -3.18 0.565 1 98.88 260 ALA B C 1
ATOM 4527 O O . ALA B 1 260 ? 1.056 -2.783 0.93 1 98.88 260 ALA B O 1
ATOM 4528 N N . THR B 1 261 ? 2.371 -4.32 -0.033 1 98.81 261 THR B N 1
ATOM 4529 C CA . THR B 1 261 ? 1.264 -5.25 -0.208 1 98.81 261 THR B CA 1
ATOM 4530 C C . THR B 1 261 ? 1.754 -6.695 -0.132 1 98.81 261 THR B C 1
ATOM 4532 O O . THR B 1 261 ? 2.893 -6.988 -0.501 1 98.81 261 THR B O 1
ATOM 4535 N N . GLY B 1 262 ? 1.018 -7.484 0.478 1 98.25 262 GLY B N 1
ATOM 4536 C CA . GLY B 1 262 ? 1.072 -8.93 0.354 1 98.25 262 GLY B CA 1
ATOM 4537 C C . GLY B 1 262 ? 0.008 -9.492 -0.57 1 98.25 262 GLY B C 1
ATOM 4538 O O . GLY B 1 262 ? -1.15 -9.07 -0.517 1 98.25 262 GLY B O 1
ATOM 4539 N N . THR B 1 263 ? 0.402 -10.461 -1.356 1 97.81 263 THR B N 1
ATOM 4540 C CA . THR B 1 263 ? -0.511 -10.82 -2.436 1 97.81 263 THR B CA 1
ATOM 4541 C C . THR B 1 263 ? -0.839 -12.312 -2.387 1 97.81 263 THR B C 1
ATOM 4543 O O . THR B 1 263 ? -0.077 -13.102 -1.827 1 97.81 263 THR B O 1
ATOM 4546 N N . SER B 1 264 ? -1.96 -12.656 -2.967 1 96 264 SER B N 1
ATOM 4547 C CA . SER B 1 264 ? -2.375 -14.039 -3.174 1 96 264 SER B CA 1
ATOM 4548 C C . SER B 1 264 ? -3.061 -14.219 -4.523 1 96 264 SER B C 1
ATOM 4550 O O . SER B 1 264 ? -4.004 -13.492 -4.844 1 96 264 SER B O 1
ATOM 4552 N N . ILE B 1 265 ? -2.611 -15.195 -5.227 1 96.62 265 ILE B N 1
ATOM 4553 C CA . ILE B 1 265 ? -3.189 -15.484 -6.535 1 96.62 265 ILE B CA 1
ATOM 4554 C C . ILE B 1 265 ? -4.68 -15.781 -6.387 1 96.62 265 ILE B C 1
ATOM 4556 O O . ILE B 1 265 ? -5.477 -15.438 -7.266 1 96.62 265 ILE B O 1
ATOM 4560 N N . TYR B 1 266 ? -5.129 -16.266 -5.25 1 95.62 266 TYR B N 1
ATOM 4561 C CA . TYR B 1 266 ? -6.5 -16.719 -5.051 1 95.62 266 TYR B CA 1
ATOM 4562 C C . TYR B 1 266 ? -7.445 -15.531 -4.879 1 95.62 266 TYR B C 1
ATOM 4564 O O . TYR B 1 266 ? -8.648 -15.656 -5.102 1 95.62 266 TYR B O 1
ATOM 4572 N N . HIS B 1 267 ? -6.879 -14.453 -4.449 1 97.44 267 HIS B N 1
ATOM 4573 C CA . HIS B 1 267 ? -7.691 -13.242 -4.391 1 97.44 267 HIS B CA 1
ATOM 4574 C C . HIS B 1 267 ? -7.812 -12.594 -5.766 1 97.44 267 HIS B C 1
ATOM 4576 O O . HIS B 1 267 ? -8.891 -12.125 -6.145 1 97.44 267 HIS B O 1
ATOM 4582 N N . TYR B 1 268 ? -6.734 -12.609 -6.52 1 97.12 268 TYR B N 1
ATOM 4583 C CA . TYR B 1 268 ? -6.68 -11.914 -7.801 1 97.12 268 TYR B CA 1
ATOM 4584 C C . TYR B 1 268 ? -7.359 -12.734 -8.891 1 97.12 268 TYR B C 1
ATOM 4586 O O . TYR B 1 268 ? -7.855 -12.172 -9.875 1 97.12 268 TYR B O 1
ATOM 4594 N N . LYS B 1 269 ? -7.312 -14.016 -8.703 1 95.94 269 LYS B N 1
ATOM 4595 C CA . LYS B 1 269 ? -7.883 -14.922 -9.688 1 95.94 269 LYS B CA 1
ATOM 4596 C C . LYS B 1 269 ? -8.938 -15.828 -9.062 1 95.94 269 LYS B C 1
ATOM 4598 O O . LYS B 1 269 ? -8.898 -17.047 -9.227 1 95.94 269 LYS B O 1
ATOM 4603 N N . HIS B 1 270 ? -9.969 -15.164 -8.531 1 92.12 270 HIS B N 1
ATOM 4604 C CA . HIS B 1 270 ? -10.922 -15.836 -7.664 1 92.12 270 HIS B CA 1
ATOM 4605 C C . HIS B 1 270 ? -12.086 -16.422 -8.469 1 92.12 270 HIS B C 1
ATOM 4607 O O . HIS B 1 270 ? -12.836 -17.25 -7.965 1 92.12 270 HIS B O 1
ATOM 4613 N N . ASP B 1 271 ? -12.234 -15.984 -9.75 1 91.81 271 ASP B N 1
ATOM 4614 C CA . ASP B 1 271 ? -13.398 -16.453 -10.492 1 91.81 271 ASP B CA 1
ATOM 4615 C C . ASP B 1 271 ? -13.016 -16.875 -11.906 1 91.81 271 ASP B C 1
ATOM 4617 O O . ASP B 1 271 ? -11.953 -16.516 -12.406 1 91.81 271 ASP B O 1
ATOM 4621 N N . ARG B 1 272 ? -13.938 -17.609 -12.5 1 91.12 272 ARG B N 1
ATOM 4622 C CA . ARG B 1 272 ? -13.688 -18.25 -13.781 1 91.12 272 ARG B CA 1
ATOM 4623 C C . ARG B 1 272 ? -13.453 -17.219 -14.875 1 91.12 272 ARG B C 1
ATOM 4625 O O . ARG B 1 272 ? -12.594 -17.406 -15.742 1 91.12 272 ARG B O 1
ATOM 4632 N N . PHE B 1 273 ? -14.188 -16.188 -14.797 1 92.75 273 PHE B N 1
ATOM 4633 C CA . PHE B 1 273 ? -14.07 -15.148 -15.82 1 92.75 273 PHE B CA 1
ATOM 4634 C C . PHE B 1 273 ? -12.664 -14.578 -15.852 1 92.75 273 PHE B C 1
ATOM 4636 O O . PHE B 1 273 ? -12.039 -14.492 -16.922 1 92.75 273 PHE B O 1
ATOM 4643 N N . THR B 1 274 ? -12.156 -14.219 -14.695 1 94.38 274 THR B N 1
ATOM 4644 C CA . THR B 1 274 ? -10.812 -13.672 -14.594 1 94.38 274 THR B CA 1
ATOM 4645 C C . THR B 1 274 ? -9.766 -14.711 -14.984 1 94.38 274 THR B C 1
ATOM 4647 O O . THR B 1 274 ? -8.773 -14.391 -15.641 1 94.38 274 THR B O 1
ATOM 4650 N N . LEU B 1 275 ? -10.008 -15.914 -14.633 1 94.81 275 LEU B N 1
ATOM 4651 C CA . LEU B 1 275 ? -9.094 -17 -14.961 1 94.81 275 LEU B CA 1
ATOM 4652 C C . LEU B 1 275 ? -8.969 -17.172 -16.469 1 94.81 275 LEU B C 1
ATOM 4654 O O . LEU B 1 275 ? -7.855 -17.203 -17.016 1 94.81 275 LEU B O 1
ATOM 4658 N N . VAL B 1 276 ? -10.078 -17.219 -17.125 1 94.38 276 VAL B N 1
ATOM 4659 C CA . VAL B 1 276 ? -10.109 -17.484 -18.562 1 94.38 276 VAL B CA 1
ATOM 4660 C C . VAL B 1 276 ? -9.508 -16.281 -19.312 1 94.38 276 VAL B C 1
ATOM 4662 O O . VAL B 1 276 ? -8.68 -16.453 -20.203 1 94.38 276 VAL B O 1
ATOM 4665 N N . LEU B 1 277 ? -9.867 -15.094 -18.875 1 96.12 277 LEU B N 1
ATOM 4666 C CA . LEU B 1 277 ? -9.375 -13.891 -19.547 1 96.12 277 LEU B CA 1
ATOM 4667 C C . LEU B 1 277 ? -7.863 -13.766 -19.406 1 96.12 277 LEU B C 1
ATOM 4669 O O . LEU B 1 277 ? -7.168 -13.43 -20.359 1 96.12 277 LEU B O 1
ATOM 4673 N N . THR B 1 278 ? -7.387 -14.016 -18.219 1 97.56 278 THR B N 1
ATOM 4674 C CA . THR B 1 278 ? -5.953 -13.914 -17.969 1 97.56 278 THR B CA 1
ATOM 4675 C C . THR B 1 278 ? -5.188 -14.977 -18.766 1 97.56 278 THR B C 1
ATOM 4677 O O . THR B 1 278 ? -4.129 -14.695 -19.312 1 97.56 278 THR B O 1
ATOM 4680 N N . THR B 1 279 ? -5.719 -16.141 -18.797 1 97.19 279 THR B N 1
ATOM 4681 C CA . THR B 1 279 ? -5.066 -17.203 -19.531 1 97.19 279 THR B CA 1
ATOM 4682 C C . THR B 1 279 ? -4.973 -16.859 -21.016 1 97.19 279 THR B C 1
ATOM 4684 O O . THR B 1 279 ? -3.941 -17.094 -21.656 1 97.19 279 THR B O 1
ATOM 4687 N N . MET B 1 280 ? -6.012 -16.328 -21.516 1 96.94 280 MET B N 1
ATOM 4688 C CA . MET B 1 280 ? -6.004 -15.914 -22.922 1 96.94 280 MET B CA 1
ATOM 4689 C C . MET B 1 280 ? -4.91 -14.883 -23.172 1 96.94 280 MET B C 1
ATOM 4691 O O . MET B 1 280 ? -4.223 -14.945 -24.188 1 96.94 280 MET B O 1
ATOM 4695 N N . GLU B 1 281 ? -4.785 -13.992 -22.25 1 97.75 281 GLU B N 1
ATOM 4696 C CA . GLU B 1 281 ? -3.734 -12.992 -22.375 1 97.75 281 GLU B CA 1
ATOM 4697 C C . GLU B 1 281 ? -2.35 -13.633 -22.344 1 97.75 281 GLU B C 1
ATOM 4699 O O . GLU B 1 281 ? -1.479 -13.281 -23.141 1 97.75 281 GLU B O 1
ATOM 4704 N N . ILE B 1 282 ? -2.154 -14.531 -21.484 1 98.06 282 ILE B N 1
ATOM 4705 C CA . ILE B 1 282 ? -0.874 -15.219 -21.359 1 98.06 282 ILE B CA 1
ATOM 4706 C C . ILE B 1 282 ? -0.543 -15.953 -22.656 1 98.06 282 ILE B C 1
ATOM 4708 O O . ILE B 1 282 ? 0.565 -15.836 -23.172 1 98.06 282 ILE B O 1
ATOM 4712 N N . PHE B 1 283 ? -1.498 -16.656 -23.219 1 98.12 283 PHE B N 1
ATOM 4713 C CA . PHE B 1 283 ? -1.266 -17.422 -24.438 1 98.12 283 PHE B CA 1
ATOM 4714 C C . PHE B 1 283 ? -1.034 -16.5 -25.625 1 98.12 283 PHE B C 1
ATOM 4716 O O . PHE B 1 283 ? -0.241 -16.797 -26.516 1 98.12 283 PHE B O 1
ATOM 4723 N N . GLU B 1 284 ? -1.725 -15.391 -25.594 1 97.94 284 GLU B N 1
ATOM 4724 C CA . GLU B 1 284 ? -1.489 -14.414 -26.641 1 97.94 284 GLU B CA 1
ATOM 4725 C C . GLU B 1 284 ? -0.068 -13.859 -26.578 1 97.94 284 GLU B C 1
ATOM 4727 O O . GLU B 1 284 ? 0.579 -13.672 -27.609 1 97.94 284 GLU B O 1
ATOM 4732 N N . MET B 1 285 ? 0.377 -13.641 -25.406 1 97.38 285 MET B N 1
ATOM 4733 C CA . MET B 1 285 ? 1.748 -13.164 -25.234 1 97.38 285 MET B CA 1
ATOM 4734 C C . MET B 1 285 ? 2.748 -14.195 -25.75 1 97.38 285 MET B C 1
ATOM 4736 O O . MET B 1 285 ? 3.768 -13.836 -26.344 1 97.38 285 MET B O 1
ATOM 4740 N N . ILE B 1 286 ? 2.494 -15.383 -25.516 1 97.5 286 ILE B N 1
ATOM 4741 C CA . ILE B 1 286 ? 3.359 -16.469 -25.984 1 97.5 286 ILE B CA 1
ATOM 4742 C C . ILE B 1 286 ? 3.328 -16.531 -27.516 1 97.5 286 ILE B C 1
ATOM 4744 O O . ILE B 1 286 ? 4.375 -16.609 -28.156 1 97.5 286 ILE B O 1
ATOM 4748 N N . ARG B 1 287 ? 2.135 -16.375 -28.109 1 97.06 287 ARG B N 1
ATOM 4749 C CA . ARG B 1 287 ? 1.98 -16.422 -29.547 1 97.06 287 ARG B CA 1
ATOM 4750 C C . ARG B 1 287 ? 2.746 -15.281 -30.219 1 97.06 287 ARG B C 1
ATOM 4752 O O . ARG B 1 287 ? 3.365 -15.477 -31.266 1 97.06 287 ARG B O 1
ATOM 4759 N N . LYS B 1 288 ? 2.76 -14.188 -29.531 1 96.88 288 LYS B N 1
ATOM 4760 C CA . LYS B 1 288 ? 3.398 -12.992 -30.078 1 96.88 288 LYS B CA 1
ATOM 4761 C C . LYS B 1 288 ? 4.883 -12.953 -29.734 1 96.88 288 LYS B C 1
ATOM 4763 O O . LYS B 1 288 ? 5.578 -11.984 -30.062 1 96.88 288 LYS B O 1
ATOM 4768 N N . LYS B 1 289 ? 5.336 -13.906 -28.969 1 95.62 289 LYS B N 1
ATOM 4769 C CA . LYS B 1 289 ? 6.73 -14.055 -28.578 1 95.62 289 LYS B CA 1
ATOM 4770 C C . LYS B 1 289 ? 7.156 -12.93 -27.625 1 95.62 289 LYS B C 1
ATOM 4772 O O . LYS B 1 289 ? 8.328 -12.547 -27.609 1 95.62 289 LYS B O 1
ATOM 4777 N N . LEU B 1 290 ? 6.164 -12.414 -27.031 1 95.69 290 LEU B N 1
ATOM 4778 C CA . LEU B 1 290 ? 6.438 -11.438 -25.969 1 95.69 290 LEU B CA 1
ATOM 4779 C C . LEU B 1 290 ? 6.801 -12.141 -24.672 1 95.69 290 LEU B C 1
ATOM 4781 O O . LEU B 1 290 ? 7.465 -11.555 -23.812 1 95.69 290 LEU B O 1
ATOM 4785 N N . LEU B 1 291 ? 6.34 -13.328 -24.531 1 96.25 291 LEU B N 1
ATOM 4786 C CA . LEU B 1 291 ? 6.715 -14.227 -23.438 1 96.25 291 LEU B CA 1
ATOM 4787 C C . LEU B 1 291 ? 7.324 -15.516 -23.984 1 96.25 291 LEU B C 1
ATOM 4789 O O . LEU B 1 291 ? 6.656 -16.266 -24.703 1 96.25 291 LEU B O 1
ATOM 4793 N N . THR B 1 292 ? 8.555 -15.625 -23.703 1 95.25 292 THR B N 1
ATOM 4794 C CA . THR B 1 292 ? 9.242 -16.859 -24.078 1 95.25 292 THR B CA 1
ATOM 4795 C C . THR B 1 292 ? 9.305 -17.812 -22.891 1 95.25 292 THR B C 1
ATOM 4797 O O . THR B 1 292 ? 9.82 -17.469 -21.828 1 95.25 292 THR B O 1
ATOM 4800 N N . VAL B 1 293 ? 8.781 -18.969 -23.109 1 94.25 293 VAL B N 1
ATOM 4801 C CA . VAL B 1 293 ? 8.742 -19.984 -22.062 1 94.25 293 VAL B CA 1
ATOM 4802 C C . VAL B 1 293 ? 9.836 -21.031 -22.328 1 94.25 293 VAL B C 1
ATOM 4804 O O . VAL B 1 293 ? 9.789 -21.75 -23.312 1 94.25 293 VAL B O 1
ATOM 4807 N N . ARG B 1 294 ? 10.805 -21.016 -21.5 1 91.38 294 ARG B N 1
ATOM 4808 C CA . ARG B 1 294 ? 11.891 -21.984 -21.594 1 91.38 294 ARG B CA 1
ATOM 4809 C C . ARG B 1 294 ? 11.828 -23 -20.453 1 91.38 294 ARG B C 1
ATOM 4811 O O . ARG B 1 294 ? 12.172 -22.672 -19.312 1 91.38 294 ARG B O 1
ATOM 4818 N N . ILE B 1 295 ? 11.406 -24.188 -20.812 1 95.31 295 ILE B N 1
ATOM 4819 C CA . ILE B 1 295 ? 11.344 -25.25 -19.797 1 95.31 295 ILE B CA 1
ATOM 4820 C C . ILE B 1 295 ? 12.75 -25.766 -19.5 1 95.31 295 ILE B C 1
ATOM 4822 O O . ILE B 1 295 ? 13.469 -26.172 -20.422 1 95.31 295 ILE B O 1
ATOM 4826 N N . ASN B 1 296 ? 13.172 -25.672 -18.328 1 93.12 296 ASN B N 1
ATOM 4827 C CA . ASN B 1 296 ? 14.531 -26.016 -17.922 1 93.12 296 ASN B CA 1
ATOM 4828 C C . ASN B 1 296 ? 14.68 -27.516 -17.703 1 93.12 296 ASN B C 1
ATOM 4830 O O . ASN B 1 296 ? 15.547 -28.156 -18.297 1 93.12 296 ASN B O 1
ATOM 4834 N N . LYS B 1 297 ? 13.812 -28.094 -16.891 1 95.69 297 LYS B N 1
ATOM 4835 C CA . LYS B 1 297 ? 13.891 -29.516 -16.547 1 95.69 297 LYS B CA 1
ATOM 4836 C C . LYS B 1 297 ? 12.539 -30.203 -16.703 1 95.69 297 LYS B C 1
ATOM 4838 O O . LYS B 1 297 ? 11.508 -29.609 -16.359 1 95.69 297 LYS B O 1
ATOM 4843 N N . LYS B 1 298 ? 12.562 -31.406 -17.234 1 97.38 298 LYS B N 1
ATOM 4844 C CA . LYS B 1 298 ? 11.406 -32.281 -17.328 1 97.38 298 LYS B CA 1
ATOM 4845 C C . LYS B 1 298 ? 11.609 -33.562 -16.5 1 97.38 298 LYS B C 1
ATOM 4847 O O . LYS B 1 298 ? 12.539 -34.312 -16.766 1 97.38 298 LYS B O 1
ATOM 4852 N N . TYR B 1 299 ? 10.805 -33.719 -15.57 1 98 299 TYR B N 1
ATOM 4853 C CA . TYR B 1 299 ? 10.859 -34.938 -14.734 1 98 299 TYR B CA 1
ATOM 4854 C C . TYR B 1 299 ? 9.766 -35.906 -15.125 1 98 299 TYR B C 1
ATOM 4856 O O . TYR B 1 299 ? 8.742 -35.531 -15.688 1 98 299 TYR B O 1
ATOM 4864 N N . LYS B 1 300 ? 10.047 -37.156 -14.773 1 97.81 300 LYS B N 1
ATOM 4865 C CA . LYS B 1 300 ? 8.984 -38.156 -14.812 1 97.81 300 LYS B CA 1
ATOM 4866 C C . LYS B 1 300 ? 8.164 -38.125 -13.523 1 97.81 300 LYS B C 1
ATOM 4868 O O . LYS B 1 300 ? 8.633 -37.656 -12.492 1 97.81 300 LYS B O 1
ATOM 4873 N N . PHE B 1 301 ? 7.016 -38.625 -13.641 1 97 301 PHE B N 1
ATOM 4874 C CA . PHE B 1 301 ? 6.121 -38.625 -12.492 1 97 301 PHE B CA 1
ATOM 4875 C C . PHE B 1 301 ? 6.777 -39.344 -11.305 1 97 301 PHE B C 1
ATOM 4877 O O . PHE B 1 301 ? 6.656 -38.875 -10.164 1 97 301 PHE B O 1
ATOM 4884 N N . ASP B 1 302 ? 7.551 -40.375 -11.578 1 96.31 302 ASP B N 1
ATOM 4885 C CA . ASP B 1 302 ? 8.195 -41.156 -10.531 1 96.31 302 ASP B CA 1
ATOM 4886 C C . ASP B 1 302 ? 9.352 -40.375 -9.906 1 96.31 302 ASP B C 1
ATOM 4888 O O . ASP B 1 302 ? 9.867 -40.781 -8.852 1 96.31 302 ASP B O 1
ATOM 4892 N N . GLU B 1 303 ? 9.703 -39.25 -10.477 1 96.94 303 GLU B N 1
ATOM 4893 C CA . GLU B 1 303 ? 10.852 -38.469 -10.008 1 96.94 303 GLU B CA 1
ATOM 4894 C C . GLU B 1 303 ? 10.398 -37.25 -9.219 1 96.94 303 GLU B C 1
ATOM 4896 O O . GLU B 1 303 ? 11.203 -36.344 -8.953 1 96.94 303 GLU B O 1
ATOM 4901 N N . ILE B 1 304 ? 9.172 -37.219 -8.867 1 95.75 304 ILE B N 1
ATOM 4902 C CA . ILE B 1 304 ? 8.617 -36.031 -8.242 1 95.75 304 ILE B CA 1
ATOM 4903 C C . ILE B 1 304 ? 9.336 -35.75 -6.922 1 95.75 304 ILE B C 1
ATOM 4905 O O . ILE B 1 304 ? 9.562 -34.594 -6.559 1 95.75 304 ILE B O 1
ATOM 4909 N N . ILE B 1 305 ? 9.672 -36.781 -6.195 1 96.62 305 ILE B N 1
ATOM 4910 C CA . ILE B 1 305 ? 10.391 -36.625 -4.938 1 96.62 305 ILE B CA 1
ATOM 4911 C C . ILE B 1 305 ? 11.758 -36 -5.211 1 96.62 305 ILE B C 1
ATOM 4913 O O . ILE B 1 305 ? 12.164 -35.062 -4.527 1 96.62 305 ILE B O 1
ATOM 4917 N N . GLN B 1 306 ? 12.391 -36.5 -6.188 1 96.75 306 GLN B N 1
ATOM 4918 C CA . GLN B 1 306 ? 13.672 -35.938 -6.598 1 96.75 306 GLN B CA 1
ATOM 4919 C C . GLN B 1 306 ? 13.5 -34.469 -7.047 1 96.75 306 GLN B C 1
ATOM 4921 O O . GLN B 1 306 ? 14.352 -33.625 -6.77 1 96.75 306 GLN B O 1
ATOM 4926 N N . ALA B 1 307 ? 12.43 -34.25 -7.781 1 96.75 307 ALA B N 1
ATOM 4927 C CA . ALA B 1 307 ? 12.156 -32.906 -8.242 1 96.75 307 ALA B CA 1
ATOM 4928 C C . ALA B 1 307 ? 12.062 -31.922 -7.062 1 96.75 307 ALA B C 1
ATOM 4930 O O . ALA B 1 307 ? 12.609 -30.828 -7.109 1 96.75 307 ALA B O 1
ATOM 4931 N N . HIS B 1 308 ? 11.383 -32.312 -5.973 1 96.88 308 HIS B N 1
ATOM 4932 C CA . HIS B 1 308 ? 11.266 -31.484 -4.773 1 96.88 308 HIS B CA 1
ATOM 4933 C C . HIS B 1 308 ? 12.633 -31.25 -4.137 1 96.88 308 HIS B C 1
ATOM 4935 O O . HIS B 1 308 ? 12.945 -30.141 -3.713 1 96.88 308 HIS B O 1
ATOM 4941 N N . ARG B 1 309 ? 13.461 -32.281 -4.102 1 96.44 309 ARG B N 1
ATOM 4942 C CA . ARG B 1 309 ? 14.805 -32.156 -3.551 1 96.44 309 ARG B CA 1
ATOM 4943 C C . ARG B 1 309 ? 15.648 -31.188 -4.371 1 96.44 309 ARG B C 1
ATOM 4945 O O . ARG B 1 309 ? 16.375 -30.359 -3.812 1 96.44 309 ARG B O 1
ATOM 4952 N N . ASP B 1 310 ? 15.516 -31.359 -5.652 1 95.12 310 ASP B N 1
ATOM 4953 C CA . ASP B 1 310 ? 16.266 -30.484 -6.535 1 95.12 310 ASP B CA 1
ATOM 4954 C C . ASP B 1 310 ? 15.852 -29.031 -6.344 1 95.12 310 ASP B C 1
ATOM 4956 O O . ASP B 1 310 ? 16.703 -28.141 -6.316 1 95.12 310 ASP B O 1
ATOM 4960 N N . MET B 1 311 ? 14.578 -28.766 -6.254 1 91.62 311 MET B N 1
ATOM 4961 C CA . MET B 1 311 ? 14.078 -27.406 -6.047 1 91.62 311 MET B CA 1
ATOM 4962 C C . MET B 1 311 ? 14.555 -26.859 -4.707 1 91.62 311 MET B C 1
ATOM 4964 O O . MET B 1 311 ? 14.984 -25.703 -4.629 1 91.62 311 MET B O 1
ATOM 4968 N N . GLU B 1 312 ? 14.477 -27.641 -3.719 1 89.06 312 GLU B N 1
ATOM 4969 C CA . GLU B 1 312 ? 14.883 -27.219 -2.381 1 89.06 312 GLU B CA 1
ATOM 4970 C C . GLU B 1 312 ? 16.375 -26.891 -2.338 1 89.06 312 GLU B C 1
ATOM 4972 O O . GLU B 1 312 ? 16.797 -25.984 -1.619 1 89.06 312 GLU B O 1
ATOM 4977 N N . ASN B 1 313 ? 17.109 -27.672 -3.127 1 88.19 313 ASN B N 1
ATOM 4978 C CA . ASN B 1 313 ? 18.562 -27.516 -3.129 1 88.19 313 ASN B CA 1
ATOM 4979 C C . ASN B 1 313 ? 19.016 -26.578 -4.242 1 88.19 313 ASN B C 1
ATOM 4981 O O . ASN B 1 313 ? 20.203 -26.516 -4.566 1 88.19 313 ASN B O 1
ATOM 4985 N N . ARG B 1 314 ? 18.156 -25.938 -4.922 1 80.44 314 ARG B N 1
ATOM 4986 C CA . ARG B 1 314 ? 18.438 -24.906 -5.918 1 80.44 314 ARG B CA 1
ATOM 4987 C C . ARG B 1 314 ? 19.109 -25.5 -7.148 1 80.44 314 ARG B C 1
ATOM 4989 O O . ARG B 1 314 ? 20 -24.875 -7.734 1 80.44 314 ARG B O 1
ATOM 4996 N N . LYS B 1 315 ? 18.734 -26.656 -7.355 1 83.25 315 LYS B N 1
ATOM 4997 C CA . LYS B 1 315 ? 19.266 -27.328 -8.531 1 83.25 315 LYS B CA 1
ATOM 4998 C C . LYS B 1 315 ? 18.266 -27.297 -9.688 1 83.25 315 LYS B C 1
ATOM 5000 O O . LYS B 1 315 ? 18.578 -27.734 -10.797 1 83.25 315 LYS B O 1
ATOM 5005 N N . ALA B 1 316 ? 17.141 -26.969 -9.422 1 84.56 316 ALA B N 1
ATOM 5006 C CA . ALA B 1 316 ? 16.109 -26.797 -10.438 1 84.56 316 ALA B CA 1
ATOM 5007 C C . ALA B 1 316 ? 15.656 -25.344 -10.508 1 84.56 316 ALA B C 1
ATOM 5009 O O . ALA B 1 316 ? 14.852 -24.891 -9.68 1 84.56 316 ALA B O 1
ATOM 5010 N N . SER B 1 317 ? 16.219 -24.594 -11.461 1 84.06 317 SER B N 1
ATOM 5011 C CA . SER B 1 317 ? 15.852 -23.203 -11.656 1 84.06 317 SER B CA 1
ATOM 5012 C C . SER B 1 317 ? 14.938 -23.031 -12.859 1 84.06 317 SER B C 1
ATOM 5014 O O . SER B 1 317 ? 14.773 -23.953 -13.664 1 84.06 317 SER B O 1
ATOM 5016 N N . GLY B 1 318 ? 14.242 -21.891 -12.883 1 90.31 318 GLY B N 1
ATOM 5017 C CA . GLY B 1 318 ? 13.398 -21.625 -14.039 1 90.31 318 GLY B CA 1
ATOM 5018 C C . GLY B 1 318 ? 12.094 -22.391 -14.016 1 90.31 318 GLY B C 1
ATOM 5019 O O . GLY B 1 318 ? 11.5 -22.578 -12.953 1 90.31 318 GLY B O 1
ATOM 5020 N N . LEU B 1 319 ? 11.656 -22.75 -15.18 1 95.19 319 LEU B N 1
ATOM 5021 C CA . LEU B 1 319 ? 10.398 -23.453 -15.352 1 95.19 319 LEU B CA 1
ATOM 5022 C C . LEU B 1 319 ? 10.625 -24.969 -15.469 1 95.19 319 LEU B C 1
ATOM 5024 O O . LEU B 1 319 ? 11.406 -25.406 -16.312 1 95.19 319 LEU B O 1
ATOM 5028 N N . ASN B 1 320 ? 9.992 -25.719 -14.602 1 96.88 320 ASN B N 1
ATOM 5029 C CA . ASN B 1 320 ? 10.133 -27.172 -14.57 1 96.88 320 ASN B CA 1
ATOM 5030 C C . ASN B 1 320 ? 8.773 -27.859 -14.562 1 96.88 320 ASN B C 1
ATOM 5032 O O . ASN B 1 320 ? 7.797 -27.312 -14.047 1 96.88 320 ASN B O 1
ATOM 5036 N N . ILE B 1 321 ? 8.766 -29.031 -15.141 1 98.19 321 ILE B N 1
ATOM 5037 C CA . ILE B 1 321 ? 7.5 -29.75 -15.242 1 98.19 321 ILE B CA 1
ATOM 5038 C C . ILE B 1 321 ? 7.715 -31.219 -14.922 1 98.19 321 ILE B C 1
ATOM 5040 O O . ILE B 1 321 ? 8.859 -31.688 -14.844 1 98.19 321 ILE B O 1
ATOM 5044 N N . ILE B 1 322 ? 6.637 -31.859 -14.68 1 98.12 322 ILE B N 1
ATOM 5045 C CA . ILE B 1 322 ? 6.594 -33.312 -14.477 1 98.12 322 ILE B CA 1
ATOM 5046 C C . ILE B 1 322 ? 5.688 -33.969 -15.523 1 98.12 322 ILE B C 1
ATOM 5048 O O . ILE B 1 322 ? 4.512 -33.594 -15.625 1 98.12 322 ILE B O 1
ATOM 5052 N N . LYS B 1 323 ? 6.191 -34.844 -16.25 1 97.81 323 LYS B N 1
ATOM 5053 C CA . LYS B 1 323 ? 5.414 -35.562 -17.25 1 97.81 323 LYS B CA 1
ATOM 5054 C C . LYS B 1 323 ? 4.816 -36.844 -16.656 1 97.81 323 LYS B C 1
ATOM 5056 O O . LYS B 1 323 ? 5.508 -37.625 -15.977 1 97.81 323 LYS B O 1
ATOM 5061 N N . ILE B 1 324 ? 3.475 -36.938 -16.969 1 94.12 324 ILE B N 1
ATOM 5062 C CA . ILE B 1 324 ? 2.818 -38.188 -16.531 1 94.12 324 ILE B CA 1
ATOM 5063 C C . ILE B 1 324 ? 2.812 -39.188 -17.672 1 94.12 324 ILE B C 1
ATOM 5065 O O . ILE B 1 324 ? 2.541 -38.844 -18.828 1 94.12 324 ILE B O 1
ATOM 5069 N N . SER B 1 325 ? 3.555 -40.25 -17.719 1 73.44 325 SER B N 1
ATOM 5070 C CA . SER B 1 325 ? 3.652 -41.281 -18.766 1 73.44 325 SER B CA 1
ATOM 5071 C C . SER B 1 325 ? 2.271 -41.719 -19.234 1 73.44 325 SER B C 1
ATOM 5073 O O . SER B 1 325 ? 1.297 -41.625 -18.484 1 73.44 325 SER B O 1
#

Foldseek 3Di:
DWWFWWAQDADALVRTDIDDDDDDAAAAQKFKWFFFKAWDDVVQNCPNNCVDDDPDPRDGFGQKTKTFTQHGHPHHDPPDDGGFIKMFGLDHGHHLIRMDIDGCFRIETDDPVADRQLCNQQQNLLLVLVCVCPPVPPQAAAAEEEEEQCLFASNLQNQLVSVVNNYAYEYEYQDPVSQVSSVVSNHPHYDHLPDPCLLVVLCVVVVNQAGQEYEDQAACVCQVSRLSRHGQQHEYEYAHHNPHHHDDDVVSCVVRVYYYDYDDSCVQCVGSVSSHVSVVVSVVCVVVVSDDADEDEEAESVCVSVVSVCVVVVNHGHTYMYGYD/DWWFWWAQDADALVRTDIDDDDDDAAAAQKFKWFFFKAWDDVVQNCVNNCVDDDPDPRDGFGQKTKTFTQHGHDHHDPPDDGGFIKMFGLDHGHRRIRMDIDGCFRIETDDPVADRQLCNQQQNLLLVLVCVCPPVPPQAAAAEEEEEQCLFASNLQNQLVSVVNNYAYEYEYQDPVSQVSSVVSNHPHYDHLPDPCLLVVLCVVVVNQAGQEYEDQAACVCQVSRLSRHGQQHEYEYAHHNPHHHDDDVVSCVVRVYHYDYDDSCVQCVGSVSSHVSVVVVVVCVVVVSDDADEDEEAESVCVSVVSVCVVVVNHGHTYMYGYD

Organism: Nephila pilipes (NCBI:txid299642)

Secondary structure (DSSP, 8-state):
-EEEEEESS--SGGG-EEEEE------TTEEEEEEEEEEE-HHHHHHHHTSS--SSSSEE--S-EEEEEEEE-TT--S---TT-EEEESSSSS--SBSEEEEEGGG-EEPPTTS-HHHHHHHHHHHHHHHHIIIIIS---TT-EEEEETTTSHHHHHHHHHHHHTT-EEEEEESSSHHHHHHHHTT-SEEEETT-TTHHHHHHHHTTTS-EEEEEESS-HHHHHHHHHHEEEEEEEEES--TTSPPP--HHHHHTTT-EEEE--HHHHT-SHHHHHHHHHHHHHHHHTTSS---EEEEEEGGGHHHHHHHHHTT-S-SEEEEE--/-EEEEEESS--SGGG-EEEEE------TTEEEEEEEEEEE-HHHHHHHHTSS--SSSSEE--S-EEEEEEEE-S---S---TT-EEEESSSPS--SBSEEEEEGGG-EEPPTTS-HHHHHHHHHHHHHHHHIIIIIS---TT-EEEEETTTSHHHHHHHHHHHHTT-EEEEEESSSHHHHHHHHTT-SEEEETT-TTHHHHHHHHTTTS-EEEEEESS-HHHHHHHHHHEEEEEEEEES--TTSPPP--HHHHHTTT-EEEE--HHHHT-SHHHHHHHHHHHHHHHHTTSS---EEEEEEGGGHHHHHHHHHTT---SEEEEE--